Protein AF-X0U6R5-F1 (afdb_monomer)

Foldseek 3Di:
DLVVVVVVQVPDDDDDPDDPPDDDLVNQLVVLVVVCVVVVFDAPSVLSSVLSVDDPVLNVVLVVQLVVLLVVLVVVFADPVCLVVSLVSSLVSLVVRDPDPVSSVSSSRVSSRVDDGGDDDDPPVVVVVVVVVVVPDDDPDDDDDPPDDLDDPPDDDDPVSVVVCVVVCVVPPDPPVVLVVVLVVLVVVLVVVLLVCCVPPPVVQNVDPLSVVLLVCLLVVLLVQCLVVLVVPLLLRQLLLSLQLCCQQPNNVSSLSSQLSSLVSSCSRVNHDPLSSVLSNVLNNLSSVQCNPPLDLVSLVVSLVVQLVSSLVSLLVVCVVVVHDPVVSVVSSVSSSNSSVVSSCSNVVCNVVSCVVSVGDGSNNLSVLPDCPDPVNVCCCVVPVVVSVVLQVQLQVQLVVQVVVVHDSSCSSSVD

pLDDT: mean 83.07, std 13.75, range [30.39, 97.88]

Radius of gyration: 55.88 Å; Cα contacts (8 Å, |Δi|>4): 393; chains: 1; bounding box: 117×48×156 Å

Secondary structure (DSSP, 8-state):
-HHHHHHHHHT--SS--S---PPPHHHHHHHHHHHHHHHT----HHHHHHHTTS-HHHHHHHHHHHHHHHHHHHTT---GGGHHHHHHHHHHHHHHH-SSHHHHHHHHHHHHHH--------HHHHHHHHHHHHHTSPP---PPPTT---S-TTPPPPHHHHHHHHHTT-SS----HHHHHHHHHHHHHHHHHHHHHHHHH-HHHHS-HHHHHHHHHHHHHHHHHHHHHTTT-GGG--HHHHHHHHHHHT-HHHHHHHHHHHHHHHHTSTT--HHHHHHHHHHHHHHHHHHTT--SHHHHHHHHHHHHHHHHHHHHHHHHHTT--HHHHHHHHHHHHHHHHHHHHHHHHHHHHHHHHHT---HHHHHHHT-TTSHHHHHHHHH-HHHHHHHHHHHHHHHHHHHHTT--HHHHHHH-

InterPro domains:
  IPR011621 Metal-dependent phosphohydrolase, 7TM intracellular domain [PF07698] (179-362)
  IPR011624 Metal-dependent phosphohydrolase, 7TM extracellular domain [PF07697] (9-171)
  IPR052722 Cyclic-di-AMP phosphodiesterase PgpH [PTHR36442] (4-416)

Mean predicted aligned error: 17.24 Å

Structure (mmCIF, N/CA/C/O backbone):
data_AF-X0U6R5-F1
#
_entry.id   AF-X0U6R5-F1
#
loop_
_atom_site.group_PDB
_atom_site.id
_atom_site.type_symbol
_atom_site.label_atom_id
_atom_site.label_alt_id
_atom_site.label_comp_id
_atom_site.label_asym_id
_atom_site.label_entity_id
_atom_site.label_seq_id
_atom_site.pdbx_PDB_ins_code
_atom_site.Cartn_x
_atom_site.Cartn_y
_atom_site.Cartn_z
_atom_site.occupancy
_atom_site.B_iso_or_equiv
_atom_site.auth_seq_id
_atom_site.auth_comp_id
_atom_site.auth_asym_id
_atom_site.auth_atom_id
_atom_site.pdbx_PDB_model_num
ATOM 1 N N . TYR A 1 1 ? 61.540 -18.868 -92.852 1.00 63.28 1 TYR A N 1
ATOM 2 C CA . TYR A 1 1 ? 60.894 -18.830 -94.180 1.00 63.28 1 TYR A CA 1
ATOM 3 C C . TYR A 1 1 ? 61.776 -18.171 -95.226 1.00 63.28 1 TYR A C 1
ATOM 5 O O . TYR A 1 1 ? 62.120 -18.850 -96.176 1.00 63.28 1 TYR A O 1
ATOM 13 N N . LYS A 1 2 ? 62.244 -16.932 -95.029 1.00 60.38 2 LYS A N 1
ATOM 14 C CA . LYS A 1 2 ? 63.153 -16.267 -95.978 1.00 60.38 2 LYS A CA 1
ATOM 15 C C . LYS A 1 2 ? 64.498 -16.980 -96.199 1.00 60.38 2 LYS A C 1
ATOM 17 O O . LYS A 1 2 ? 64.874 -17.189 -97.336 1.00 60.38 2 LYS A O 1
ATOM 22 N N . GLU A 1 3 ? 65.136 -17.503 -95.148 1.00 57.56 3 GLU A N 1
ATOM 23 C CA . GLU A 1 3 ? 66.320 -18.380 -95.301 1.00 57.56 3 GLU A CA 1
ATOM 24 C C . GLU A 1 3 ? 66.018 -19.663 -96.095 1.00 57.56 3 GLU A C 1
ATOM 26 O O . GLU A 1 3 ? 66.859 -20.135 -96.847 1.00 57.56 3 GLU A O 1
ATOM 31 N N . LYS A 1 4 ? 64.790 -20.187 -95.986 1.00 59.12 4 LYS A N 1
ATOM 32 C CA . LYS A 1 4 ? 64.314 -21.359 -96.738 1.00 59.12 4 LYS A CA 1
ATOM 33 C C . LYS A 1 4 ? 64.151 -21.019 -98.230 1.00 59.12 4 LYS A C 1
ATOM 35 O O . LYS A 1 4 ? 64.465 -21.843 -99.078 1.00 59.12 4 LYS A O 1
ATOM 40 N N . ILE A 1 5 ? 63.704 -19.795 -98.541 1.00 60.44 5 ILE A N 1
ATOM 41 C CA . ILE A 1 5 ? 63.620 -19.231 -99.903 1.00 60.44 5 ILE A CA 1
ATOM 42 C C . ILE A 1 5 ? 65.030 -18.957 -100.469 1.00 60.44 5 ILE A C 1
ATOM 44 O O . ILE A 1 5 ? 65.318 -19.281 -101.623 1.00 60.44 5 ILE A O 1
ATOM 48 N N . ASP A 1 6 ? 65.938 -18.421 -99.652 1.00 57.19 6 ASP A N 1
ATOM 49 C CA . ASP A 1 6 ? 67.334 -18.163 -100.027 1.00 57.19 6 ASP A CA 1
ATOM 50 C C . ASP A 1 6 ? 68.147 -19.465 -100.217 1.00 57.19 6 ASP A C 1
ATOM 52 O O . ASP A 1 6 ? 69.080 -19.501 -101.018 1.00 57.19 6 ASP A O 1
ATOM 56 N N . GLU A 1 7 ? 67.796 -20.555 -99.525 1.00 54.12 7 GLU A N 1
ATOM 57 C CA . GLU A 1 7 ? 68.346 -21.900 -99.769 1.00 54.12 7 GLU A CA 1
ATOM 58 C C . GLU A 1 7 ? 67.785 -22.532 -101.053 1.00 54.12 7 GLU A C 1
ATOM 60 O O . GLU A 1 7 ? 68.558 -23.042 -101.862 1.00 54.12 7 GLU A O 1
ATOM 65 N N . LEU A 1 8 ? 66.472 -22.426 -101.297 1.00 51.28 8 LEU A N 1
ATOM 66 C CA . LEU A 1 8 ? 65.815 -22.906 -102.526 1.00 51.28 8 LEU A CA 1
ATOM 67 C C . LEU A 1 8 ? 66.334 -22.215 -103.799 1.00 51.28 8 LEU A C 1
ATOM 69 O O . LEU A 1 8 ? 66.338 -22.818 -104.869 1.00 51.28 8 LEU A O 1
ATOM 73 N N . SER A 1 9 ? 66.790 -20.965 -103.694 1.00 49.94 9 SER A N 1
ATOM 74 C CA . SER A 1 9 ? 67.389 -20.222 -104.812 1.00 49.94 9 SER A CA 1
ATOM 75 C C . SER A 1 9 ? 68.881 -20.518 -105.029 1.00 49.94 9 SER A C 1
ATOM 77 O O . SER A 1 9 ? 69.371 -20.346 -106.145 1.00 49.94 9 SER A O 1
ATOM 79 N N . LYS A 1 10 ? 69.602 -21.016 -104.012 1.00 46.16 10 LYS A N 1
ATOM 80 C CA . LYS A 1 10 ? 71.034 -21.373 -104.095 1.00 46.16 10 LYS A CA 1
ATOM 81 C C . LYS A 1 10 ? 71.315 -22.742 -104.719 1.00 46.16 10 LYS A C 1
ATOM 83 O O . LYS A 1 10 ? 72.419 -22.935 -105.220 1.00 46.16 10 LYS A O 1
ATOM 88 N N . ASP A 1 11 ? 70.349 -23.660 -104.731 1.00 41.84 11 ASP A N 1
ATOM 89 C CA . ASP A 1 11 ? 70.522 -25.025 -105.267 1.00 41.84 11 ASP A CA 1
ATOM 90 C C . ASP A 1 11 ? 70.387 -25.118 -106.806 1.00 41.84 11 ASP A C 1
ATOM 92 O O . ASP A 1 11 ? 70.435 -26.201 -107.389 1.00 41.84 11 ASP A O 1
ATOM 96 N N . THR A 1 12 ? 70.257 -23.978 -107.496 1.00 41.62 12 THR A N 1
ATOM 97 C CA . THR A 1 12 ? 70.210 -23.909 -108.966 1.00 41.62 12 THR A CA 1
ATOM 98 C C . THR A 1 12 ? 71.565 -23.429 -109.490 1.00 41.62 12 THR A C 1
ATOM 100 O O . THR A 1 12 ? 71.791 -22.225 -109.587 1.00 41.62 12 THR A O 1
ATOM 103 N N . ASN A 1 13 ? 72.482 -24.349 -109.810 1.00 34.78 13 ASN A N 1
ATOM 104 C CA . ASN A 1 13 ? 73.771 -24.008 -110.421 1.00 34.78 13 ASN A CA 1
ATOM 105 C C . ASN A 1 13 ? 73.959 -24.641 -111.811 1.00 34.78 13 ASN A C 1
ATOM 107 O O . ASN A 1 13 ? 73.730 -25.832 -112.008 1.00 34.78 13 ASN A O 1
ATOM 111 N N . ASP A 1 14 ? 74.477 -23.780 -112.688 1.00 35.72 14 ASP A N 1
ATOM 112 C CA . ASP A 1 14 ? 75.123 -23.963 -113.990 1.00 35.72 14 ASP A CA 1
ATOM 113 C C . ASP A 1 14 ? 74.284 -24.169 -115.274 1.00 35.72 14 ASP A C 1
ATOM 115 O O . ASP A 1 14 ? 73.589 -25.157 -115.488 1.00 35.72 14 ASP A O 1
ATOM 119 N N . ASP A 1 15 ? 74.484 -23.183 -116.164 1.00 31.81 15 ASP A N 1
ATOM 120 C CA . ASP A 1 15 ? 74.167 -23.087 -117.593 1.00 31.81 15 ASP A CA 1
ATOM 121 C C . ASP A 1 15 ? 72.697 -22.932 -118.029 1.00 31.81 15 ASP A C 1
ATOM 123 O O . ASP A 1 15 ? 72.082 -23.830 -118.592 1.00 31.81 15 ASP A O 1
ATOM 127 N N . ILE A 1 16 ? 72.170 -21.708 -117.865 1.00 33.38 16 ILE A N 1
ATOM 128 C CA . ILE A 1 16 ? 71.678 -20.807 -118.936 1.00 33.38 16 ILE A CA 1
ATOM 129 C C . ILE A 1 16 ? 71.265 -19.477 -118.274 1.00 33.38 16 ILE A C 1
ATOM 131 O O . ILE A 1 16 ? 70.397 -19.419 -117.407 1.00 33.38 16 ILE A O 1
ATOM 135 N N . LYS A 1 17 ? 71.910 -18.379 -118.687 1.00 34.47 17 LYS A N 1
ATOM 136 C CA . LYS A 1 17 ? 71.507 -17.004 -118.358 1.00 34.47 17 LYS A CA 1
ATOM 137 C C . LYS A 1 17 ? 70.158 -16.683 -119.008 1.00 34.47 17 LYS A C 1
ATOM 139 O O . LYS A 1 17 ? 70.143 -16.323 -120.175 1.00 34.47 17 LYS A O 1
ATOM 144 N N . GLU A 1 18 ? 69.078 -16.782 -118.244 1.00 36.50 18 GLU A N 1
ATOM 145 C CA . GLU A 1 18 ? 67.926 -15.864 -118.189 1.00 36.50 18 GLU A CA 1
ATOM 146 C C . GLU A 1 18 ? 66.835 -16.512 -117.328 1.00 36.50 18 GLU A C 1
ATOM 148 O O . GLU A 1 18 ? 66.591 -17.710 -117.426 1.00 36.50 18 GLU A O 1
ATOM 153 N N . THR A 1 19 ? 66.131 -15.701 -116.534 1.00 30.39 19 THR A N 1
ATOM 154 C CA . THR A 1 19 ? 65.050 -16.081 -115.596 1.00 30.39 19 THR A CA 1
ATOM 155 C C . THR A 1 19 ? 65.518 -16.598 -114.228 1.00 30.39 19 THR A C 1
ATOM 157 O O . THR A 1 19 ? 65.426 -17.778 -113.904 1.00 30.39 19 THR A O 1
ATOM 160 N N . ALA A 1 20 ? 65.933 -15.674 -113.351 1.00 34.84 20 ALA A N 1
ATOM 161 C CA . ALA A 1 20 ? 65.715 -15.875 -111.921 1.00 34.84 20 ALA A CA 1
ATOM 162 C C . ALA A 1 20 ? 64.206 -16.090 -111.734 1.00 34.84 20 ALA A C 1
ATOM 164 O O . ALA A 1 20 ? 63.415 -15.199 -112.055 1.00 34.84 20 ALA A O 1
ATOM 165 N N . LYS A 1 21 ? 63.808 -17.289 -111.309 1.00 39.28 21 LYS A N 1
ATOM 166 C CA . LYS A 1 21 ? 62.420 -17.629 -111.002 1.00 39.28 21 LYS A CA 1
ATOM 167 C C . LYS A 1 21 ? 61.986 -16.748 -109.823 1.00 39.28 21 LYS A C 1
ATOM 169 O O . LYS A 1 21 ? 62.214 -17.099 -108.671 1.00 39.28 21 LYS A O 1
ATOM 174 N N . LYS A 1 22 ? 61.453 -15.552 -110.109 1.00 47.88 22 LYS A N 1
ATOM 175 C CA . LYS A 1 22 ? 60.671 -14.786 -109.132 1.00 47.88 22 LYS A CA 1
ATOM 176 C C . LYS A 1 22 ? 59.540 -15.714 -108.702 1.00 47.88 22 LYS A C 1
ATOM 178 O O . LYS A 1 22 ? 58.875 -16.260 -109.584 1.00 47.88 22 LYS A O 1
ATOM 183 N N . LEU A 1 23 ? 59.389 -15.942 -107.396 1.00 56.97 23 LEU A N 1
ATOM 184 C CA . LEU A 1 23 ? 58.217 -16.646 -106.882 1.00 56.97 23 LEU A CA 1
ATOM 185 C C . LEU A 1 23 ? 56.965 -16.000 -107.479 1.00 56.97 23 LEU A C 1
ATOM 187 O O . LEU A 1 23 ? 56.905 -14.778 -107.636 1.00 56.97 23 LEU A O 1
ATOM 191 N N . THR A 1 24 ? 56.012 -16.835 -107.860 1.00 60.91 24 THR A N 1
ATOM 192 C CA . THR A 1 24 ? 54.717 -16.377 -108.366 1.00 60.91 24 THR A CA 1
ATOM 193 C C . THR A 1 24 ? 53.935 -15.770 -107.198 1.00 60.91 24 THR A C 1
ATOM 195 O O . THR A 1 24 ? 54.048 -16.278 -106.083 1.00 60.91 24 THR A O 1
ATOM 198 N N . ASP A 1 25 ? 53.143 -14.715 -107.420 1.00 59.41 25 ASP A N 1
ATOM 199 C CA . ASP A 1 25 ? 52.369 -14.060 -106.344 1.00 59.41 25 ASP A CA 1
ATOM 200 C C . ASP A 1 25 ? 51.483 -15.069 -105.573 1.00 59.41 25 ASP A C 1
ATOM 202 O O . ASP A 1 25 ? 51.318 -14.962 -104.359 1.00 59.41 25 ASP A O 1
ATOM 206 N N . ASP A 1 26 ? 51.020 -16.127 -106.250 1.00 60.22 26 ASP A N 1
ATOM 207 C CA . ASP A 1 26 ? 50.277 -17.246 -105.652 1.00 60.22 26 ASP A CA 1
ATOM 208 C C . ASP A 1 26 ? 51.101 -18.066 -104.632 1.00 60.22 26 ASP A C 1
ATOM 210 O O . ASP A 1 26 ? 50.571 -18.467 -103.598 1.00 60.22 26 ASP A O 1
ATOM 214 N N . GLU A 1 27 ? 52.402 -18.283 -104.872 1.00 63.22 27 GLU A N 1
ATOM 215 C CA . GLU A 1 27 ? 53.289 -19.039 -103.963 1.00 63.22 27 GLU A CA 1
ATOM 216 C C . GLU A 1 27 ? 53.624 -18.221 -102.700 1.00 63.22 27 GLU A C 1
ATOM 218 O O . GLU A 1 27 ? 53.762 -18.776 -101.609 1.00 63.22 27 GLU A O 1
ATOM 223 N N . LEU A 1 28 ? 53.725 -16.890 -102.823 1.00 63.25 28 LEU A N 1
ATOM 224 C CA . LEU A 1 28 ? 53.936 -15.987 -101.684 1.00 63.25 28 LEU A CA 1
ATOM 225 C C . LEU A 1 28 ? 52.694 -15.903 -100.786 1.00 63.25 28 LEU A C 1
ATOM 227 O O . LEU A 1 28 ? 52.832 -15.903 -99.562 1.00 63.25 28 LEU A O 1
ATOM 231 N N . ASN A 1 29 ? 51.500 -15.901 -101.381 1.00 65.88 29 ASN A N 1
ATOM 232 C CA . ASN A 1 29 ? 50.233 -15.907 -100.647 1.00 65.88 29 ASN A CA 1
ATOM 233 C C . ASN A 1 29 ? 49.986 -17.246 -99.926 1.00 65.88 29 ASN A C 1
ATOM 235 O O . ASN A 1 29 ? 49.499 -17.262 -98.796 1.00 65.88 29 ASN A O 1
ATOM 239 N N . GLU A 1 30 ? 50.383 -18.379 -100.515 1.00 67.88 30 GLU A N 1
ATOM 240 C CA . GLU A 1 30 ? 50.312 -19.687 -99.844 1.00 67.88 30 GLU A CA 1
ATOM 241 C C . GLU A 1 30 ? 51.232 -19.739 -98.608 1.00 67.88 30 GLU A C 1
ATOM 243 O O . GLU A 1 30 ? 50.812 -20.156 -97.527 1.00 67.88 30 GLU A O 1
ATOM 248 N N . MET A 1 31 ? 52.460 -19.216 -98.720 1.00 64.25 31 MET A N 1
ATOM 249 C CA . MET A 1 31 ? 53.388 -19.106 -97.586 1.00 64.25 31 MET A CA 1
ATOM 250 C C . MET A 1 31 ? 52.919 -18.101 -96.525 1.00 64.25 31 MET A C 1
ATOM 252 O O . MET A 1 31 ? 53.149 -18.308 -95.332 1.00 64.25 31 MET A O 1
ATOM 256 N N . ALA A 1 32 ? 52.261 -17.015 -96.937 1.00 64.56 32 ALA A N 1
ATOM 257 C CA . ALA A 1 32 ? 51.641 -16.060 -96.026 1.00 64.56 32 ALA A CA 1
ATOM 258 C C . ALA A 1 32 ? 50.528 -16.710 -95.190 1.00 64.56 32 ALA A C 1
ATOM 260 O O . ALA A 1 32 ? 50.480 -16.527 -93.970 1.00 64.56 32 ALA A O 1
ATOM 261 N N . ASN A 1 33 ? 49.695 -17.533 -95.829 1.00 69.75 33 ASN A N 1
ATOM 262 C CA . ASN A 1 33 ? 48.652 -18.305 -95.162 1.00 69.75 33 ASN A CA 1
ATOM 263 C C . ASN A 1 33 ? 49.221 -19.329 -94.176 1.00 69.75 33 ASN A C 1
ATOM 265 O O . ASN A 1 33 ? 48.762 -19.398 -93.037 1.00 69.75 33 ASN A O 1
ATOM 269 N N . GLU A 1 34 ? 50.283 -20.047 -94.550 1.00 71.25 34 GLU A N 1
ATOM 270 C CA . GLU A 1 34 ? 50.956 -20.995 -93.651 1.00 71.25 34 GLU A CA 1
ATOM 271 C C . GLU A 1 34 ? 51.546 -20.297 -92.404 1.00 71.25 34 GLU A C 1
ATOM 273 O O . GLU A 1 34 ? 51.544 -20.851 -91.300 1.00 71.25 34 GLU A O 1
ATOM 278 N N . ILE A 1 35 ? 52.037 -19.060 -92.543 1.00 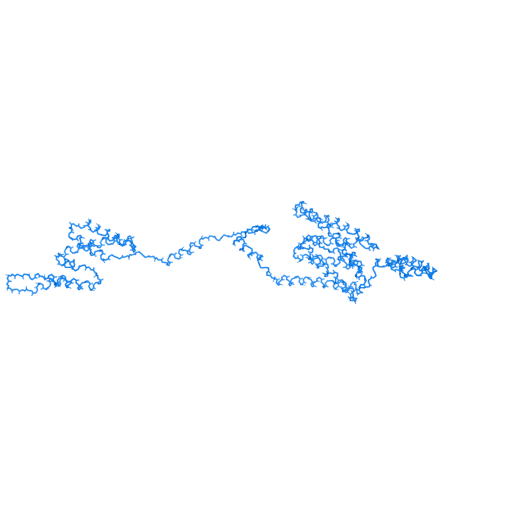68.62 35 ILE A N 1
ATOM 279 C CA . ILE A 1 35 ? 52.552 -18.261 -91.419 1.00 68.62 35 ILE A CA 1
ATOM 280 C C . ILE A 1 35 ? 51.418 -17.801 -90.498 1.00 68.62 35 ILE A C 1
ATOM 282 O O . ILE A 1 35 ? 51.549 -17.909 -89.274 1.00 68.62 35 ILE A O 1
ATOM 286 N N . ASN A 1 36 ? 50.317 -17.315 -91.068 1.00 69.31 36 ASN A N 1
ATOM 287 C CA . ASN A 1 36 ? 49.140 -16.892 -90.313 1.00 69.31 36 ASN A CA 1
ATOM 288 C C . ASN A 1 36 ? 48.518 -18.055 -89.524 1.00 69.31 36 ASN A C 1
ATOM 290 O O . ASN A 1 36 ? 48.246 -17.902 -88.330 1.00 69.31 36 A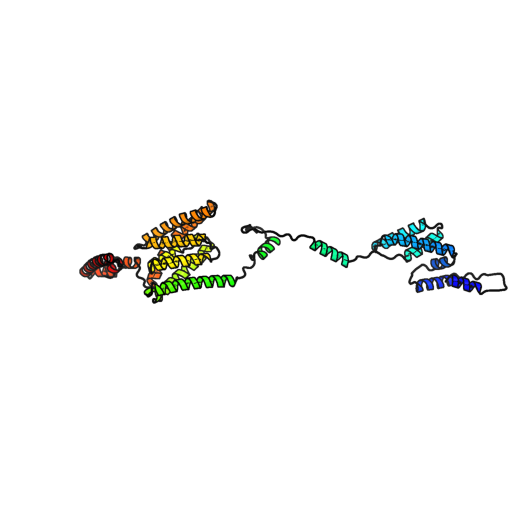SN A O 1
ATOM 294 N N . GLU A 1 37 ? 48.379 -19.238 -90.139 1.00 70.12 37 GLU A N 1
ATOM 295 C CA . GLU A 1 37 ? 47.869 -20.439 -89.464 1.00 70.12 37 GLU A CA 1
ATOM 296 C C . GLU A 1 37 ? 48.792 -20.909 -88.331 1.00 70.12 37 GLU A C 1
ATOM 298 O O . GLU A 1 37 ? 48.322 -21.191 -87.227 1.00 70.12 37 GLU A O 1
ATOM 303 N N . ASN A 1 38 ? 50.110 -20.947 -88.557 1.00 71.12 38 ASN A N 1
ATOM 304 C CA . ASN A 1 38 ? 51.066 -21.408 -87.544 1.00 71.12 38 ASN A CA 1
ATOM 305 C C . ASN A 1 38 ? 51.191 -20.461 -86.341 1.00 71.12 38 ASN A C 1
ATOM 307 O O . ASN A 1 38 ? 51.486 -20.911 -85.232 1.00 71.12 38 ASN A O 1
ATOM 311 N N . LEU A 1 39 ? 51.009 -19.154 -86.547 1.00 66.12 39 LEU A N 1
ATOM 312 C CA . LEU A 1 39 ? 51.121 -18.145 -85.489 1.00 66.12 39 LEU A CA 1
ATOM 313 C C . LEU A 1 39 ? 49.770 -17.778 -84.857 1.00 66.12 39 LEU A C 1
ATOM 315 O O . LEU A 1 39 ? 49.754 -17.079 -83.844 1.00 66.12 39 LEU A O 1
ATOM 319 N N . GLY A 1 40 ? 48.652 -18.249 -85.421 1.00 60.56 40 GLY A N 1
ATOM 320 C CA . GLY A 1 40 ? 47.304 -17.893 -84.973 1.00 60.56 40 GLY A CA 1
ATOM 321 C C . GLY A 1 40 ? 46.988 -16.404 -85.155 1.00 60.56 40 GLY A C 1
ATOM 322 O O . GLY A 1 40 ? 46.249 -15.832 -84.353 1.00 60.56 40 GLY A O 1
ATOM 323 N N . LEU A 1 41 ? 47.586 -15.768 -86.166 1.00 68.12 41 LEU A N 1
ATOM 324 C CA . LEU A 1 41 ? 47.451 -14.341 -86.462 1.00 68.12 41 LEU A CA 1
ATOM 325 C C . LEU A 1 41 ? 46.624 -14.146 -87.738 1.00 68.12 41 LEU A C 1
ATOM 327 O O . LEU A 1 41 ? 46.737 -14.922 -88.678 1.00 68.12 41 LEU A O 1
ATOM 331 N N . TYR A 1 42 ? 45.815 -13.087 -87.781 1.00 62.50 42 TYR A N 1
ATOM 332 C CA . TYR A 1 42 ? 45.026 -12.702 -88.958 1.00 62.50 42 TYR A CA 1
ATOM 333 C C . TYR A 1 42 ? 45.638 -11.458 -89.613 1.00 62.50 42 TYR A C 1
ATOM 335 O O . TYR A 1 42 ? 45.041 -10.383 -89.590 1.00 62.50 42 TYR A O 1
ATOM 343 N N . ILE A 1 43 ? 46.867 -11.576 -90.122 1.00 67.00 43 ILE A N 1
ATOM 344 C CA . ILE A 1 43 ? 47.533 -10.492 -90.861 1.00 67.00 43 ILE A CA 1
ATOM 345 C C . ILE A 1 43 ? 47.144 -10.606 -92.340 1.00 67.00 43 ILE A C 1
ATOM 347 O O . ILE A 1 43 ? 46.993 -11.713 -92.849 1.00 67.00 43 ILE A O 1
ATOM 351 N N . ASN A 1 44 ? 46.974 -9.483 -93.042 1.00 72.38 44 ASN A N 1
ATOM 352 C CA . ASN A 1 44 ? 46.676 -9.493 -94.478 1.00 72.38 44 ASN A CA 1
ATOM 353 C C . ASN A 1 44 ? 47.783 -10.232 -95.265 1.00 72.38 44 ASN A C 1
ATOM 355 O O . ASN A 1 44 ? 48.966 -9.930 -95.098 1.00 72.38 44 ASN A O 1
ATOM 359 N N . GLU A 1 45 ? 47.391 -11.186 -96.112 1.00 67.25 45 GLU A N 1
ATOM 360 C CA . GLU A 1 45 ? 48.284 -12.063 -96.886 1.00 67.25 45 GLU A CA 1
ATOM 361 C C . GLU A 1 45 ? 49.254 -11.263 -97.773 1.00 67.25 45 GLU A C 1
ATOM 363 O O . GLU A 1 45 ? 50.440 -11.581 -97.839 1.00 67.25 45 GLU A O 1
ATOM 368 N N . GLU A 1 46 ? 48.783 -10.147 -98.336 1.00 64.94 46 GLU A N 1
ATOM 369 C CA . GLU A 1 46 ? 49.561 -9.229 -99.181 1.00 64.94 46 GLU A CA 1
ATOM 370 C C . GLU A 1 46 ? 50.718 -8.558 -98.405 1.00 64.94 46 GLU A C 1
ATOM 372 O O . GLU A 1 46 ? 51.815 -8.380 -98.922 1.00 64.94 46 GLU A O 1
ATOM 377 N N . ILE A 1 47 ? 50.529 -8.290 -97.108 1.00 67.62 47 ILE A N 1
ATOM 378 C CA . ILE A 1 47 ? 51.540 -7.657 -96.238 1.00 67.62 47 ILE A CA 1
ATOM 379 C C . ILE A 1 47 ? 52.628 -8.659 -95.837 1.00 67.62 47 ILE A C 1
ATOM 381 O O . ILE A 1 47 ? 53.806 -8.316 -95.699 1.00 67.62 47 ILE A O 1
ATOM 385 N N . VAL A 1 48 ? 52.240 -9.919 -95.639 1.00 66.00 48 VAL A N 1
ATOM 386 C CA . VAL A 1 48 ? 53.187 -11.003 -95.361 1.00 66.00 48 VAL A CA 1
ATOM 387 C C . VAL A 1 48 ? 53.995 -11.325 -96.623 1.00 66.00 48 VAL A C 1
ATOM 389 O O . VAL A 1 48 ? 55.198 -11.568 -96.517 1.00 66.00 48 VAL A O 1
ATOM 392 N N . ALA A 1 49 ? 53.376 -11.239 -97.806 1.00 66.25 49 ALA A N 1
ATOM 393 C CA . ALA A 1 49 ? 54.058 -11.308 -99.097 1.00 66.25 49 ALA A CA 1
ATOM 394 C C . ALA A 1 49 ? 55.086 -10.170 -99.273 1.00 66.25 49 ALA A C 1
ATOM 396 O O . ALA A 1 49 ? 56.240 -10.436 -99.623 1.00 66.25 49 ALA A O 1
ATOM 397 N N . ASP A 1 50 ? 54.725 -8.928 -98.931 1.00 68.00 50 ASP A N 1
ATOM 398 C CA . ASP A 1 50 ? 55.626 -7.766 -98.982 1.00 68.00 50 ASP A CA 1
ATOM 399 C C . ASP A 1 50 ? 56.824 -7.913 -98.032 1.00 68.00 50 ASP A C 1
ATOM 401 O O . ASP A 1 50 ? 57.958 -7.576 -98.379 1.00 68.00 50 ASP A O 1
ATOM 405 N N . CYS A 1 51 ? 56.618 -8.524 -96.861 1.00 66.44 51 CYS A N 1
ATOM 406 C CA . CYS A 1 51 ? 57.682 -8.835 -95.903 1.00 66.44 51 CYS A CA 1
ATOM 407 C C . CYS A 1 51 ? 58.786 -9.743 -96.490 1.00 66.44 51 CYS A C 1
ATOM 409 O O . CYS A 1 51 ? 59.939 -9.680 -96.047 1.00 66.44 51 CYS A O 1
ATOM 411 N N . PHE A 1 52 ? 58.481 -10.559 -97.507 1.00 66.62 52 PHE A N 1
ATOM 412 C CA . PHE A 1 52 ? 59.481 -11.368 -98.211 1.00 66.62 52 PHE A CA 1
ATOM 413 C C . PHE A 1 52 ? 60.338 -10.565 -99.199 1.00 66.62 52 PHE A C 1
ATOM 415 O O . PHE A 1 52 ? 61.431 -11.025 -99.538 1.00 66.62 52 PHE A O 1
ATOM 422 N N . GLN A 1 53 ? 59.898 -9.374 -99.618 1.00 66.81 53 GLN A N 1
ATOM 423 C CA . GLN A 1 53 ? 60.616 -8.519 -100.573 1.00 66.81 53 GLN A CA 1
ATOM 424 C C . GLN A 1 53 ? 61.654 -7.590 -99.921 1.00 66.81 53 GLN A C 1
ATOM 426 O O . GLN A 1 53 ? 62.559 -7.110 -100.605 1.00 66.81 53 GLN A O 1
ATOM 431 N N . PHE A 1 54 ? 61.566 -7.352 -98.608 1.00 68.44 54 PHE A N 1
ATOM 432 C CA . PHE A 1 54 ? 62.552 -6.547 -97.875 1.00 68.44 54 PHE A CA 1
ATOM 433 C C . PHE A 1 54 ? 63.919 -7.227 -97.819 1.00 68.44 54 PHE A C 1
ATOM 435 O O . PHE A 1 54 ? 64.031 -8.434 -97.994 1.00 68.44 54 PHE A O 1
ATOM 442 N N . ASP A 1 55 ? 64.984 -6.494 -97.506 1.00 72.94 55 ASP A N 1
ATOM 443 C CA . ASP A 1 55 ? 66.263 -7.073 -97.091 1.00 72.94 55 ASP A CA 1
ATOM 444 C C . ASP A 1 55 ? 66.235 -7.424 -95.586 1.00 72.94 55 ASP A C 1
ATOM 446 O O . ASP A 1 55 ? 65.318 -7.070 -94.843 1.00 72.94 55 ASP A O 1
ATOM 450 N N . ASN A 1 56 ? 67.211 -8.199 -95.105 1.00 71.75 56 ASN A N 1
ATOM 451 C CA . ASN A 1 56 ? 67.241 -8.586 -93.683 1.00 71.75 56 ASN A CA 1
ATOM 452 C C . ASN A 1 56 ? 67.479 -7.391 -92.746 1.00 71.75 56 ASN A C 1
ATOM 454 O O . ASN A 1 56 ? 67.146 -7.463 -91.565 1.00 71.75 56 ASN A O 1
ATOM 458 N N . LEU A 1 57 ? 68.041 -6.299 -93.268 1.00 71.31 57 LEU A N 1
ATOM 459 C CA . LEU A 1 57 ? 68.382 -5.112 -92.496 1.00 71.31 57 LEU A CA 1
ATOM 460 C C . LEU A 1 57 ? 67.143 -4.237 -92.236 1.00 71.31 57 LEU A C 1
ATOM 462 O O . LEU A 1 57 ? 66.955 -3.794 -91.101 1.00 71.31 57 LEU A O 1
ATOM 466 N N . SER A 1 58 ? 66.253 -4.072 -93.222 1.00 71.31 58 SER A N 1
ATOM 467 C CA . SER A 1 58 ? 64.965 -3.388 -93.038 1.00 71.31 58 SER A CA 1
ATOM 468 C C . SER A 1 58 ? 63.994 -4.183 -92.162 1.00 71.31 58 SER A C 1
ATOM 470 O O . SER A 1 58 ? 63.330 -3.595 -91.311 1.00 71.31 58 SER A O 1
ATOM 472 N N . LEU A 1 59 ? 63.976 -5.520 -92.260 1.00 74.44 59 LEU A N 1
ATOM 473 C CA . LEU A 1 59 ? 63.141 -6.360 -91.385 1.00 74.44 59 LEU A CA 1
ATOM 474 C C . LEU A 1 59 ? 63.521 -6.243 -89.900 1.00 74.44 59 LEU A C 1
ATOM 476 O O . LEU A 1 59 ? 62.643 -6.150 -89.041 1.00 74.44 59 LEU A O 1
ATOM 480 N N . GLU A 1 60 ? 64.817 -6.214 -89.573 1.00 78.44 60 GLU A N 1
ATOM 481 C CA . GLU A 1 60 ? 65.259 -6.010 -88.185 1.00 78.44 60 GLU A CA 1
ATOM 482 C C . GLU A 1 60 ? 64.945 -4.594 -87.683 1.00 78.44 60 GLU A C 1
ATOM 484 O O . GLU A 1 60 ? 64.581 -4.417 -86.519 1.00 78.44 60 GLU A O 1
ATOM 489 N N . LYS A 1 61 ? 64.996 -3.585 -88.557 1.00 77.81 61 LYS A N 1
ATOM 490 C CA . LYS A 1 61 ? 64.616 -2.213 -88.203 1.00 77.81 61 LYS A CA 1
ATOM 491 C C . LYS A 1 61 ? 63.122 -2.103 -87.875 1.00 77.81 61 LYS A C 1
ATOM 493 O O . LYS A 1 61 ? 62.777 -1.643 -86.789 1.00 77.81 61 LYS A O 1
ATOM 498 N N . ILE A 1 62 ? 62.259 -2.648 -88.737 1.00 79.25 62 ILE A N 1
ATOM 499 C CA . ILE A 1 62 ? 60.805 -2.733 -88.514 1.00 79.25 62 ILE A CA 1
ATOM 500 C C . ILE A 1 62 ? 60.501 -3.453 -87.194 1.00 79.25 62 ILE A C 1
ATOM 502 O O . ILE A 1 62 ? 59.698 -2.987 -86.386 1.00 79.25 62 ILE A O 1
ATOM 506 N N . ARG A 1 63 ? 61.188 -4.566 -86.916 1.00 81.62 63 ARG A N 1
ATOM 507 C CA . ARG A 1 63 ? 61.024 -5.316 -85.665 1.00 81.62 63 ARG A CA 1
ATOM 508 C C . ARG A 1 63 ? 61.347 -4.477 -84.425 1.00 81.62 63 ARG A C 1
ATOM 510 O O . ARG A 1 63 ? 60.628 -4.564 -83.424 1.00 81.62 63 ARG A O 1
ATOM 517 N N . VAL A 1 64 ? 62.439 -3.712 -84.457 1.00 82.94 64 VAL A N 1
ATOM 518 C CA . VAL A 1 64 ? 62.851 -2.843 -83.344 1.00 82.94 64 VAL A CA 1
ATOM 519 C C . VAL A 1 64 ? 61.834 -1.725 -83.129 1.00 82.94 64 VAL A C 1
ATOM 521 O O . VAL A 1 64 ? 61.428 -1.498 -81.985 1.00 82.94 64 VAL A O 1
ATOM 524 N N . ASP A 1 65 ? 61.378 -1.097 -84.210 1.00 82.06 65 ASP A N 1
ATOM 525 C CA . ASP A 1 65 ? 60.419 0.006 -84.164 1.00 82.06 65 ASP A CA 1
ATOM 526 C C . ASP A 1 65 ? 59.083 -0.468 -83.578 1.00 82.06 65 ASP A C 1
ATOM 528 O O . ASP A 1 65 ? 58.638 0.068 -82.558 1.00 82.06 65 ASP A O 1
ATOM 532 N N . ILE A 1 66 ? 58.529 -1.569 -84.101 1.00 83.81 66 ILE A N 1
ATOM 533 C CA . ILE A 1 66 ? 57.317 -2.218 -83.580 1.00 83.81 66 ILE A CA 1
ATOM 534 C C . ILE A 1 66 ? 57.452 -2.522 -82.081 1.00 83.81 66 ILE A C 1
ATOM 536 O O . ILE A 1 66 ? 56.567 -2.194 -81.286 1.00 83.81 66 ILE A O 1
ATOM 540 N N . LYS A 1 67 ? 58.565 -3.141 -81.666 1.00 85.50 67 LYS A N 1
ATOM 541 C CA . LYS A 1 67 ? 58.784 -3.537 -80.268 1.00 85.50 67 LYS A CA 1
ATOM 542 C C . LYS A 1 67 ? 58.875 -2.328 -79.336 1.00 85.50 67 LYS A C 1
ATOM 544 O O . LYS A 1 67 ? 58.407 -2.397 -78.198 1.00 85.50 67 LYS A O 1
ATOM 549 N N . SER A 1 68 ? 59.494 -1.241 -79.791 1.00 84.19 68 SER A N 1
ATOM 550 C CA . SER A 1 68 ? 59.655 -0.023 -78.998 1.00 84.19 68 SER A CA 1
ATOM 551 C C . SER A 1 68 ? 58.320 0.705 -78.792 1.00 84.19 68 SER A C 1
ATOM 553 O O . SER A 1 68 ? 57.992 1.038 -77.649 1.00 84.19 68 SER A O 1
ATOM 555 N N . SER A 1 69 ? 57.521 0.842 -79.855 1.00 83.69 69 SER A N 1
ATOM 556 C CA . SER A 1 69 ? 56.211 1.502 -79.836 1.00 83.69 69 SER A CA 1
ATOM 557 C C . SER A 1 69 ? 55.174 0.680 -79.069 1.00 83.69 69 SER A C 1
ATOM 559 O O . SER A 1 69 ? 54.470 1.210 -78.209 1.00 83.69 69 SER A O 1
ATOM 561 N N . MET A 1 70 ? 55.135 -0.645 -79.270 1.00 84.12 70 MET A N 1
ATOM 562 C CA . MET A 1 70 ? 54.242 -1.516 -78.497 1.00 84.12 70 MET A CA 1
ATOM 563 C C . MET A 1 70 ? 54.535 -1.456 -76.999 1.00 84.12 70 MET A C 1
ATOM 565 O O . MET A 1 70 ? 53.606 -1.327 -76.204 1.00 84.12 70 MET A O 1
ATOM 569 N N . ARG A 1 71 ? 55.811 -1.496 -76.591 1.00 85.56 71 ARG A N 1
ATOM 570 C CA . ARG A 1 71 ? 56.169 -1.414 -75.167 1.00 85.56 71 ARG A CA 1
ATOM 571 C C . ARG A 1 71 ? 55.655 -0.120 -74.534 1.00 85.56 71 ARG A C 1
ATOM 573 O O . ARG A 1 71 ? 55.077 -0.166 -73.455 1.00 85.56 71 ARG A O 1
ATOM 580 N N . LYS A 1 72 ? 55.822 1.011 -75.220 1.00 84.38 72 LYS A N 1
ATOM 581 C CA . LYS A 1 72 ? 55.415 2.328 -74.720 1.00 84.38 72 LYS A CA 1
ATOM 582 C C . LYS A 1 72 ? 53.902 2.444 -74.518 1.00 84.38 72 LYS A C 1
ATOM 584 O O . LYS A 1 72 ? 53.461 3.025 -73.529 1.00 84.38 72 LYS A O 1
ATOM 589 N N . ILE A 1 73 ? 53.110 1.870 -75.423 1.00 84.56 73 ILE A N 1
ATOM 590 C CA . ILE A 1 73 ? 51.644 1.888 -75.326 1.00 84.56 73 ILE A CA 1
ATOM 591 C C . ILE A 1 73 ? 51.146 0.866 -74.299 1.00 84.56 73 ILE A C 1
ATOM 593 O O . ILE A 1 73 ? 50.251 1.167 -73.512 1.00 84.56 73 ILE A O 1
ATOM 597 N N . MET A 1 74 ? 51.755 -0.320 -74.237 1.00 84.12 74 MET A N 1
ATOM 598 C CA . MET A 1 74 ? 51.368 -1.350 -73.270 1.00 84.12 74 MET A CA 1
ATOM 599 C C . MET A 1 74 ? 51.701 -0.972 -71.819 1.00 84.12 74 MET A C 1
ATOM 601 O O . MET A 1 74 ? 50.953 -1.361 -70.924 1.00 84.12 74 MET A O 1
ATOM 605 N N . GLU A 1 75 ? 52.757 -0.184 -71.576 1.00 84.81 75 GLU A N 1
ATOM 606 C CA . GLU A 1 75 ? 53.101 0.349 -70.244 1.00 84.81 75 GLU A CA 1
ATOM 607 C C . GLU A 1 75 ? 52.009 1.257 -69.654 1.00 84.81 75 GLU A C 1
ATOM 609 O O . GLU A 1 75 ? 51.882 1.351 -68.434 1.00 84.81 75 GLU A O 1
ATOM 614 N N . GLN A 1 76 ? 51.194 1.899 -70.495 1.00 80.00 76 GLN A N 1
ATOM 615 C CA . GLN A 1 76 ? 50.099 2.765 -70.043 1.00 80.00 76 GLN A CA 1
ATOM 616 C C . GLN A 1 76 ? 48.854 1.971 -69.611 1.00 80.00 76 GLN A C 1
ATOM 618 O O . GLN A 1 76 ? 47.994 2.517 -68.922 1.00 80.00 76 GLN A O 1
ATOM 623 N N . GLY A 1 77 ? 48.784 0.681 -69.961 1.00 80.19 77 GLY A N 1
ATOM 624 C CA . GLY A 1 77 ? 47.627 -0.178 -69.724 1.00 80.19 77 GLY A CA 1
ATOM 625 C C . GLY A 1 77 ? 46.476 0.131 -70.686 1.00 80.19 77 GLY A C 1
ATOM 626 O O . GLY A 1 77 ? 45.973 1.249 -70.744 1.00 80.19 77 GLY A O 1
ATOM 627 N N . ILE A 1 78 ? 46.023 -0.874 -71.436 1.00 84.62 78 ILE A N 1
ATOM 628 C CA . ILE A 1 78 ? 44.980 -0.708 -72.458 1.00 84.62 78 ILE A CA 1
ATOM 629 C C . ILE A 1 78 ? 43.676 -1.307 -71.933 1.00 84.62 78 ILE A C 1
ATOM 631 O O . ILE A 1 78 ? 43.592 -2.520 -71.721 1.00 84.62 78 ILE A O 1
ATOM 635 N N . LYS A 1 79 ? 42.658 -0.464 -71.726 1.00 83.31 79 LYS A N 1
ATOM 636 C CA . LYS A 1 79 ? 41.286 -0.911 -71.436 1.00 83.31 79 LYS A CA 1
ATOM 637 C C . LYS A 1 79 ? 40.646 -1.509 -72.683 1.00 83.31 79 LYS A C 1
ATOM 639 O O . LYS A 1 79 ? 40.981 -1.124 -73.799 1.00 83.31 79 LYS A O 1
ATOM 644 N N . ILE A 1 80 ? 39.662 -2.383 -72.480 1.00 77.88 80 ILE A N 1
ATOM 645 C CA . ILE A 1 80 ? 38.872 -2.987 -73.565 1.00 77.88 80 ILE A CA 1
ATOM 646 C C . ILE A 1 80 ? 38.233 -1.900 -74.451 1.00 77.88 80 ILE A C 1
ATOM 648 O O 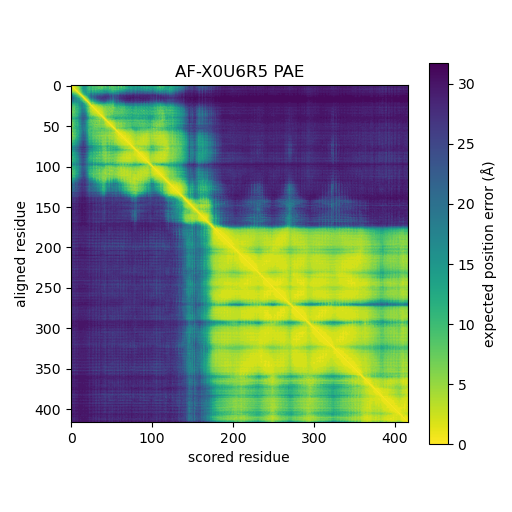. ILE A 1 80 ? 38.339 -1.977 -75.672 1.00 77.88 80 ILE A O 1
ATOM 652 N N . ASP A 1 81 ? 37.671 -0.850 -73.843 1.00 81.56 81 ASP A N 1
ATOM 653 C CA . ASP A 1 81 ? 37.002 0.244 -74.566 1.00 81.56 81 ASP A CA 1
ATOM 654 C C . ASP A 1 81 ? 37.977 1.189 -75.296 1.00 81.56 81 ASP A C 1
ATOM 656 O O . ASP A 1 81 ? 37.598 1.864 -76.252 1.00 81.56 81 ASP A O 1
ATOM 660 N N . ASP A 1 82 ? 39.246 1.221 -74.877 1.00 84.38 82 ASP A N 1
ATOM 661 C CA . ASP A 1 82 ? 40.272 2.125 -75.413 1.00 84.38 82 ASP A CA 1
ATOM 662 C C . ASP A 1 82 ? 41.163 1.463 -76.477 1.00 84.38 82 ASP A C 1
ATOM 664 O O . ASP A 1 82 ? 42.076 2.104 -77.002 1.00 84.38 82 ASP A O 1
ATOM 668 N N . LEU A 1 83 ? 40.899 0.202 -76.838 1.00 83.56 83 LEU A N 1
ATOM 669 C CA . LEU A 1 83 ? 41.724 -0.562 -77.778 1.00 83.56 83 LEU A CA 1
ATOM 670 C C . LEU A 1 83 ? 41.860 0.135 -79.143 1.00 83.56 83 LEU A C 1
ATOM 672 O O . LEU A 1 83 ? 42.955 0.213 -79.696 1.00 83.56 83 LEU A O 1
ATOM 676 N N . GLU A 1 84 ? 40.772 0.700 -79.668 1.00 83.56 84 GLU A N 1
ATOM 677 C CA . GLU A 1 84 ? 40.785 1.429 -80.945 1.00 83.56 84 GLU A CA 1
ATOM 678 C C . GLU A 1 84 ? 41.582 2.741 -80.873 1.00 83.56 84 GLU A C 1
ATOM 680 O O . GLU A 1 84 ? 42.252 3.130 -81.832 1.00 83.56 84 GLU A O 1
ATOM 685 N N . ASN A 1 85 ? 41.573 3.412 -79.720 1.00 84.44 85 ASN A N 1
ATOM 686 C CA . ASN A 1 85 ? 42.393 4.603 -79.503 1.00 84.44 85 ASN A CA 1
ATOM 687 C C . ASN A 1 85 ? 43.877 4.233 -79.378 1.00 84.44 85 ASN A C 1
ATOM 689 O O . ASN A 1 85 ? 44.727 4.912 -79.956 1.00 84.44 85 ASN A O 1
ATOM 693 N N . ALA A 1 86 ? 44.180 3.124 -78.700 1.00 84.38 86 ALA A N 1
ATOM 694 C CA . ALA A 1 86 ? 45.534 2.597 -78.571 1.00 84.38 86 ALA A CA 1
ATOM 695 C C . ALA A 1 86 ? 46.120 2.180 -79.933 1.00 84.38 86 ALA A C 1
ATOM 697 O O . ALA A 1 86 ? 47.267 2.514 -80.224 1.00 84.38 86 ALA A O 1
ATOM 698 N N . LYS A 1 87 ? 45.323 1.556 -80.816 1.00 84.00 87 LYS A N 1
ATOM 699 C CA . LYS A 1 87 ? 45.727 1.256 -82.203 1.00 84.00 87 LYS A CA 1
ATOM 700 C C . LYS A 1 87 ? 46.059 2.521 -82.997 1.00 84.00 87 LYS A C 1
ATOM 702 O O . LYS A 1 87 ? 47.109 2.589 -83.627 1.00 84.00 87 LYS A O 1
ATOM 707 N N . LYS A 1 88 ? 45.218 3.560 -82.929 1.00 85.19 88 LYS A N 1
ATOM 708 C CA . LYS A 1 88 ? 45.485 4.848 -83.604 1.00 85.19 88 LYS A CA 1
ATOM 709 C C . LYS A 1 88 ? 46.753 5.526 -83.087 1.00 85.19 88 LYS A C 1
ATOM 711 O O . LYS A 1 88 ? 47.504 6.109 -83.866 1.00 85.19 88 LYS A O 1
ATOM 716 N N . GLN A 1 89 ? 46.994 5.453 -81.780 1.00 84.38 89 GLN A N 1
ATOM 717 C CA . GLN A 1 89 ? 48.211 5.980 -81.172 1.00 84.38 89 GLN A CA 1
ATOM 718 C C . GLN A 1 89 ? 49.451 5.191 -81.615 1.00 84.38 89 GLN A C 1
ATOM 720 O O . GLN A 1 89 ? 50.473 5.809 -81.898 1.00 84.38 89 GLN A O 1
ATOM 725 N N . LEU A 1 90 ? 49.342 3.866 -81.747 1.00 85.00 90 LEU A N 1
ATOM 726 C CA . LEU A 1 90 ? 50.414 2.990 -82.227 1.00 85.00 90 LEU A CA 1
ATOM 727 C C . LEU A 1 90 ? 50.818 3.316 -83.666 1.00 85.00 90 LEU A C 1
ATOM 729 O O . LEU A 1 90 ? 52.004 3.478 -83.935 1.00 85.00 90 LEU A O 1
ATOM 733 N N . ILE A 1 91 ? 49.839 3.509 -84.557 1.00 85.06 91 ILE A N 1
ATOM 734 C CA . ILE A 1 91 ? 50.079 3.925 -85.950 1.00 85.06 91 ILE A CA 1
ATOM 735 C C . ILE A 1 91 ? 50.832 5.264 -85.993 1.00 85.06 91 ILE A C 1
ATOM 737 O O . ILE A 1 91 ? 51.789 5.423 -86.753 1.00 85.06 91 ILE A O 1
ATOM 741 N N . ARG A 1 92 ? 50.434 6.232 -85.152 1.00 84.31 92 ARG A N 1
ATOM 742 C CA . ARG A 1 92 ? 51.100 7.540 -85.076 1.00 84.31 92 ARG A CA 1
ATOM 743 C C . ARG A 1 92 ? 52.544 7.419 -84.592 1.00 84.31 92 ARG A C 1
ATOM 745 O O . ARG A 1 92 ? 53.423 8.016 -85.196 1.00 84.31 92 ARG A O 1
ATOM 752 N N . GLU A 1 93 ? 52.794 6.647 -83.535 1.00 83.00 93 GLU A N 1
ATOM 753 C CA . GLU A 1 93 ? 54.151 6.466 -83.003 1.00 83.00 93 GLU A CA 1
ATOM 754 C C . GLU A 1 93 ? 55.073 5.745 -83.991 1.00 83.00 93 GLU A C 1
ATOM 756 O O . GLU A 1 93 ? 56.226 6.135 -84.141 1.00 83.00 93 GLU A O 1
ATOM 761 N N . ILE A 1 94 ? 54.565 4.740 -84.708 1.00 82.69 94 ILE A N 1
ATOM 762 C CA . ILE A 1 94 ? 55.333 4.037 -85.743 1.00 82.69 94 ILE A CA 1
ATOM 763 C C . ILE A 1 94 ? 55.666 4.985 -86.902 1.00 82.69 94 ILE A C 1
ATOM 765 O O . ILE A 1 94 ? 56.819 5.038 -87.322 1.00 82.69 94 ILE A O 1
ATOM 769 N N . SER A 1 95 ? 54.702 5.801 -87.339 1.00 82.06 95 SER A N 1
ATOM 770 C CA . SER A 1 95 ? 54.896 6.791 -88.413 1.00 82.06 95 SER A CA 1
ATOM 771 C C . SER A 1 95 ? 55.892 7.904 -88.055 1.00 82.06 95 SER A C 1
ATOM 773 O O . SER A 1 95 ? 56.499 8.493 -88.945 1.00 82.06 95 SER A O 1
ATOM 775 N N . GLU A 1 96 ? 56.055 8.222 -86.767 1.00 80.88 96 GLU A N 1
ATOM 776 C CA . GLU A 1 96 ? 57.018 9.223 -86.280 1.00 80.88 96 GLU A CA 1
ATOM 777 C C . GLU A 1 96 ? 58.456 8.677 -86.187 1.00 80.88 96 GLU A C 1
ATOM 779 O O . GLU A 1 96 ? 59.409 9.457 -86.214 1.00 80.88 96 GLU A O 1
ATOM 784 N N . ILE A 1 97 ? 58.620 7.355 -86.071 1.00 78.31 97 ILE A N 1
ATOM 785 C CA . ILE A 1 97 ? 59.919 6.681 -85.905 1.00 78.31 97 ILE A CA 1
ATOM 786 C C . ILE A 1 97 ? 60.471 6.185 -87.253 1.00 78.31 97 ILE A C 1
ATOM 788 O O . ILE A 1 97 ? 61.683 6.231 -87.483 1.00 78.31 97 ILE A O 1
ATOM 792 N N . SER A 1 98 ? 59.598 5.745 -88.163 1.00 70.44 98 SER A N 1
ATOM 793 C CA . SER A 1 98 ? 59.976 5.216 -89.477 1.00 70.44 98 SER A CA 1
ATOM 794 C C . SER A 1 98 ? 60.481 6.309 -90.429 1.00 70.44 98 SER A C 1
ATOM 796 O O . SER A 1 98 ? 59.831 7.338 -90.611 1.00 70.44 98 SER A O 1
ATOM 798 N N . LEU A 1 99 ? 61.614 6.063 -91.096 1.00 61.22 99 LEU A N 1
ATOM 799 C CA . LEU A 1 99 ? 62.202 6.971 -92.097 1.00 61.22 99 LEU A CA 1
ATOM 800 C C . LEU A 1 99 ? 61.585 6.829 -93.501 1.00 61.22 99 LEU A C 1
ATOM 802 O O . LEU A 1 99 ? 61.749 7.741 -94.310 1.00 61.22 99 LEU A O 1
ATOM 806 N N . ASP A 1 100 ? 60.900 5.717 -93.783 1.00 73.69 100 ASP A N 1
ATOM 807 C CA . ASP A 1 100 ? 60.216 5.455 -95.052 1.00 73.69 100 ASP A CA 1
ATOM 808 C C . ASP A 1 100 ? 58.718 5.202 -94.829 1.00 73.69 100 ASP A C 1
ATOM 810 O O . ASP A 1 100 ? 58.316 4.570 -93.852 1.00 73.69 100 ASP A O 1
ATOM 814 N N . HIS A 1 101 ? 57.887 5.715 -95.739 1.00 74.81 101 HIS A N 1
ATOM 815 C CA . HIS A 1 101 ? 56.428 5.634 -95.642 1.00 74.81 101 HIS A CA 1
ATOM 816 C C . HIS A 1 101 ? 55.920 4.204 -95.859 1.00 74.81 101 HIS A C 1
ATOM 818 O O . HIS A 1 101 ? 54.920 3.814 -95.262 1.00 74.81 101 HIS A O 1
ATOM 824 N N . HIS A 1 102 ? 56.613 3.420 -96.687 1.00 72.19 102 HIS A N 1
ATOM 825 C CA . HIS A 1 102 ? 56.236 2.040 -96.976 1.00 72.19 102 HIS A CA 1
ATOM 826 C C . HIS A 1 102 ? 56.504 1.114 -95.775 1.00 72.19 102 HIS A C 1
ATOM 828 O O . HIS A 1 102 ? 55.599 0.395 -95.349 1.00 72.19 102 HIS A O 1
ATOM 834 N N . ASP A 1 103 ? 57.676 1.239 -95.138 1.00 72.88 103 ASP A N 1
ATOM 835 C CA . ASP A 1 103 ? 58.026 0.527 -93.896 1.00 72.88 103 ASP A CA 1
ATOM 836 C C . ASP A 1 103 ? 57.036 0.828 -92.756 1.00 72.88 103 ASP A C 1
ATOM 838 O O . ASP A 1 103 ? 56.658 -0.061 -91.990 1.00 72.88 103 ASP A O 1
ATOM 842 N N . ALA A 1 104 ? 56.591 2.086 -92.653 1.00 75.00 104 ALA A N 1
ATOM 843 C CA . ALA A 1 104 ? 55.669 2.554 -91.620 1.00 75.00 104 ALA A CA 1
ATOM 844 C C . ALA A 1 104 ? 54.297 1.873 -91.684 1.00 75.00 104 ALA A C 1
ATOM 846 O O . ALA A 1 104 ? 53.712 1.559 -90.643 1.00 75.00 104 ALA A O 1
ATOM 847 N N . LEU A 1 105 ? 53.777 1.671 -92.900 1.00 76.75 105 LEU A N 1
ATOM 848 C CA . LEU A 1 105 ? 52.463 1.075 -93.141 1.00 76.75 105 LEU A CA 1
ATOM 849 C C . LEU A 1 105 ? 52.460 -0.398 -92.733 1.00 76.75 105 LEU A C 1
ATOM 851 O O . LEU A 1 105 ? 51.626 -0.816 -91.932 1.00 76.75 105 LEU A O 1
ATOM 855 N N . ILE A 1 106 ? 53.466 -1.147 -93.183 1.00 74.69 106 ILE A N 1
ATOM 856 C CA . ILE A 1 106 ? 53.626 -2.568 -92.858 1.00 74.69 106 ILE A CA 1
ATOM 857 C C . ILE A 1 106 ? 53.860 -2.751 -91.356 1.00 74.69 106 ILE A C 1
ATOM 859 O O . ILE A 1 106 ? 53.220 -3.586 -90.713 1.00 74.69 106 ILE A O 1
ATOM 863 N N . ALA A 1 107 ? 54.724 -1.923 -90.762 1.00 77.25 107 ALA A N 1
ATOM 864 C CA . ALA A 1 107 ? 54.977 -1.959 -89.329 1.00 77.25 107 ALA A CA 1
ATOM 865 C C . ALA A 1 107 ? 53.712 -1.668 -88.504 1.00 77.25 107 ALA A C 1
ATOM 867 O O . ALA A 1 107 ? 53.470 -2.322 -87.489 1.00 77.25 107 ALA A O 1
ATOM 868 N N . SER A 1 108 ? 52.892 -0.713 -88.948 1.00 79.75 108 SER A N 1
ATOM 869 C CA . SER A 1 108 ? 51.644 -0.325 -88.284 1.00 79.75 108 SER A CA 1
ATOM 870 C C . SER A 1 108 ? 50.580 -1.419 -88.342 1.00 79.75 108 SER A C 1
ATOM 872 O O . SER A 1 108 ? 49.944 -1.711 -87.326 1.00 79.75 108 SER A O 1
ATOM 874 N N . ASP A 1 109 ? 50.414 -2.072 -89.487 1.00 77.19 109 ASP A N 1
ATOM 875 C CA . ASP A 1 109 ? 49.416 -3.131 -89.659 1.00 77.19 109 ASP A CA 1
ATOM 876 C C . ASP A 1 109 ? 49.786 -4.399 -88.879 1.00 77.19 109 ASP A C 1
ATOM 878 O O . ASP A 1 109 ? 48.943 -4.996 -88.198 1.00 77.19 109 ASP A O 1
ATOM 882 N N . ILE A 1 110 ? 51.072 -4.762 -88.863 1.00 77.81 110 ILE A N 1
ATOM 883 C CA . ILE A 1 110 ? 51.569 -5.863 -88.028 1.00 77.81 110 ILE A CA 1
ATOM 884 C C . ILE A 1 110 ? 51.386 -5.523 -86.543 1.00 77.81 110 ILE A C 1
ATOM 886 O O . ILE A 1 110 ? 50.904 -6.347 -85.763 1.00 77.81 110 ILE A O 1
ATOM 890 N N . ALA A 1 111 ? 51.737 -4.304 -86.127 1.00 81.25 111 ALA A N 1
ATOM 891 C CA . ALA A 1 111 ? 51.678 -3.923 -84.721 1.00 81.25 111 ALA A CA 1
ATOM 892 C C . ALA A 1 111 ? 50.240 -3.806 -84.189 1.00 81.25 111 ALA A C 1
ATOM 894 O O . ALA A 1 111 ? 49.970 -4.210 -83.058 1.00 81.25 111 ALA A O 1
ATOM 895 N N . THR A 1 112 ? 49.302 -3.298 -84.992 1.00 83.00 112 THR A N 1
ATOM 896 C CA . THR A 1 112 ? 47.884 -3.192 -84.605 1.00 83.00 112 THR A CA 1
ATOM 897 C C . THR A 1 112 ? 47.196 -4.550 -84.500 1.00 83.00 112 THR A C 1
ATOM 899 O O . THR A 1 112 ? 46.313 -4.709 -83.654 1.00 83.00 112 THR A O 1
ATOM 902 N N . SER A 1 113 ? 47.636 -5.533 -85.289 1.00 77.50 113 SER A N 1
ATOM 903 C CA . SER A 1 113 ? 47.144 -6.917 -85.238 1.00 77.50 113 SER A CA 1
ATOM 904 C C . SER A 1 113 ? 47.613 -7.676 -83.990 1.00 77.50 113 SER A C 1
ATOM 906 O O . SER A 1 113 ? 46.962 -8.624 -83.558 1.00 77.50 113 SER A O 1
ATOM 908 N N . LEU A 1 114 ? 48.725 -7.249 -83.383 1.00 80.75 114 LEU A N 1
ATOM 909 C CA . LEU A 1 114 ? 49.321 -7.870 -82.194 1.00 80.75 114 LEU A CA 1
ATOM 910 C C . LEU A 1 114 ? 48.895 -7.207 -80.871 1.00 80.75 114 LEU A C 1
ATOM 912 O O . LEU A 1 114 ? 49.207 -7.719 -79.794 1.00 80.75 114 LEU A O 1
ATOM 916 N N . LEU A 1 115 ? 48.196 -6.070 -80.928 1.00 82.00 115 LEU A N 1
ATOM 917 C CA . LEU A 1 115 ? 47.819 -5.295 -79.750 1.00 82.00 115 LEU A CA 1
ATOM 918 C C . LEU A 1 115 ? 46.569 -5.879 -79.072 1.00 82.00 115 LEU A C 1
ATOM 920 O O . LEU A 1 115 ? 45.480 -5.882 -79.646 1.00 82.00 115 LEU A O 1
ATOM 924 N N . LEU A 1 116 ? 46.713 -6.313 -77.818 1.00 80.56 116 LEU A N 1
ATOM 925 C CA . LEU A 1 116 ? 45.626 -6.853 -76.995 1.00 80.56 116 LEU A CA 1
ATOM 926 C C . LEU A 1 116 ? 45.368 -5.979 -75.752 1.00 80.56 116 LEU A C 1
ATOM 928 O O . LEU A 1 116 ? 46.303 -5.348 -75.247 1.00 80.56 116 LEU A O 1
ATOM 932 N N . PRO A 1 117 ? 44.129 -5.952 -75.218 1.00 80.88 117 PRO A N 1
ATOM 933 C CA . PRO A 1 117 ? 43.829 -5.294 -73.947 1.00 80.88 117 PRO A CA 1
ATOM 934 C C . PRO A 1 117 ? 44.685 -5.856 -72.804 1.00 80.88 117 PRO A C 1
ATOM 936 O O . PRO A 1 117 ? 44.806 -7.071 -72.652 1.00 80.88 117 PRO A O 1
ATOM 939 N N . SER A 1 118 ? 45.261 -4.970 -71.989 1.00 81.50 118 SER A N 1
ATOM 940 C CA . SER A 1 118 ? 46.184 -5.331 -70.901 1.00 81.50 118 SER A CA 1
ATOM 941 C C . SER A 1 118 ? 45.717 -4.889 -69.511 1.00 81.50 118 SER A C 1
ATOM 943 O O . SER A 1 118 ? 46.325 -5.283 -68.516 1.00 81.50 118 SER A O 1
ATOM 945 N N . LEU A 1 119 ? 44.638 -4.101 -69.416 1.00 82.12 119 LEU A N 1
ATOM 946 C CA . LEU A 1 119 ? 44.088 -3.618 -68.150 1.00 82.12 119 LEU A CA 1
ATOM 947 C C . LEU A 1 119 ? 42.754 -4.305 -67.826 1.00 82.12 119 LEU A C 1
ATOM 949 O O . LEU A 1 119 ? 41.743 -4.055 -68.484 1.00 82.12 119 LEU A O 1
ATOM 953 N N . PHE A 1 120 ? 42.745 -5.118 -66.767 1.00 81.44 120 PHE A N 1
ATOM 954 C CA . PHE A 1 120 ? 41.565 -5.839 -66.283 1.00 81.44 120 PHE A CA 1
ATOM 955 C C . PHE A 1 120 ? 41.217 -5.432 -64.849 1.00 81.44 120 PHE A C 1
ATOM 957 O O . PHE A 1 120 ? 42.094 -5.089 -64.054 1.00 81.44 120 PHE A O 1
ATOM 964 N N . LEU A 1 121 ? 39.925 -5.464 -64.515 1.00 79.50 121 LEU A N 1
ATOM 965 C CA . LEU A 1 121 ? 39.453 -5.202 -63.158 1.00 79.50 121 LEU A CA 1
ATOM 966 C C . LEU A 1 121 ? 39.870 -6.354 -62.234 1.00 79.50 121 LEU A C 1
ATOM 968 O O . LEU A 1 121 ? 39.514 -7.503 -62.479 1.00 79.50 121 LEU A O 1
ATOM 972 N N . ASN A 1 122 ? 40.584 -6.038 -61.152 1.00 85.19 122 ASN A N 1
ATOM 973 C CA . ASN A 1 122 ? 40.841 -6.986 -60.071 1.00 85.19 122 ASN A CA 1
ATOM 974 C C . ASN A 1 122 ? 39.711 -6.884 -59.033 1.00 85.19 122 ASN A C 1
ATOM 976 O O . ASN A 1 122 ? 39.694 -5.969 -58.202 1.00 85.19 122 ASN A O 1
ATOM 980 N N . GLU A 1 123 ? 38.741 -7.797 -59.113 1.00 85.50 12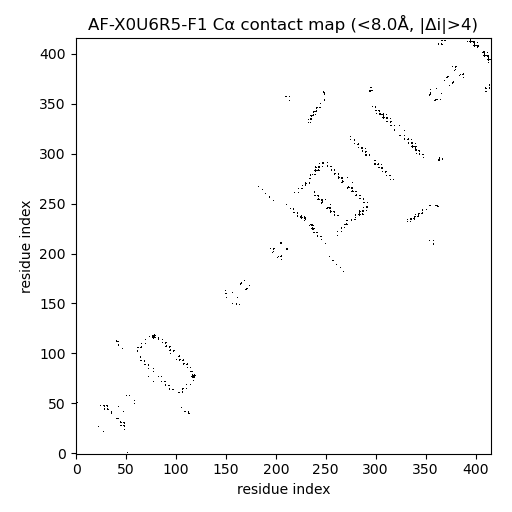3 GLU A N 1
ATOM 981 C CA . GLU A 1 123 ? 37.597 -7.833 -58.193 1.00 85.50 123 GLU A CA 1
ATOM 982 C C . GLU A 1 123 ? 38.017 -8.152 -56.752 1.00 85.50 123 GLU A C 1
ATOM 984 O O . GLU A 1 123 ? 37.490 -7.550 -55.817 1.00 85.50 123 GLU A O 1
ATOM 989 N N . GLU A 1 124 ? 39.007 -9.027 -56.564 1.00 85.88 124 GLU A N 1
ATOM 990 C CA . GLU A 1 124 ? 39.461 -9.477 -55.244 1.00 85.88 124 GLU A CA 1
ATOM 991 C C . GLU A 1 124 ? 40.090 -8.331 -54.441 1.00 85.88 124 GLU A C 1
ATOM 993 O O . GLU A 1 124 ? 39.679 -8.054 -53.310 1.00 85.88 124 GLU A O 1
ATOM 998 N N . ASP A 1 125 ? 41.023 -7.592 -55.049 1.00 84.25 125 ASP A N 1
ATOM 999 C CA . ASP A 1 125 ? 41.646 -6.426 -54.408 1.00 84.25 125 ASP A CA 1
ATOM 1000 C C . ASP A 1 125 ? 40.639 -5.294 -54.165 1.00 84.25 125 ASP A C 1
ATOM 1002 O O . ASP A 1 125 ? 40.738 -4.562 -53.174 1.00 84.25 125 ASP A O 1
ATOM 1006 N N . THR A 1 126 ? 39.654 -5.140 -55.055 1.00 87.06 126 THR A N 1
ATOM 1007 C CA . THR A 1 126 ? 38.597 -4.132 -54.903 1.00 87.06 126 THR A CA 1
ATOM 1008 C C . THR A 1 126 ? 37.706 -4.455 -53.705 1.00 87.06 126 THR A C 1
ATOM 1010 O O . THR A 1 126 ? 37.412 -3.566 -52.901 1.00 87.06 126 THR A O 1
ATOM 1013 N N . GLU A 1 127 ? 37.307 -5.717 -53.545 1.00 85.62 127 GLU A N 1
ATOM 1014 C CA . GLU A 1 127 ? 36.466 -6.142 -52.426 1.00 85.62 127 GLU A CA 1
ATOM 1015 C C . GLU A 1 127 ? 37.228 -6.083 -51.099 1.00 85.62 127 GLU A C 1
ATOM 1017 O O . GLU A 1 127 ? 36.700 -5.594 -50.099 1.00 85.62 127 GLU A O 1
ATOM 1022 N N . LYS A 1 128 ? 38.507 -6.474 -51.100 1.00 89.44 128 LYS A N 1
ATOM 1023 C CA . LYS A 1 128 ? 39.373 -6.361 -49.924 1.00 89.44 128 LYS A CA 1
ATOM 1024 C C . LYS A 1 128 ? 39.484 -4.914 -49.436 1.00 89.44 128 LYS A C 1
ATOM 1026 O O . LYS A 1 128 ? 39.245 -4.643 -48.260 1.00 89.44 128 LYS A O 1
ATOM 1031 N N . ARG A 1 129 ? 39.749 -3.964 -50.339 1.00 87.50 129 ARG A N 1
ATOM 1032 C CA . ARG A 1 129 ? 39.792 -2.531 -49.994 1.00 87.50 129 ARG A CA 1
ATOM 1033 C C . ARG A 1 129 ? 38.441 -1.998 -49.521 1.00 87.50 129 ARG A C 1
ATOM 1035 O O . ARG A 1 129 ? 38.404 -1.113 -48.671 1.00 87.50 129 ARG A O 1
ATOM 1042 N N . ARG A 1 130 ? 37.326 -2.530 -50.036 1.00 85.38 130 ARG A N 1
ATOM 1043 C CA . ARG A 1 130 ? 35.982 -2.172 -49.559 1.00 85.38 130 ARG A CA 1
ATOM 1044 C C . ARG A 1 130 ? 35.768 -2.624 -48.114 1.00 85.38 130 ARG A C 1
ATOM 1046 O O . ARG A 1 130 ? 35.257 -1.845 -47.315 1.00 85.38 130 ARG A O 1
ATOM 1053 N N . GLN A 1 131 ? 36.188 -3.838 -47.765 1.00 82.44 131 GLN A N 1
ATOM 1054 C CA . GLN A 1 131 ? 36.103 -4.341 -46.391 1.00 82.44 131 GLN A CA 1
ATOM 1055 C C . GLN A 1 131 ? 37.008 -3.559 -45.435 1.00 82.44 131 GLN A C 1
ATOM 1057 O O . GLN A 1 131 ? 36.568 -3.195 -44.347 1.00 82.44 131 GLN A O 1
ATOM 1062 N N . GLU A 1 132 ? 38.234 -3.238 -45.853 1.00 86.81 132 GLU A N 1
ATOM 1063 C CA . GLU A 1 132 ? 39.153 -2.393 -45.080 1.00 86.81 132 GLU A CA 1
ATOM 1064 C C . GLU A 1 132 ? 38.563 -0.992 -44.840 1.00 86.81 132 GLU A C 1
ATOM 1066 O O . GLU A 1 132 ? 38.630 -0.479 -43.724 1.00 86.81 132 GLU A O 1
ATOM 1071 N N . ALA A 1 133 ? 37.904 -0.401 -45.844 1.00 82.00 133 ALA A N 1
ATOM 1072 C CA . ALA A 1 133 ? 37.217 0.881 -45.699 1.00 82.00 133 ALA A CA 1
ATOM 1073 C C . ALA A 1 133 ? 36.033 0.806 -44.720 1.00 82.00 133 ALA A C 1
ATOM 1075 O O . ALA A 1 133 ? 35.889 1.699 -43.888 1.00 82.00 133 ALA A O 1
ATOM 1076 N N . ILE A 1 134 ? 35.223 -0.260 -44.765 1.00 78.81 134 ILE A N 1
ATOM 1077 C CA . ILE A 1 134 ? 34.124 -0.482 -43.806 1.00 78.81 134 ILE A CA 1
ATOM 1078 C C . ILE A 1 134 ? 34.673 -0.626 -42.381 1.00 78.81 134 ILE A C 1
ATOM 1080 O O . ILE A 1 134 ? 34.142 -0.013 -41.462 1.00 78.81 134 ILE A O 1
ATOM 1084 N N . ALA A 1 135 ? 35.755 -1.388 -42.203 1.00 75.88 135 ALA A N 1
ATOM 1085 C CA . ALA A 1 135 ? 36.383 -1.598 -40.900 1.00 75.88 135 ALA A CA 1
ATOM 1086 C C . ALA A 1 135 ? 37.082 -0.343 -40.343 1.00 75.88 135 ALA A C 1
ATOM 1088 O O . ALA A 1 135 ? 37.298 -0.252 -39.139 1.00 75.88 135 ALA A O 1
ATOM 1089 N N . SER A 1 136 ? 37.445 0.613 -41.205 1.00 75.44 136 SER A N 1
ATOM 1090 C CA . SER A 1 136 ? 38.080 1.877 -40.806 1.00 75.44 136 SER A CA 1
ATOM 1091 C C . SER A 1 136 ? 37.106 2.944 -40.297 1.00 75.44 136 SER A C 1
ATOM 1093 O O . SER A 1 136 ? 37.546 3.993 -39.829 1.00 75.44 136 SER A O 1
ATOM 1095 N N . VAL A 1 137 ? 35.795 2.706 -40.403 1.00 74.94 137 VAL A N 1
ATOM 1096 C CA . VAL A 1 137 ? 34.778 3.606 -39.854 1.00 74.94 137 VAL A CA 1
ATOM 1097 C C . VAL A 1 137 ? 34.563 3.251 -38.387 1.00 74.94 137 VAL A C 1
ATOM 1099 O O . VAL A 1 137 ? 34.144 2.140 -38.074 1.00 74.94 137 VAL A O 1
ATOM 1102 N N . ASP A 1 138 ? 34.839 4.201 -37.494 1.00 67.06 138 ASP A N 1
ATOM 1103 C CA . ASP A 1 138 ? 34.594 4.033 -36.063 1.00 67.06 138 ASP A CA 1
ATOM 1104 C C . ASP A 1 138 ? 33.105 3.758 -35.786 1.00 67.06 138 ASP A C 1
ATOM 1106 O O . ASP A 1 138 ? 32.219 4.472 -36.271 1.00 67.06 138 ASP A O 1
ATOM 1110 N N . ASP A 1 139 ? 32.826 2.748 -34.957 1.00 62.28 139 ASP A N 1
ATOM 1111 C CA . ASP A 1 139 ? 31.475 2.470 -34.473 1.00 62.28 139 ASP A CA 1
ATOM 1112 C C . ASP A 1 139 ? 30.928 3.693 -33.719 1.00 62.28 139 ASP A C 1
ATOM 1114 O O . ASP A 1 139 ? 31.497 4.156 -32.725 1.00 62.28 139 ASP A O 1
ATOM 1118 N N . VAL A 1 140 ? 29.776 4.212 -34.154 1.00 62.53 140 VAL A N 1
ATOM 1119 C CA . VAL A 1 140 ? 29.097 5.327 -33.480 1.00 62.53 140 VAL A CA 1
ATOM 1120 C C . VAL A 1 140 ? 28.487 4.826 -32.167 1.00 62.53 140 VAL A C 1
ATOM 1122 O O . VAL A 1 140 ? 27.316 4.452 -32.086 1.00 62.53 140 VAL A O 1
ATOM 1125 N N . THR A 1 141 ? 29.279 4.813 -31.095 1.00 61.03 141 THR A N 1
ATOM 1126 C CA . THR A 1 141 ? 28.794 4.465 -29.756 1.00 61.03 141 THR A CA 1
ATOM 1127 C C . THR A 1 141 ? 28.062 5.649 -29.130 1.00 61.03 141 THR A C 1
ATOM 1129 O O . THR A 1 141 ? 28.667 6.667 -28.789 1.00 61.03 141 THR A O 1
ATOM 1132 N N . ARG A 1 142 ? 26.745 5.520 -28.935 1.00 62.00 142 ARG A N 1
ATOM 1133 C CA . ARG A 1 142 ? 25.931 6.515 -28.225 1.00 62.00 142 ARG A CA 1
ATOM 1134 C C . ARG A 1 142 ? 25.794 6.135 -26.751 1.00 62.00 142 ARG A C 1
ATOM 1136 O O . ARG A 1 142 ? 25.099 5.182 -26.410 1.00 62.00 142 ARG A O 1
ATOM 1143 N N . THR A 1 143 ? 26.405 6.914 -25.862 1.00 70.12 143 THR A N 1
ATOM 1144 C CA . THR A 1 143 ? 26.220 6.759 -24.412 1.00 70.12 143 THR A CA 1
ATOM 1145 C C . THR A 1 143 ? 24.888 7.375 -23.988 1.00 70.12 143 THR A C 1
ATOM 1147 O O . THR A 1 143 ? 24.695 8.585 -24.101 1.00 70.12 143 THR A O 1
ATOM 1150 N N . ILE A 1 144 ? 23.968 6.549 -23.486 1.00 68.38 144 ILE A N 1
ATOM 1151 C CA . ILE A 1 144 ? 22.656 6.987 -22.988 1.00 68.38 144 ILE A CA 1
ATOM 1152 C C . ILE A 1 144 ? 22.700 7.054 -21.464 1.00 68.38 144 ILE A C 1
ATOM 1154 O O . ILE A 1 144 ? 23.037 6.074 -20.800 1.00 68.38 144 ILE A O 1
ATOM 1158 N N . GLN A 1 145 ? 22.342 8.206 -20.898 1.00 69.00 145 GLN A N 1
ATOM 1159 C CA . GLN A 1 145 ? 22.266 8.375 -19.446 1.00 69.00 145 GLN A CA 1
ATOM 1160 C C . GLN A 1 145 ? 20.899 7.941 -18.900 1.00 69.00 145 GLN A C 1
ATOM 1162 O O . GLN A 1 145 ? 19.861 8.086 -19.550 1.00 69.00 145 GLN A O 1
ATOM 1167 N N . LYS A 1 146 ? 20.883 7.437 -17.660 1.00 59.75 146 LYS A N 1
ATOM 1168 C CA . LYS A 1 146 ? 19.648 7.061 -16.959 1.00 59.75 146 LYS A CA 1
ATOM 1169 C C . LYS A 1 146 ? 18.739 8.290 -16.808 1.00 59.75 146 LYS A C 1
ATOM 1171 O O . LYS A 1 146 ? 19.119 9.253 -16.154 1.00 59.75 146 LYS A O 1
ATOM 1176 N N . GLY A 1 147 ? 17.537 8.235 -17.389 1.00 68.50 147 GLY A N 1
ATOM 1177 C CA . GLY A 1 147 ? 16.550 9.328 -17.361 1.00 68.50 147 GLY A CA 1
ATOM 1178 C C . GLY A 1 147 ? 16.506 10.201 -18.623 1.00 68.50 147 GLY A C 1
ATOM 1179 O O . GLY A 1 147 ? 15.667 11.094 -18.708 1.00 68.50 147 GLY A O 1
ATOM 1180 N N . GLN A 1 148 ? 17.357 9.939 -19.620 1.00 77.38 148 GLN A N 1
ATOM 1181 C CA . GLN A 1 148 ? 17.293 10.612 -20.916 1.00 77.38 148 GLN A CA 1
ATOM 1182 C C . GLN A 1 148 ? 16.021 10.210 -21.681 1.00 77.38 148 GLN A C 1
ATOM 1184 O O . GLN A 1 148 ? 15.705 9.028 -21.813 1.00 77.38 148 GLN A O 1
ATOM 1189 N N . ILE A 1 149 ? 15.291 11.200 -22.196 1.00 75.06 149 ILE A N 1
ATOM 1190 C CA . ILE A 1 149 ? 14.110 10.969 -23.035 1.00 75.06 149 ILE A CA 1
ATOM 1191 C C . ILE A 1 149 ? 14.583 10.458 -24.400 1.00 75.06 149 ILE A C 1
ATOM 1193 O O . ILE A 1 149 ? 15.336 11.153 -25.079 1.00 75.06 149 ILE A O 1
ATOM 1197 N N . ILE A 1 150 ? 14.145 9.254 -24.779 1.00 75.94 150 ILE A N 1
ATOM 1198 C CA . ILE A 1 150 ? 14.507 8.613 -26.055 1.00 75.94 150 ILE A CA 1
ATOM 1199 C C . ILE A 1 150 ? 13.515 9.011 -27.153 1.00 75.94 150 ILE A C 1
ATOM 1201 O O . ILE A 1 150 ? 13.935 9.485 -28.195 1.00 75.94 150 ILE A O 1
ATOM 1205 N N . ILE A 1 151 ? 12.209 8.884 -26.890 1.00 78.12 151 ILE A N 1
ATOM 1206 C CA . ILE A 1 151 ? 11.113 9.298 -27.783 1.00 78.12 151 ILE A CA 1
ATOM 1207 C C . ILE A 1 151 ? 10.054 10.021 -26.948 1.00 78.12 151 ILE A C 1
ATOM 1209 O O . ILE A 1 151 ? 9.684 9.542 -25.868 1.00 78.12 151 ILE A O 1
ATOM 1213 N N . ARG A 1 152 ? 9.527 11.151 -27.435 1.00 78.69 152 ARG A N 1
ATOM 1214 C CA . ARG A 1 152 ? 8.353 11.805 -26.837 1.00 78.69 152 ARG A CA 1
ATOM 1215 C C . ARG A 1 152 ? 7.061 11.242 -27.423 1.00 78.69 152 ARG A C 1
ATOM 1217 O O . ARG A 1 152 ? 6.981 10.838 -28.579 1.00 78.69 152 ARG A O 1
ATOM 1224 N N . LYS A 1 153 ? 5.999 11.242 -26.614 1.00 68.25 153 LYS A N 1
ATOM 1225 C CA . LYS A 1 153 ? 4.665 10.802 -27.046 1.00 68.25 153 LYS A CA 1
ATOM 1226 C C . LYS A 1 153 ? 4.175 11.689 -28.202 1.00 68.25 153 LYS A C 1
ATOM 1228 O O . LYS A 1 153 ? 3.888 12.861 -27.977 1.00 68.25 153 LYS A O 1
ATOM 1233 N N . GLY A 1 154 ? 4.055 11.113 -29.401 1.00 74.62 154 GLY A N 1
ATOM 1234 C CA . GLY A 1 154 ? 3.623 11.801 -30.626 1.00 74.62 154 GLY A CA 1
ATOM 1235 C C . GLY A 1 154 ? 4.713 11.974 -31.692 1.00 74.62 154 GLY A C 1
ATOM 1236 O O . GLY A 1 154 ? 4.388 12.380 -32.803 1.00 74.62 154 GLY A O 1
ATOM 1237 N N . GLU A 1 155 ? 5.973 11.648 -31.391 1.00 80.56 155 GLU A N 1
ATOM 1238 C CA . GLU A 1 155 ? 7.065 11.631 -32.374 1.00 80.56 155 GLU A CA 1
ATOM 1239 C C . GLU A 1 155 ? 7.083 10.311 -33.168 1.00 80.56 155 GLU A C 1
ATOM 1241 O O . GLU A 1 155 ? 6.750 9.245 -32.642 1.00 80.56 155 GLU A O 1
ATOM 1246 N N . VAL A 1 156 ? 7.463 10.383 -34.448 1.00 80.88 156 VAL A N 1
ATOM 1247 C CA . VAL A 1 156 ? 7.645 9.204 -35.309 1.00 80.88 156 VAL A CA 1
ATOM 1248 C C . VAL A 1 156 ? 8.984 8.557 -34.960 1.00 80.88 156 VAL A C 1
ATOM 1250 O O . VAL A 1 156 ? 10.018 9.212 -35.035 1.00 80.88 156 VAL A O 1
ATOM 1253 N N . ALA A 1 157 ? 8.960 7.282 -34.566 1.00 79.50 157 ALA A N 1
ATOM 1254 C CA . ALA A 1 157 ? 10.161 6.550 -34.174 1.00 79.50 157 ALA A CA 1
ATOM 1255 C C . ALA A 1 157 ? 11.041 6.225 -35.391 1.00 79.50 157 ALA A C 1
ATOM 1257 O O . ALA A 1 157 ? 10.578 5.564 -36.325 1.00 79.50 157 ALA A O 1
ATOM 1258 N N . ASN A 1 158 ? 12.313 6.629 -35.349 1.00 83.62 158 ASN A N 1
ATOM 1259 C CA . ASN A 1 158 ? 13.301 6.254 -36.358 1.00 83.62 158 ASN A CA 1
ATOM 1260 C C . ASN A 1 158 ? 13.878 4.852 -36.084 1.00 83.62 158 ASN A C 1
ATOM 1262 O O . ASN A 1 158 ? 13.752 4.295 -34.989 1.00 83.62 158 ASN A O 1
ATOM 1266 N N . SER A 1 159 ? 14.548 4.265 -37.080 1.00 76.69 159 SER A N 1
ATOM 1267 C CA . SER A 1 159 ? 15.232 2.965 -36.963 1.00 76.69 159 SER A CA 1
ATOM 1268 C C . SER A 1 159 ? 16.270 2.941 -35.833 1.00 76.69 159 SER A C 1
ATOM 1270 O O . SER A 1 159 ? 16.396 1.934 -35.134 1.00 76.69 159 SER A O 1
ATOM 1272 N N . GLU A 1 160 ? 16.956 4.061 -35.605 1.00 74.94 160 GLU A N 1
ATOM 1273 C CA . GLU A 1 160 ? 17.904 4.248 -34.503 1.00 74.94 160 GLU A CA 1
ATOM 1274 C C . GLU A 1 160 ? 17.221 4.206 -33.131 1.00 74.94 160 GLU A C 1
ATOM 1276 O O . GLU A 1 160 ? 17.692 3.520 -32.223 1.00 74.94 160 GLU A O 1
ATOM 1281 N N . ASP A 1 161 ? 16.069 4.863 -32.981 1.00 75.31 161 ASP A N 1
ATOM 1282 C CA . ASP A 1 161 ? 15.324 4.849 -31.721 1.00 75.31 161 ASP A CA 1
ATOM 1283 C C . ASP A 1 161 ? 14.804 3.443 -31.409 1.00 75.31 161 ASP A C 1
ATOM 1285 O O . ASP A 1 161 ? 14.818 3.003 -30.260 1.00 75.31 161 ASP A O 1
ATOM 1289 N N . ILE A 1 162 ? 14.403 2.691 -32.439 1.00 75.81 162 ILE A N 1
ATOM 1290 C CA . ILE A 1 162 ? 14.005 1.286 -32.302 1.00 75.81 162 ILE A CA 1
ATOM 1291 C C . ILE A 1 162 ? 15.195 0.425 -31.859 1.00 75.81 162 ILE A C 1
ATOM 1293 O O . ILE A 1 162 ? 15.021 -0.456 -31.015 1.00 75.81 162 ILE A O 1
ATOM 1297 N N . ALA A 1 163 ? 16.397 0.668 -32.388 1.00 74.81 163 ALA A N 1
ATOM 1298 C CA . ALA A 1 163 ? 17.611 -0.030 -31.967 1.00 74.81 163 ALA A CA 1
ATOM 1299 C C . ALA A 1 163 ? 17.957 0.271 -30.498 1.00 74.81 163 ALA A C 1
ATOM 1301 O O . ALA A 1 163 ? 18.248 -0.651 -29.736 1.00 74.81 163 ALA A O 1
ATOM 1302 N N . VAL A 1 164 ? 17.817 1.527 -30.067 1.00 74.56 164 VAL A N 1
ATOM 1303 C CA . VAL A 1 164 ? 17.983 1.940 -28.666 1.00 74.56 164 VAL A CA 1
ATOM 1304 C C . VAL A 1 164 ? 16.940 1.284 -27.756 1.00 74.56 164 VAL A C 1
ATOM 1306 O O . VAL A 1 164 ? 17.286 0.718 -26.719 1.00 74.56 164 VAL A O 1
ATOM 1309 N N . LEU A 1 165 ? 15.662 1.296 -28.144 1.00 73.88 165 LEU A N 1
ATOM 1310 C CA . LEU A 1 165 ? 14.583 0.645 -27.393 1.00 73.88 165 LEU A CA 1
ATOM 1311 C C . LEU A 1 165 ? 14.779 -0.877 -27.301 1.00 73.88 165 LEU A C 1
ATOM 1313 O O . LEU A 1 165 ? 14.436 -1.482 -26.283 1.00 73.88 165 LEU A O 1
ATOM 1317 N N . ASN A 1 166 ? 15.348 -1.498 -28.338 1.00 75.31 166 ASN A N 1
ATOM 1318 C CA . ASN A 1 166 ? 15.728 -2.911 -28.334 1.00 75.31 166 ASN A CA 1
ATOM 1319 C C . ASN A 1 166 ? 16.892 -3.189 -27.383 1.00 75.31 166 ASN A C 1
ATOM 1321 O O . ASN A 1 166 ? 16.798 -4.115 -26.579 1.00 75.31 166 ASN A O 1
ATOM 1325 N N . ALA A 1 167 ? 17.957 -2.387 -27.451 1.00 68.56 167 ALA A N 1
ATOM 1326 C CA . ALA A 1 167 ? 19.130 -2.517 -26.590 1.00 68.56 167 ALA A CA 1
ATOM 1327 C C . ALA A 1 167 ? 18.776 -2.327 -25.105 1.00 68.56 167 ALA A C 1
ATOM 1329 O O . ALA A 1 167 ? 19.303 -3.024 -24.243 1.00 68.56 167 ALA A O 1
ATOM 1330 N N . LEU A 1 168 ? 17.822 -1.440 -24.809 1.00 71.00 168 LEU A N 1
ATOM 1331 C CA . LEU A 1 168 ? 17.297 -1.215 -23.459 1.00 71.00 168 LEU A CA 1
ATOM 1332 C C . LEU A 1 168 ? 16.245 -2.248 -23.023 1.00 71.00 168 LEU A C 1
ATOM 1334 O O . LEU A 1 168 ? 15.732 -2.165 -21.908 1.00 71.00 168 LEU A O 1
ATOM 1338 N N . GLY A 1 169 ? 15.890 -3.208 -23.882 1.00 63.22 169 GLY A N 1
ATOM 1339 C CA . GLY A 1 169 ? 14.895 -4.237 -23.571 1.00 63.22 169 GLY A CA 1
ATOM 1340 C C . GLY A 1 169 ? 13.462 -3.710 -23.421 1.00 63.22 169 GLY A C 1
ATOM 1341 O O . GLY A 1 169 ? 12.605 -4.412 -22.891 1.00 63.22 169 GLY A O 1
ATOM 1342 N N . LEU A 1 170 ? 13.175 -2.495 -23.897 1.00 69.44 170 LEU A N 1
ATOM 1343 C CA . LEU A 1 170 ? 11.870 -1.836 -23.766 1.00 69.44 170 LEU A CA 1
ATOM 1344 C C . LEU A 1 170 ? 10.840 -2.327 -24.798 1.00 69.44 170 LEU A C 1
ATOM 1346 O O . LEU A 1 170 ? 9.643 -2.129 -24.603 1.00 69.44 170 LEU A O 1
ATOM 1350 N N . LYS A 1 171 ? 11.280 -2.988 -25.881 1.00 57.12 171 LYS A N 1
ATOM 1351 C CA . LYS A 1 171 ? 10.392 -3.526 -26.932 1.00 57.12 171 LYS A CA 1
ATOM 1352 C C . LYS A 1 171 ? 9.761 -4.876 -26.571 1.00 57.12 171 LYS A C 1
ATOM 1354 O O . LYS A 1 171 ? 8.649 -5.161 -26.995 1.00 57.12 171 LYS A O 1
ATOM 1359 N N . ASN A 1 172 ? 10.458 -5.697 -25.787 1.00 56.19 172 ASN A N 1
ATOM 1360 C CA . ASN A 1 172 ? 9.999 -7.020 -25.369 1.00 56.19 172 ASN A CA 1
ATOM 1361 C C . ASN A 1 172 ? 10.249 -7.161 -23.866 1.00 56.19 172 ASN A C 1
ATOM 1363 O O . ASN A 1 172 ? 11.366 -7.533 -23.495 1.00 56.19 172 ASN A O 1
ATOM 1367 N N . PRO A 1 173 ? 9.259 -6.891 -22.994 1.00 56.34 173 PRO A N 1
ATOM 1368 C CA . PRO A 1 173 ? 9.389 -7.171 -21.573 1.00 56.34 173 PRO A CA 1
ATOM 1369 C C . PRO A 1 173 ? 9.456 -8.691 -21.397 1.00 56.34 173 PRO A C 1
ATOM 1371 O O . PRO A 1 173 ? 8.447 -9.362 -21.190 1.00 56.34 173 PRO A O 1
ATOM 1374 N N . LYS A 1 174 ? 10.653 -9.269 -21.538 1.00 60.41 174 LYS A N 1
ATOM 1375 C CA . LYS A 1 174 ? 10.889 -10.660 -21.169 1.00 60.41 174 LYS A CA 1
ATOM 1376 C C . LYS A 1 174 ? 10.567 -10.756 -19.688 1.00 60.41 174 LYS A C 1
ATOM 1378 O O . LYS A 1 174 ? 11.111 -10.007 -18.876 1.00 60.41 174 LYS A O 1
ATOM 1383 N N . ILE A 1 175 ? 9.651 -11.654 -19.347 1.00 61.88 175 ILE A N 1
ATOM 1384 C CA . ILE A 1 175 ? 9.376 -11.978 -17.956 1.00 61.88 175 ILE A CA 1
ATOM 1385 C C . ILE A 1 175 ? 10.673 -12.558 -17.394 1.00 61.88 175 ILE A C 1
ATOM 1387 O O . ILE A 1 175 ? 11.041 -13.697 -17.676 1.00 61.88 175 ILE A O 1
ATOM 1391 N N . ASN A 1 176 ? 11.404 -11.741 -16.641 1.00 72.75 176 ASN A N 1
ATOM 1392 C CA . ASN A 1 176 ? 12.614 -12.172 -15.966 1.00 72.75 176 ASN A CA 1
ATOM 1393 C C . ASN A 1 176 ? 12.196 -13.120 -14.840 1.00 72.75 176 ASN A C 1
ATOM 1395 O O . ASN A 1 176 ? 11.856 -12.672 -13.747 1.00 72.75 176 ASN A O 1
ATOM 1399 N N . PHE A 1 177 ? 12.220 -14.429 -15.105 1.00 80.50 177 PHE A N 1
ATOM 1400 C CA . PHE A 1 177 ? 11.904 -15.462 -14.113 1.00 80.50 177 PHE A CA 1
ATOM 1401 C C . PHE A 1 177 ? 12.708 -15.283 -12.817 1.00 80.50 177 PHE A C 1
ATOM 1403 O O . PHE A 1 177 ? 12.164 -15.481 -11.737 1.00 80.50 177 PHE A O 1
ATOM 1410 N N . SER A 1 178 ? 13.954 -14.803 -12.910 1.00 81.81 178 SER A N 1
ATOM 1411 C CA . SER A 1 178 ? 14.781 -14.448 -11.747 1.00 81.81 178 SER A CA 1
ATOM 1412 C C . SER A 1 178 ? 14.128 -13.383 -10.850 1.00 81.81 178 SER A C 1
ATOM 1414 O O . SER A 1 178 ? 14.077 -13.545 -9.632 1.00 81.81 178 SER A O 1
ATOM 1416 N N . ASN A 1 179 ? 13.527 -12.338 -11.435 1.00 80.75 179 ASN A N 1
ATOM 1417 C CA . ASN A 1 179 ? 12.830 -11.297 -10.671 1.00 80.75 179 ASN A CA 1
ATOM 1418 C C . ASN A 1 179 ? 11.586 -11.858 -9.973 1.00 80.75 179 ASN A C 1
ATOM 1420 O O . ASN A 1 179 ? 11.323 -11.514 -8.824 1.00 80.75 179 ASN A O 1
ATOM 1424 N N . ILE A 1 180 ? 10.836 -12.740 -10.643 1.00 84.62 180 ILE A N 1
ATOM 1425 C CA . ILE A 1 180 ? 9.665 -13.400 -10.045 1.00 84.62 180 ILE A CA 1
ATOM 1426 C C . ILE A 1 180 ? 10.088 -14.275 -8.865 1.00 84.62 180 ILE A C 1
ATOM 1428 O O . ILE A 1 180 ? 9.479 -14.195 -7.802 1.00 84.62 180 ILE A O 1
ATOM 1432 N N . ILE A 1 181 ? 11.145 -15.073 -9.034 1.00 88.75 181 ILE A N 1
ATOM 1433 C CA . ILE A 1 181 ? 11.685 -15.934 -7.977 1.00 88.75 181 ILE A CA 1
ATOM 1434 C C . ILE A 1 181 ? 12.151 -15.091 -6.783 1.00 88.75 181 ILE A C 1
ATOM 1436 O O . ILE A 1 181 ? 11.825 -15.422 -5.646 1.00 88.75 181 ILE A O 1
ATOM 1440 N N . GLY A 1 182 ? 12.840 -13.972 -7.026 1.00 88.00 182 GLY A N 1
ATOM 1441 C CA . GLY A 1 182 ? 13.263 -13.049 -5.971 1.00 88.00 182 GLY A CA 1
ATOM 1442 C C . GLY A 1 182 ? 12.086 -12.444 -5.199 1.00 88.00 182 GLY A C 1
ATOM 1443 O O . GLY A 1 182 ? 12.074 -12.474 -3.969 1.00 88.00 182 GLY A O 1
ATOM 1444 N N . ILE A 1 183 ? 11.057 -11.959 -5.904 1.00 85.88 183 ILE A N 1
ATOM 1445 C CA . ILE A 1 183 ? 9.835 -11.421 -5.281 1.00 85.88 183 ILE A CA 1
ATOM 1446 C C . ILE A 1 183 ? 9.118 -12.507 -4.472 1.00 85.88 183 ILE A C 1
ATOM 1448 O O . ILE A 1 183 ? 8.690 -12.252 -3.345 1.00 85.88 183 ILE A O 1
ATOM 1452 N N . PHE A 1 184 ? 9.013 -13.723 -5.012 1.00 89.00 184 PHE A N 1
ATOM 1453 C CA . PHE A 1 184 ? 8.411 -14.856 -4.313 1.00 89.00 184 PHE A CA 1
ATOM 1454 C C . PHE A 1 184 ? 9.177 -15.197 -3.031 1.00 89.00 184 PHE A C 1
ATOM 1456 O O . PHE A 1 184 ? 8.561 -15.353 -1.981 1.00 89.00 184 PHE A O 1
ATOM 1463 N N . MET A 1 185 ? 10.511 -15.240 -3.085 1.00 91.50 185 MET A N 1
ATOM 1464 C CA . MET A 1 185 ? 11.358 -15.540 -1.930 1.00 91.50 185 MET A CA 1
ATOM 1465 C C . MET A 1 185 ? 11.210 -14.488 -0.824 1.00 91.50 185 MET A C 1
ATOM 1467 O O . MET A 1 185 ? 11.008 -14.845 0.335 1.00 91.50 185 MET A O 1
ATOM 1471 N N . ILE A 1 186 ? 11.235 -13.198 -1.173 1.00 90.00 186 ILE A N 1
ATOM 1472 C CA . ILE A 1 186 ? 11.022 -12.106 -0.209 1.00 90.00 186 ILE A CA 1
ATOM 1473 C C . ILE A 1 186 ? 9.618 -12.190 0.396 1.00 90.00 186 ILE A C 1
ATOM 1475 O O . ILE A 1 186 ? 9.463 -12.098 1.612 1.00 90.00 186 ILE A O 1
ATOM 1479 N N . THR A 1 187 ? 8.599 -12.426 -0.432 1.00 89.81 187 THR A N 1
ATOM 1480 C CA . THR A 1 187 ? 7.213 -12.563 0.036 1.00 89.81 187 THR A CA 1
ATOM 1481 C C . THR A 1 187 ? 7.061 -13.759 0.977 1.00 89.81 187 THR A C 1
ATOM 1483 O O . THR A 1 187 ? 6.418 -13.637 2.018 1.00 89.81 187 THR A O 1
ATOM 1486 N N . ALA A 1 188 ? 7.697 -14.893 0.671 1.00 92.31 188 ALA A N 1
ATOM 1487 C CA . ALA A 1 188 ? 7.700 -16.076 1.526 1.00 92.31 188 ALA A CA 1
ATOM 1488 C C . ALA A 1 188 ? 8.379 -15.808 2.879 1.00 92.31 188 ALA A C 1
ATOM 1490 O O . ALA A 1 188 ? 7.846 -16.204 3.912 1.00 92.31 188 ALA A O 1
ATOM 1491 N N . ILE A 1 189 ? 9.503 -15.081 2.894 1.00 94.25 189 ILE A N 1
ATOM 1492 C CA . ILE A 1 189 ? 10.173 -14.661 4.136 1.00 94.25 189 ILE A CA 1
ATOM 1493 C C . ILE A 1 189 ? 9.257 -13.746 4.958 1.00 94.25 189 ILE A C 1
ATOM 1495 O O . ILE A 1 189 ? 9.092 -13.957 6.157 1.00 94.25 189 ILE A O 1
ATOM 1499 N N . CYS A 1 190 ? 8.616 -12.760 4.327 1.00 92.06 190 CYS A N 1
ATOM 1500 C CA . CYS A 1 190 ? 7.655 -11.880 4.988 1.00 92.06 190 CYS A CA 1
ATOM 1501 C C . CYS A 1 190 ? 6.481 -12.656 5.608 1.00 92.06 190 CYS A C 1
ATOM 1503 O O . CYS A 1 190 ? 6.121 -12.403 6.757 1.00 92.06 190 CYS A O 1
ATOM 1505 N N . LEU A 1 191 ? 5.907 -13.619 4.881 1.00 91.19 191 LEU A N 1
ATOM 1506 C CA . LEU A 1 191 ? 4.834 -14.478 5.390 1.00 91.19 191 LEU A CA 1
ATOM 1507 C C . LEU A 1 191 ? 5.306 -15.353 6.554 1.00 91.19 191 LEU A C 1
ATOM 1509 O O . LEU A 1 191 ? 4.597 -15.476 7.551 1.00 91.19 191 LEU A O 1
ATOM 1513 N N . LEU A 1 192 ? 6.513 -15.913 6.462 1.00 93.62 192 LEU A N 1
ATOM 1514 C CA . LEU A 1 192 ? 7.114 -16.704 7.532 1.00 93.62 192 LEU A CA 1
ATOM 1515 C C . LEU A 1 192 ? 7.322 -15.867 8.803 1.00 93.62 192 LEU A C 1
ATOM 1517 O O . LEU A 1 192 ? 7.018 -16.339 9.894 1.00 93.62 192 LEU A O 1
ATOM 1521 N N . LEU A 1 193 ? 7.758 -14.610 8.678 1.00 93.44 193 LEU A N 1
ATOM 1522 C CA . LEU A 1 193 ? 7.883 -13.696 9.818 1.00 93.44 193 LEU A CA 1
ATOM 1523 C C . LEU A 1 193 ? 6.533 -13.402 10.483 1.00 93.44 193 LEU A C 1
ATOM 1525 O O . LEU A 1 193 ? 6.450 -13.414 11.710 1.00 93.44 193 LEU A O 1
ATOM 1529 N N . ILE A 1 194 ? 5.473 -13.180 9.695 1.00 92.12 194 ILE A N 1
ATOM 1530 C CA . ILE A 1 194 ? 4.107 -13.011 10.222 1.00 92.12 194 ILE A CA 1
ATOM 1531 C C . ILE A 1 194 ? 3.690 -14.269 10.983 1.00 92.12 194 ILE A C 1
ATOM 1533 O O . ILE A 1 194 ? 3.244 -14.183 12.123 1.00 92.12 194 ILE A O 1
ATOM 1537 N N . PHE A 1 195 ? 3.874 -15.437 10.375 1.00 92.25 195 PHE A N 1
ATOM 1538 C CA . PHE A 1 195 ? 3.475 -16.714 10.951 1.00 92.25 195 PHE A CA 1
ATOM 1539 C C . PHE A 1 195 ? 4.195 -17.013 12.271 1.00 92.25 195 PHE A C 1
ATOM 1541 O O . PHE A 1 195 ? 3.546 -17.352 13.258 1.00 92.25 195 PHE A O 1
ATOM 1548 N N . LEU A 1 196 ? 5.517 -16.814 12.322 1.00 93.69 196 LEU A N 1
ATOM 1549 C CA . LEU A 1 196 ? 6.310 -16.973 13.544 1.00 93.69 196 LEU A CA 1
ATOM 1550 C C . LEU A 1 196 ? 5.878 -15.988 14.635 1.00 93.69 196 LEU A C 1
ATOM 1552 O O . LEU A 1 196 ? 5.742 -16.377 15.794 1.00 93.69 196 LEU A O 1
ATOM 1556 N N . TYR A 1 197 ? 5.624 -14.728 14.272 1.00 93.31 197 TYR A N 1
ATOM 1557 C CA . TYR A 1 197 ? 5.164 -13.722 15.226 1.00 93.31 197 TYR A CA 1
ATOM 1558 C C . TYR A 1 197 ? 3.797 -14.077 15.821 1.00 93.31 197 TYR A C 1
ATOM 1560 O O . TYR A 1 197 ? 3.622 -14.001 17.036 1.00 93.31 197 TYR A O 1
ATOM 1568 N N . LEU A 1 198 ? 2.841 -14.498 14.985 1.00 93.31 198 LEU A N 1
ATOM 1569 C CA . LEU A 1 198 ? 1.519 -14.919 15.449 1.00 93.31 198 LEU A CA 1
ATOM 1570 C C . LEU A 1 198 ? 1.614 -16.172 16.323 1.00 93.31 198 LEU A C 1
ATOM 1572 O O . LEU A 1 198 ? 1.038 -16.186 17.405 1.00 93.31 198 LEU A O 1
ATOM 1576 N N . SER A 1 199 ? 2.374 -17.185 15.899 1.00 92.56 199 SER A N 1
ATOM 1577 C CA . SER A 1 199 ? 2.526 -18.434 16.652 1.00 92.56 199 SER A CA 1
ATOM 1578 C C . SER A 1 199 ? 3.156 -18.225 18.031 1.00 92.56 199 SER A C 1
ATOM 1580 O O . SER A 1 199 ? 2.806 -18.951 18.956 1.00 92.56 199 SER A O 1
ATOM 1582 N N . TYR A 1 200 ? 4.081 -17.270 18.175 1.00 92.31 200 TYR A N 1
ATOM 1583 C CA . TYR A 1 200 ? 4.789 -17.045 19.436 1.00 92.31 200 TYR A CA 1
ATOM 1584 C C . TYR A 1 200 ? 4.074 -16.053 20.366 1.00 92.31 200 TYR A C 1
ATOM 1586 O O . TYR A 1 200 ? 3.986 -16.297 21.566 1.00 92.31 200 TYR A O 1
ATOM 1594 N N . PHE A 1 201 ? 3.569 -14.930 19.838 1.00 92.19 201 PHE A N 1
ATOM 1595 C CA . PHE A 1 201 ? 3.007 -13.845 20.658 1.00 92.19 201 PHE A CA 1
ATOM 1596 C C . 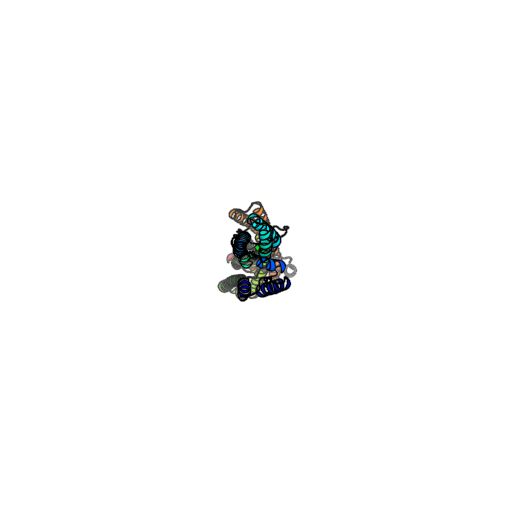PHE A 1 201 ? 1.475 -13.836 20.736 1.00 92.19 201 PHE A C 1
ATOM 1598 O O . PHE A 1 201 ? 0.931 -13.230 21.656 1.00 92.19 201 PHE A O 1
ATOM 1605 N N . TYR A 1 202 ? 0.774 -14.463 19.785 1.00 91.69 202 TYR A N 1
ATOM 1606 C CA . TYR A 1 202 ? -0.692 -14.446 19.703 1.00 91.69 202 TYR A CA 1
ATOM 1607 C C . TYR A 1 202 ? -1.262 -15.828 19.331 1.00 91.69 202 TYR A C 1
ATOM 1609 O O . TYR A 1 202 ? -1.926 -15.950 18.292 1.00 91.69 202 TYR A O 1
ATOM 1617 N N . PRO A 1 203 ? -1.043 -16.868 20.163 1.00 89.44 203 PRO A N 1
ATOM 1618 C CA . PRO A 1 203 ? -1.529 -18.223 19.887 1.00 89.44 203 PRO A CA 1
ATOM 1619 C C . PRO A 1 203 ? -3.049 -18.260 19.653 1.00 89.44 203 PRO A C 1
ATOM 1621 O O . PRO A 1 203 ? -3.494 -18.867 18.685 1.00 89.44 203 PRO A O 1
ATOM 1624 N N . ASP A 1 204 ? -3.836 -17.480 20.404 1.00 88.25 204 ASP A N 1
ATOM 1625 C CA . ASP A 1 204 ? -5.301 -17.379 20.241 1.00 88.25 204 ASP A CA 1
ATOM 1626 C C . ASP A 1 204 ? -5.751 -16.882 18.853 1.00 88.25 204 ASP A C 1
ATOM 1628 O O . ASP A 1 204 ? -6.893 -17.087 18.427 1.00 88.25 204 ASP A O 1
ATOM 1632 N N . ILE A 1 205 ? -4.889 -16.134 18.160 1.00 88.44 205 ILE A N 1
ATOM 1633 C CA . ILE A 1 205 ? -5.147 -15.627 16.806 1.00 88.44 205 ILE A CA 1
ATOM 1634 C C . ILE A 1 205 ? -4.624 -16.618 15.772 1.00 88.44 205 ILE A C 1
ATOM 1636 O O . ILE A 1 205 ? -5.277 -16.830 14.754 1.00 88.44 205 ILE A O 1
ATOM 1640 N N . TYR A 1 206 ? -3.476 -17.230 16.048 1.00 90.12 206 TYR A N 1
ATOM 1641 C CA . TYR A 1 206 ? -2.856 -18.239 15.203 1.00 90.12 206 TYR A CA 1
ATOM 1642 C C . TYR A 1 206 ? -3.692 -19.526 15.096 1.00 90.12 206 TYR A C 1
ATOM 1644 O O . TYR A 1 206 ? -3.852 -20.068 14.008 1.00 90.12 206 TYR A O 1
ATOM 1652 N N . GLU A 1 207 ? -4.270 -19.998 16.199 1.00 90.81 207 GLU A N 1
ATOM 1653 C CA . GLU A 1 207 ? -5.096 -21.212 16.218 1.00 90.81 207 GLU A CA 1
ATOM 1654 C C . GLU A 1 207 ? -6.486 -20.989 15.601 1.00 90.81 207 GLU A C 1
ATOM 1656 O O . GLU A 1 207 ? -7.153 -21.932 15.170 1.00 90.81 207 GLU A O 1
ATOM 1661 N N . ASN A 1 208 ? -6.929 -19.733 15.503 1.00 91.00 208 ASN A N 1
ATOM 1662 C CA . ASN A 1 208 ? -8.223 -19.389 14.937 1.00 91.00 208 ASN A CA 1
ATOM 1663 C C . ASN A 1 208 ? -8.127 -19.152 13.420 1.00 91.00 208 ASN A C 1
ATOM 1665 O O . ASN A 1 208 ? -7.765 -18.069 12.951 1.00 91.00 208 ASN A O 1
ATOM 1669 N N . ILE A 1 209 ? -8.543 -20.157 12.644 1.00 90.12 209 ILE A N 1
ATOM 1670 C CA . ILE A 1 209 ? -8.512 -20.116 11.175 1.00 90.12 209 ILE A CA 1
ATOM 1671 C C . ILE A 1 209 ? -9.267 -18.915 10.584 1.00 90.12 209 ILE A C 1
ATOM 1673 O O . ILE A 1 209 ? -8.804 -18.326 9.609 1.00 90.12 209 ILE A O 1
ATOM 1677 N N . ASN A 1 210 ? -10.378 -18.487 11.194 1.00 90.56 210 ASN A N 1
ATOM 1678 C CA . ASN A 1 210 ? -11.166 -17.353 10.707 1.00 90.56 210 ASN A CA 1
ATOM 1679 C C . ASN A 1 210 ? -10.372 -16.045 10.822 1.00 90.56 210 ASN A C 1
ATOM 1681 O O . ASN A 1 210 ? -10.365 -15.245 9.888 1.00 90.56 210 ASN A O 1
ATOM 1685 N N . LYS A 1 211 ? -9.638 -15.849 11.925 1.00 90.88 211 LYS A N 1
ATOM 1686 C CA . LYS A 1 211 ? -8.774 -14.672 12.115 1.00 90.88 211 LYS A CA 1
ATOM 1687 C C . LYS A 1 211 ? -7.573 -14.668 11.161 1.00 90.88 211 LYS A C 1
ATOM 1689 O O . LYS A 1 211 ? -7.190 -13.605 10.672 1.00 90.88 211 LYS A O 1
ATOM 1694 N N . LEU A 1 212 ? -7.008 -15.837 10.850 1.00 92.25 212 LEU A N 1
ATOM 1695 C CA . LEU A 1 212 ? -5.954 -15.963 9.836 1.00 92.25 212 LEU A CA 1
ATOM 1696 C C . LEU A 1 212 ? -6.471 -15.655 8.424 1.00 92.25 212 LEU A C 1
ATOM 1698 O O . LEU A 1 212 ? -5.836 -14.895 7.690 1.00 92.25 212 LEU A O 1
ATOM 1702 N N . ILE A 1 213 ? -7.639 -16.195 8.055 1.00 93.06 213 ILE A N 1
ATOM 1703 C CA . ILE A 1 213 ? -8.291 -15.918 6.767 1.00 93.06 213 ILE A CA 1
ATOM 1704 C C . ILE A 1 213 ? -8.602 -14.424 6.641 1.00 93.06 213 ILE A C 1
ATOM 1706 O O . ILE A 1 213 ? -8.316 -13.834 5.600 1.00 93.06 213 ILE A O 1
ATOM 1710 N N . LEU A 1 214 ? -9.117 -13.793 7.701 1.00 93.12 214 LEU A N 1
ATOM 1711 C CA . LEU A 1 214 ? -9.350 -12.350 7.756 1.00 93.12 214 LEU A CA 1
ATOM 1712 C C . LEU A 1 214 ? -8.072 -11.563 7.427 1.00 93.12 214 LEU A C 1
ATOM 1714 O O . LEU A 1 214 ? -8.084 -10.698 6.550 1.00 93.12 214 LEU A O 1
ATOM 1718 N N . LEU A 1 215 ? -6.962 -11.871 8.107 1.00 93.75 215 LEU A N 1
ATOM 1719 C CA . LEU A 1 215 ? -5.680 -11.196 7.897 1.00 93.75 215 LEU A CA 1
ATOM 1720 C C . LEU A 1 215 ? -5.171 -11.388 6.461 1.00 93.75 215 LEU A C 1
ATOM 1722 O O . LEU A 1 215 ? -4.704 -10.431 5.835 1.00 93.75 215 LEU A O 1
ATOM 1726 N N . GLY A 1 216 ? -5.311 -12.600 5.917 1.00 93.25 216 GLY A N 1
ATOM 1727 C CA . GLY A 1 216 ? -4.981 -12.913 4.528 1.00 93.25 216 GLY A CA 1
ATOM 1728 C C . GLY A 1 216 ? -5.818 -12.114 3.527 1.00 93.25 216 GLY A C 1
ATOM 1729 O O . GLY A 1 216 ? -5.260 -11.497 2.621 1.00 93.25 216 GLY A O 1
ATOM 1730 N N . ILE A 1 217 ? -7.139 -12.053 3.717 1.00 94.56 217 ILE A N 1
ATOM 1731 C CA . ILE A 1 217 ? -8.057 -11.313 2.839 1.00 94.56 217 ILE A CA 1
ATOM 1732 C C . ILE A 1 217 ? -7.762 -9.817 2.873 1.00 94.56 217 ILE A C 1
ATOM 1734 O O . ILE A 1 217 ? -7.640 -9.218 1.807 1.00 94.56 217 ILE A O 1
ATOM 1738 N N . ILE A 1 218 ? -7.589 -9.213 4.056 1.00 94.94 218 ILE A N 1
ATOM 1739 C CA . ILE A 1 218 ? -7.241 -7.787 4.169 1.00 94.94 218 ILE A CA 1
ATOM 1740 C C . ILE A 1 218 ? -5.928 -7.505 3.427 1.00 94.94 218 ILE A C 1
ATOM 1742 O O . ILE A 1 218 ? -5.844 -6.545 2.661 1.00 94.94 218 ILE A O 1
ATOM 1746 N N . SER A 1 219 ? -4.921 -8.363 3.614 1.00 94.12 219 SER A N 1
ATOM 1747 C CA . SER A 1 219 ? -3.606 -8.213 2.983 1.00 94.12 219 SER A CA 1
ATOM 1748 C C . SER A 1 219 ? -3.690 -8.301 1.459 1.00 94.12 219 SER A C 1
ATOM 1750 O O . SER A 1 219 ? -3.234 -7.395 0.764 1.00 94.12 219 SER A O 1
ATOM 1752 N N . ILE A 1 220 ? -4.317 -9.355 0.927 1.00 93.62 220 ILE A N 1
ATOM 1753 C CA . ILE A 1 220 ? -4.477 -9.565 -0.520 1.00 93.62 220 ILE A CA 1
ATOM 1754 C C . ILE A 1 220 ? -5.284 -8.422 -1.137 1.00 93.62 220 ILE A C 1
ATOM 1756 O O . ILE A 1 220 ? -4.890 -7.866 -2.163 1.00 93.62 220 ILE A O 1
ATOM 1760 N N . PHE A 1 221 ? -6.390 -8.043 -0.498 1.00 93.88 221 PHE A N 1
ATOM 1761 C CA . PHE A 1 221 ? -7.265 -6.981 -0.974 1.00 93.88 221 PHE A CA 1
ATOM 1762 C C . PHE A 1 221 ? -6.533 -5.637 -1.059 1.00 93.88 221 PHE A C 1
ATOM 1764 O O . PHE A 1 221 ? -6.579 -4.968 -2.093 1.00 93.88 221 PHE A O 1
ATOM 1771 N N . VAL A 1 222 ? -5.803 -5.249 -0.009 1.00 93.12 222 VAL A N 1
ATOM 1772 C CA . VAL A 1 222 ? -5.080 -3.971 0.002 1.00 93.12 222 VAL A CA 1
ATOM 1773 C C . VAL A 1 222 ? -3.877 -3.986 -0.938 1.00 93.12 222 VAL A C 1
ATOM 1775 O O . VAL A 1 222 ? -3.634 -2.976 -1.592 1.00 93.12 222 VAL A O 1
ATOM 1778 N N . VAL A 1 223 ? -3.169 -5.110 -1.095 1.00 91.94 223 VAL A N 1
ATOM 1779 C CA . VAL A 1 223 ? -2.102 -5.237 -2.107 1.00 91.94 223 VAL A CA 1
ATOM 1780 C C . VAL A 1 223 ? -2.668 -5.095 -3.522 1.00 91.94 223 VAL A C 1
ATOM 1782 O O . VAL A 1 223 ? -2.073 -4.407 -4.353 1.00 91.94 223 VAL A O 1
ATOM 1785 N N . LEU A 1 224 ? -3.837 -5.679 -3.799 1.00 92.50 224 LEU A N 1
ATOM 1786 C CA . LEU A 1 224 ? -4.513 -5.538 -5.089 1.00 92.50 224 LEU A CA 1
ATOM 1787 C C . LEU A 1 224 ? -4.908 -4.080 -5.351 1.00 92.50 224 LEU A C 1
ATOM 1789 O O . LEU A 1 224 ? -4.608 -3.545 -6.419 1.00 92.50 224 LEU A O 1
ATOM 1793 N N . LEU A 1 225 ? -5.501 -3.399 -4.366 1.00 92.56 225 LEU A N 1
ATOM 1794 C CA . LEU A 1 225 ? -5.809 -1.972 -4.480 1.00 92.56 225 LEU A CA 1
ATOM 1795 C C . LEU A 1 225 ? -4.552 -1.110 -4.623 1.00 92.56 225 LEU A C 1
ATOM 1797 O O . LEU A 1 225 ? -4.544 -0.179 -5.424 1.00 92.56 225 LEU A O 1
ATOM 1801 N N . ALA A 1 226 ? -3.479 -1.424 -3.897 1.00 91.69 226 ALA A N 1
ATOM 1802 C CA . ALA A 1 226 ? -2.201 -0.737 -4.023 1.00 91.69 226 ALA A CA 1
ATOM 1803 C C . ALA A 1 226 ? -1.619 -0.905 -5.430 1.00 91.69 226 ALA A C 1
ATOM 1805 O O . ALA A 1 226 ? -1.108 0.062 -5.989 1.00 91.69 226 ALA A O 1
ATOM 1806 N N . ARG A 1 227 ? -1.760 -2.086 -6.046 1.00 90.31 227 ARG A N 1
ATOM 1807 C CA . ARG A 1 227 ? -1.332 -2.323 -7.429 1.00 90.31 227 ARG A CA 1
ATOM 1808 C C . ARG A 1 227 ? -2.136 -1.517 -8.450 1.00 90.31 227 ARG A C 1
ATOM 1810 O O . ARG A 1 227 ? -1.578 -1.100 -9.463 1.00 90.31 227 ARG A O 1
ATOM 1817 N N . LEU A 1 228 ? -3.429 -1.306 -8.214 1.00 91.12 228 LEU A N 1
ATOM 1818 C CA . LEU A 1 228 ? -4.252 -0.438 -9.061 1.00 91.12 228 LEU A CA 1
ATOM 1819 C C . LEU A 1 228 ? -3.871 1.034 -8.860 1.00 91.12 228 LEU A C 1
ATOM 1821 O O . LEU A 1 228 ? -3.602 1.737 -9.830 1.00 91.12 228 LEU A O 1
ATOM 1825 N N . ALA A 1 229 ? -3.751 1.473 -7.605 1.00 90.38 229 ALA A N 1
ATOM 1826 C CA . ALA A 1 229 ? -3.363 2.836 -7.250 1.00 90.38 229 ALA A CA 1
ATOM 1827 C C . ALA A 1 229 ? -1.960 3.203 -7.767 1.00 90.38 229 ALA A C 1
ATOM 1829 O O . ALA A 1 229 ? -1.749 4.330 -8.218 1.00 90.38 229 ALA A O 1
ATOM 1830 N N . SER A 1 230 ? -1.024 2.244 -7.784 1.00 88.50 230 SER A N 1
ATOM 1831 C CA . SER A 1 230 ? 0.351 2.451 -8.256 1.00 88.50 230 SER A CA 1
ATOM 1832 C C . SER A 1 230 ? 0.437 2.855 -9.725 1.00 88.50 230 SER A C 1
ATOM 1834 O O . SER A 1 230 ? 1.456 3.396 -10.138 1.00 88.50 230 SER A O 1
ATOM 1836 N N . GLN A 1 231 ? -0.591 2.566 -10.531 1.00 87.44 231 GLN A N 1
ATOM 1837 C CA . GLN A 1 231 ? -0.637 2.984 -11.936 1.00 87.44 231 GLN A CA 1
ATOM 1838 C C . GLN A 1 231 ? -0.852 4.495 -12.074 1.00 87.44 231 GLN A C 1
ATOM 1840 O O . GLN A 1 231 ? -0.450 5.081 -13.074 1.00 87.44 231 GLN A O 1
ATOM 1845 N N . THR A 1 232 ? -1.479 5.120 -11.075 1.00 88.75 232 THR A N 1
ATOM 1846 C CA . THR A 1 232 ? -1.704 6.566 -11.025 1.00 88.75 232 THR A CA 1
ATOM 1847 C C . THR A 1 232 ? -0.600 7.268 -10.239 1.00 88.75 232 THR A C 1
ATOM 1849 O O . THR A 1 232 ? 0.010 8.205 -10.744 1.00 88.75 232 THR A O 1
ATOM 1852 N N . SER A 1 233 ? -0.337 6.825 -9.006 1.00 89.56 233 SER A N 1
ATOM 1853 C CA . SER A 1 233 ? 0.720 7.365 -8.146 1.00 89.56 233 SER A CA 1
ATOM 1854 C C . SER A 1 233 ? 1.047 6.396 -7.010 1.00 89.56 233 SER A C 1
ATOM 1856 O O . SER A 1 233 ? 0.146 5.865 -6.360 1.00 89.56 233 SER A O 1
ATOM 1858 N N . GLY A 1 234 ? 2.336 6.209 -6.709 1.00 88.75 234 GLY A N 1
ATOM 1859 C CA . GLY A 1 234 ? 2.770 5.404 -5.561 1.00 88.75 234 GLY A CA 1
ATOM 1860 C C . GLY A 1 234 ? 2.308 5.971 -4.212 1.00 88.75 234 GLY A C 1
ATOM 1861 O O . GLY A 1 234 ? 2.062 5.210 -3.282 1.00 88.75 234 GLY A O 1
ATOM 1862 N N . TYR A 1 235 ? 2.081 7.287 -4.115 1.00 92.56 235 TYR A N 1
ATOM 1863 C CA . TYR A 1 235 ? 1.563 7.931 -2.899 1.00 92.56 235 TYR A CA 1
ATOM 1864 C C . TYR A 1 235 ? 0.061 7.695 -2.665 1.00 92.56 235 TYR A C 1
ATOM 1866 O O . TYR A 1 235 ? -0.444 8.027 -1.597 1.00 92.56 235 TYR A O 1
ATOM 1874 N N . LEU A 1 236 ? -0.659 7.114 -3.635 1.00 93.56 236 LEU A N 1
ATOM 1875 C CA . LEU A 1 236 ? -2.085 6.797 -3.513 1.00 93.56 236 LEU A CA 1
ATOM 1876 C C . LEU A 1 236 ? -2.341 5.404 -2.898 1.00 93.56 236 LEU A C 1
ATOM 1878 O O . LEU A 1 236 ? -3.482 5.085 -2.568 1.00 93.56 236 LEU A O 1
ATOM 1882 N N . MET A 1 237 ? -1.307 4.578 -2.697 1.00 92.75 237 MET A N 1
ATOM 1883 C CA . MET A 1 237 ? -1.430 3.201 -2.191 1.00 92.75 237 MET A CA 1
ATOM 1884 C C . MET A 1 237 ? -2.075 3.135 -0.788 1.00 92.75 237 MET A C 1
ATOM 1886 O O . MET A 1 237 ? -1.508 3.657 0.173 1.00 92.75 237 MET A O 1
ATOM 1890 N N . PRO A 1 238 ? -3.236 2.477 -0.609 1.00 93.12 238 PRO A N 1
ATOM 1891 C CA . PRO A 1 238 ? -4.059 2.616 0.596 1.00 93.12 238 PRO A CA 1
ATOM 1892 C C . PRO A 1 238 ? -3.622 1.714 1.771 1.00 93.12 238 PRO A C 1
ATOM 1894 O O . PRO A 1 238 ? -4.468 1.101 2.428 1.00 93.12 238 PRO A O 1
ATOM 1897 N N . ILE A 1 239 ? -2.318 1.642 2.073 1.00 95.00 239 ILE A N 1
ATOM 1898 C CA . ILE A 1 239 ? -1.762 0.797 3.151 1.00 95.00 239 ILE A CA 1
ATOM 1899 C C . ILE A 1 239 ? -2.338 1.156 4.520 1.00 95.00 239 ILE A C 1
ATOM 1901 O O . ILE A 1 239 ? -2.689 0.258 5.283 1.00 95.00 239 ILE A O 1
ATOM 1905 N N . ALA A 1 240 ? -2.540 2.447 4.793 1.00 95.94 240 ALA A N 1
ATOM 1906 C CA . ALA A 1 240 ? -3.144 2.911 6.039 1.00 95.94 240 ALA A CA 1
ATOM 1907 C C . ALA A 1 240 ? -4.533 2.293 6.309 1.00 95.94 240 ALA A C 1
ATOM 1909 O O . ALA A 1 240 ? -4.920 2.136 7.466 1.00 95.94 240 ALA A O 1
ATOM 1910 N N . SER A 1 241 ? -5.267 1.878 5.269 1.00 96.12 241 SER A N 1
ATOM 1911 C CA . SER A 1 241 ? -6.538 1.152 5.428 1.00 96.12 241 SER A CA 1
ATOM 1912 C C . SER A 1 241 ? -6.328 -0.256 5.973 1.00 96.12 241 SER A C 1
ATOM 1914 O O . SER A 1 241 ? -7.068 -0.664 6.859 1.00 96.12 241 SER A O 1
ATOM 1916 N N . ALA A 1 242 ? -5.318 -0.996 5.493 1.00 96.00 242 ALA A N 1
ATOM 1917 C CA . ALA A 1 242 ? -4.978 -2.303 6.069 1.00 96.00 242 ALA A CA 1
ATOM 1918 C C . ALA A 1 242 ? -4.585 -2.146 7.539 1.00 96.00 242 ALA A C 1
ATOM 1920 O O . ALA A 1 242 ? -5.068 -2.891 8.390 1.00 96.00 242 ALA A O 1
ATOM 1921 N N . SER A 1 243 ? -3.762 -1.135 7.833 1.00 96.62 243 SER A N 1
ATOM 1922 C CA . SER A 1 243 ? -3.339 -0.797 9.189 1.00 96.62 243 SER A CA 1
ATOM 1923 C C . SER A 1 243 ? -4.541 -0.558 10.105 1.00 96.62 243 SER A C 1
ATOM 1925 O O . SER A 1 243 ? -4.616 -1.146 11.181 1.00 96.62 243 SER A O 1
ATOM 1927 N N . MET A 1 244 ? -5.520 0.240 9.662 1.00 95.81 244 MET A N 1
ATOM 1928 C CA . MET A 1 244 ? -6.738 0.501 10.434 1.00 95.81 244 MET A CA 1
ATOM 1929 C C . MET A 1 244 ? -7.631 -0.732 10.573 1.00 95.81 244 MET A C 1
ATOM 1931 O O . MET A 1 244 ? -8.045 -1.053 11.683 1.00 95.81 244 MET A O 1
ATOM 1935 N N . LEU A 1 245 ? -7.910 -1.443 9.478 1.00 95.19 245 LEU A N 1
ATOM 1936 C CA . LEU A 1 245 ? -8.780 -2.621 9.487 1.00 95.19 245 LEU A CA 1
ATOM 1937 C C . LEU A 1 245 ? -8.255 -3.702 10.437 1.00 95.19 245 LEU A C 1
ATOM 1939 O O . LEU A 1 245 ? -9.028 -4.247 11.225 1.00 95.19 245 LEU A O 1
ATOM 1943 N N . VAL A 1 246 ? -6.948 -3.977 10.419 1.00 94.94 246 VAL A N 1
ATOM 1944 C CA . VAL A 1 246 ? -6.338 -4.978 11.307 1.00 94.94 246 VAL A CA 1
ATOM 1945 C C . VAL A 1 246 ? -6.279 -4.494 12.751 1.00 94.94 246 VAL A C 1
ATOM 1947 O O . VAL A 1 246 ? -6.553 -5.277 13.657 1.00 94.94 246 VAL A O 1
ATOM 1950 N N . ALA A 1 247 ? -5.987 -3.215 12.990 1.00 94.06 247 ALA A N 1
ATOM 1951 C CA . ALA A 1 247 ? -5.967 -2.684 14.350 1.00 94.06 247 ALA A CA 1
ATOM 1952 C C . ALA A 1 247 ? -7.364 -2.644 14.995 1.00 94.06 247 ALA A C 1
ATOM 1954 O O . ALA A 1 247 ? -7.457 -2.851 16.201 1.00 94.06 247 ALA A O 1
ATOM 1955 N N . ILE A 1 248 ? -8.431 -2.425 14.215 1.00 92.38 248 ILE A N 1
ATOM 1956 C CA . ILE A 1 248 ? -9.823 -2.475 14.701 1.00 92.38 248 ILE A CA 1
ATOM 1957 C C . ILE A 1 248 ? -10.289 -3.920 14.912 1.00 92.38 248 ILE A C 1
ATOM 1959 O O . ILE A 1 248 ? -10.973 -4.199 15.893 1.00 92.38 248 ILE A O 1
ATOM 1963 N N . SER A 1 249 ? -9.953 -4.825 13.988 1.00 90.69 249 SER A N 1
ATOM 1964 C CA . SER A 1 249 ? -10.534 -6.177 13.961 1.00 90.69 249 SER A CA 1
ATOM 1965 C C . SER A 1 249 ? -9.754 -7.207 14.783 1.00 90.69 249 SER A C 1
ATOM 1967 O O . SER A 1 249 ? -10.311 -8.233 15.161 1.00 90.69 249 SER A O 1
ATOM 1969 N N . LEU A 1 250 ? -8.457 -6.985 15.019 1.00 89.94 250 LEU A N 1
ATOM 1970 C CA . LEU A 1 250 ? -7.567 -7.950 15.675 1.00 89.94 250 LEU A CA 1
ATOM 1971 C C . LEU A 1 250 ? -6.805 -7.308 16.834 1.00 89.94 250 LEU A C 1
ATOM 1973 O O . LEU A 1 250 ? -7.228 -7.393 17.982 1.00 89.94 250 LEU A O 1
ATOM 1977 N N . SER A 1 251 ? -5.653 -6.701 16.550 1.00 89.94 251 SER A N 1
ATOM 1978 C CA . SER A 1 251 ? -4.856 -6.013 17.559 1.00 89.94 251 SER A CA 1
ATOM 1979 C C . SER A 1 251 ? -3.958 -4.944 16.925 1.00 89.94 251 SER A C 1
ATOM 1981 O O . SER A 1 251 ? -3.435 -5.145 15.821 1.00 89.94 251 SER A O 1
ATOM 1983 N N . PRO A 1 252 ? -3.711 -3.814 17.618 1.00 91.56 252 PRO A N 1
ATOM 1984 C CA . PRO A 1 252 ? -2.786 -2.783 17.146 1.00 91.56 252 PRO A CA 1
ATOM 1985 C C . PRO A 1 252 ? -1.364 -3.306 16.906 1.00 91.56 252 PRO A C 1
ATOM 1987 O O . PRO A 1 252 ? -0.702 -2.881 15.965 1.00 91.56 252 PRO A O 1
ATOM 1990 N N . ASN A 1 253 ? -0.902 -4.259 17.718 1.00 92.31 253 ASN A N 1
ATOM 1991 C CA . ASN A 1 253 ? 0.451 -4.810 17.620 1.00 92.31 253 ASN A CA 1
ATOM 1992 C C . ASN A 1 253 ? 0.644 -5.640 16.342 1.00 92.31 253 ASN A C 1
ATOM 1994 O O . ASN A 1 253 ? 1.640 -5.470 15.639 1.00 92.31 253 ASN A O 1
ATOM 1998 N N . ILE A 1 254 ? -0.338 -6.480 15.992 1.00 93.44 254 ILE A N 1
ATOM 1999 C CA . ILE A 1 254 ? -0.323 -7.229 14.726 1.00 93.44 254 ILE A CA 1
ATOM 2000 C C . ILE A 1 254 ? -0.421 -6.262 13.544 1.00 93.44 254 ILE A C 1
ATOM 2002 O O . ILE A 1 254 ? 0.278 -6.434 12.545 1.00 93.44 254 ILE A O 1
ATOM 2006 N N . ALA A 1 255 ? -1.237 -5.212 13.668 1.00 95.81 255 ALA A N 1
ATOM 2007 C CA . ALA A 1 255 ? -1.372 -4.200 12.631 1.00 95.81 255 ALA A CA 1
ATOM 2008 C C . ALA A 1 255 ? -0.050 -3.477 12.337 1.00 95.81 255 ALA A C 1
ATOM 2010 O O . ALA A 1 255 ? 0.239 -3.225 11.169 1.00 95.81 255 ALA A O 1
ATOM 2011 N N . ILE A 1 256 ? 0.773 -3.173 13.351 1.00 95.94 256 ILE A N 1
ATOM 2012 C CA . ILE A 1 256 ? 2.091 -2.541 13.156 1.00 95.94 256 ILE A CA 1
ATOM 2013 C C . ILE A 1 256 ? 2.995 -3.453 12.323 1.00 95.94 256 ILE A C 1
ATOM 2015 O O . ILE A 1 256 ? 3.527 -3.011 11.302 1.00 95.94 256 ILE A O 1
ATOM 2019 N N . LEU A 1 257 ? 3.131 -4.725 12.716 1.00 95.12 257 LEU A N 1
ATOM 2020 C CA . LEU A 1 257 ? 3.956 -5.689 11.983 1.00 95.12 257 LEU A CA 1
ATOM 2021 C C . LEU A 1 257 ? 3.487 -5.821 10.530 1.00 95.12 257 LEU A C 1
ATOM 2023 O O . LEU A 1 257 ? 4.290 -5.716 9.601 1.00 95.12 257 LEU A O 1
ATOM 2027 N N . LEU A 1 258 ? 2.179 -6.000 10.334 1.00 95.56 258 LEU A N 1
ATOM 2028 C CA . LEU A 1 258 ? 1.603 -6.139 9.005 1.00 95.56 258 LEU A CA 1
ATOM 2029 C C . LEU A 1 258 ? 1.812 -4.876 8.164 1.00 95.56 258 LEU A C 1
ATOM 2031 O O . LEU A 1 258 ? 2.139 -4.976 6.988 1.00 95.56 258 LEU A O 1
ATOM 2035 N N . THR A 1 259 ? 1.682 -3.692 8.758 1.00 96.75 259 THR A N 1
ATOM 2036 C CA . THR A 1 259 ? 1.901 -2.410 8.073 1.00 96.75 259 THR A CA 1
ATOM 2037 C C . THR A 1 259 ? 3.319 -2.304 7.537 1.00 96.75 259 THR A C 1
ATOM 2039 O O . THR A 1 259 ? 3.503 -1.933 6.379 1.00 96.75 259 THR A O 1
ATOM 2042 N N . VAL A 1 260 ? 4.320 -2.648 8.350 1.00 95.81 260 VAL A N 1
ATOM 2043 C CA . VAL A 1 260 ? 5.727 -2.625 7.928 1.00 95.81 260 VAL A CA 1
ATOM 2044 C C . VAL A 1 260 ? 5.952 -3.607 6.783 1.00 95.81 260 VAL A C 1
ATOM 2046 O O . VAL A 1 260 ? 6.536 -3.241 5.765 1.00 95.81 260 VAL A O 1
ATOM 2049 N N . ILE A 1 261 ? 5.434 -4.829 6.904 1.00 94.62 261 ILE A N 1
ATOM 2050 C CA . ILE A 1 261 ? 5.603 -5.865 5.882 1.00 94.62 261 ILE A CA 1
ATOM 2051 C C . ILE A 1 261 ? 4.902 -5.485 4.575 1.00 94.62 261 ILE A C 1
ATOM 2053 O O . ILE A 1 261 ? 5.527 -5.519 3.518 1.00 94.62 261 ILE A O 1
ATOM 2057 N N . LEU A 1 262 ? 3.638 -5.064 4.629 1.00 94.19 262 LEU A N 1
ATOM 2058 C CA . LEU A 1 262 ? 2.899 -4.624 3.446 1.00 94.19 262 LEU A CA 1
ATOM 2059 C C . LEU A 1 262 ? 3.574 -3.421 2.783 1.00 94.19 262 LEU A C 1
ATOM 2061 O O . LEU A 1 262 ? 3.655 -3.385 1.557 1.00 94.19 262 LEU A O 1
ATOM 2065 N N . SER A 1 263 ? 4.112 -2.488 3.576 1.00 94.38 263 SER A N 1
ATOM 2066 C CA . SER A 1 263 ? 4.861 -1.336 3.066 1.00 94.38 263 SER A CA 1
ATOM 2067 C C . SER A 1 263 ? 6.169 -1.739 2.383 1.00 94.38 263 SER A C 1
ATOM 2069 O O . SER A 1 263 ? 6.559 -1.116 1.403 1.00 94.38 263 SER A O 1
ATOM 2071 N N . LEU A 1 264 ? 6.851 -2.786 2.853 1.00 92.12 264 LEU A N 1
ATOM 2072 C CA . LEU A 1 264 ? 8.027 -3.327 2.167 1.00 92.12 264 LEU A CA 1
ATOM 2073 C C . LEU A 1 264 ? 7.636 -3.998 0.845 1.00 92.12 264 LEU A C 1
ATOM 2075 O O . LEU A 1 264 ? 8.285 -3.766 -0.174 1.00 92.12 264 LEU A O 1
ATOM 2079 N N . LEU A 1 265 ? 6.552 -4.779 0.837 1.00 89.50 265 LEU A N 1
ATOM 2080 C CA . LEU A 1 265 ? 6.098 -5.510 -0.349 1.00 89.50 265 LEU A CA 1
ATOM 2081 C C . LEU A 1 265 ? 5.707 -4.581 -1.508 1.00 89.50 265 LEU A C 1
ATOM 2083 O O . LEU A 1 265 ? 6.043 -4.866 -2.658 1.00 89.50 265 LEU A O 1
ATOM 2087 N N . ILE A 1 266 ? 5.075 -3.436 -1.231 1.00 87.56 266 ILE A N 1
ATOM 2088 C CA . ILE A 1 266 ? 4.769 -2.440 -2.276 1.00 87.56 266 ILE A CA 1
ATOM 2089 C C . ILE A 1 266 ? 6.016 -1.787 -2.885 1.00 87.56 266 ILE A C 1
ATOM 2091 O O . ILE A 1 266 ? 5.958 -1.321 -4.021 1.00 87.56 266 ILE A O 1
ATOM 2095 N N . GLY A 1 267 ? 7.156 -1.795 -2.187 1.00 85.25 267 GLY A N 1
ATOM 2096 C CA . GLY A 1 267 ? 8.433 -1.335 -2.735 1.00 85.25 267 GLY A CA 1
ATOM 2097 C C . GLY A 1 267 ? 8.874 -2.122 -3.972 1.00 85.25 267 GLY A C 1
ATOM 2098 O O . GLY A 1 267 ? 9.535 -1.568 -4.847 1.00 85.25 267 GLY A O 1
ATOM 2099 N N . PHE A 1 268 ? 8.458 -3.387 -4.070 1.00 82.88 268 PHE A N 1
ATOM 2100 C CA . PHE A 1 268 ? 8.773 -4.282 -5.185 1.00 82.88 268 PHE A CA 1
ATOM 2101 C C . PHE A 1 268 ? 7.733 -4.247 -6.315 1.00 82.88 268 PHE A C 1
ATOM 2103 O O . PHE A 1 268 ? 7.943 -4.860 -7.363 1.00 82.88 268 PHE A O 1
ATOM 2110 N N . ILE A 1 269 ? 6.614 -3.536 -6.140 1.00 80.06 269 ILE A N 1
ATOM 2111 C CA . ILE A 1 269 ? 5.629 -3.343 -7.210 1.00 80.06 269 ILE A CA 1
ATOM 2112 C C . ILE A 1 269 ? 6.250 -2.457 -8.306 1.00 80.06 269 ILE A C 1
ATOM 2114 O O . ILE A 1 269 ? 6.949 -1.499 -7.984 1.00 80.06 269 ILE A O 1
ATOM 2118 N N . PRO A 1 270 ? 6.000 -2.710 -9.607 1.00 68.56 270 PRO A N 1
ATOM 2119 C CA . PRO A 1 270 ? 6.449 -1.816 -10.674 1.00 68.56 270 PRO A CA 1
ATOM 2120 C C . PRO A 1 270 ? 5.919 -0.390 -10.469 1.00 68.56 270 PRO A C 1
ATOM 2122 O O . PRO A 1 270 ? 4.702 -0.190 -10.450 1.00 68.56 270 PRO A O 1
ATOM 2125 N N . GLY A 1 271 ? 6.833 0.576 -10.328 1.00 64.62 271 GLY A N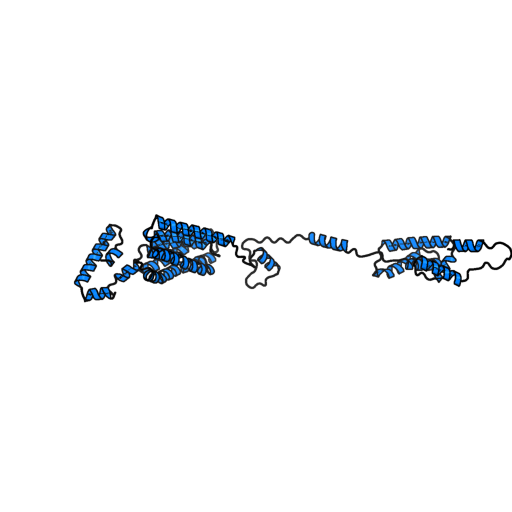 1
ATOM 2126 C CA . GLY A 1 271 ? 6.528 1.953 -9.916 1.00 64.62 271 GLY A CA 1
ATOM 2127 C C . GLY A 1 271 ? 6.721 2.222 -8.417 1.00 64.62 271 GLY A C 1
ATOM 2128 O O . GLY A 1 271 ? 6.498 3.344 -7.981 1.00 64.62 271 GLY A O 1
ATOM 2129 N N . GLY A 1 272 ? 7.134 1.217 -7.640 1.00 68.25 272 GLY A N 1
ATOM 2130 C CA . GLY A 1 2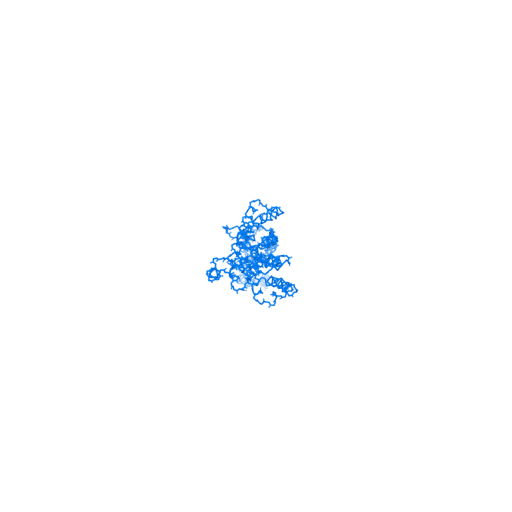72 ? 7.533 1.310 -6.238 1.00 68.25 272 GLY A CA 1
ATOM 2131 C C . GLY A 1 272 ? 8.900 1.977 -6.048 1.00 68.25 272 GLY A C 1
ATOM 2132 O O . GLY A 1 272 ? 9.656 2.196 -6.994 1.00 68.25 272 GLY A O 1
ATOM 2133 N N . GLY A 1 273 ? 9.209 2.345 -4.807 1.00 84.62 273 GLY A N 1
ATOM 2134 C CA . GLY A 1 273 ? 10.379 3.145 -4.462 1.00 84.62 273 GLY A CA 1
ATOM 2135 C C . GLY A 1 273 ? 10.452 3.407 -2.964 1.00 84.62 273 GLY A C 1
ATOM 2136 O O . GLY A 1 273 ? 9.439 3.350 -2.266 1.00 84.62 273 GLY A O 1
ATOM 2137 N N . LEU A 1 274 ? 11.656 3.707 -2.473 1.00 89.50 274 LEU A N 1
ATOM 2138 C CA . LEU A 1 274 ? 11.929 3.877 -1.043 1.00 89.50 274 LEU A CA 1
ATOM 2139 C C . LEU A 1 274 ? 11.047 4.969 -0.414 1.00 89.50 274 LEU A C 1
ATOM 2141 O O . LEU A 1 274 ? 10.528 4.783 0.684 1.00 89.50 274 LEU A O 1
ATOM 2145 N N . ASN A 1 275 ? 10.786 6.054 -1.149 1.00 92.44 275 ASN A N 1
ATOM 2146 C CA . ASN A 1 275 ? 9.900 7.135 -0.712 1.00 92.44 275 ASN A CA 1
ATOM 2147 C C . ASN A 1 275 ? 8.480 6.636 -0.390 1.00 92.44 275 ASN A C 1
ATOM 2149 O O . ASN A 1 275 ? 7.917 7.003 0.640 1.00 92.44 275 ASN A O 1
ATOM 2153 N N . TYR A 1 276 ? 7.910 5.762 -1.228 1.00 92.81 276 TYR A N 1
ATOM 2154 C CA . TYR A 1 276 ? 6.561 5.226 -1.012 1.00 92.81 276 TYR A CA 1
ATOM 2155 C C . TYR A 1 276 ? 6.508 4.270 0.179 1.00 92.81 276 TYR A C 1
ATOM 2157 O O . TYR A 1 276 ? 5.529 4.290 0.924 1.00 92.81 276 TYR A O 1
ATOM 2165 N N . ILE A 1 277 ? 7.568 3.478 0.388 1.00 94.88 277 ILE A N 1
ATOM 2166 C CA . ILE A 1 277 ? 7.708 2.619 1.573 1.00 94.88 277 ILE A CA 1
ATOM 2167 C C . ILE A 1 277 ? 7.669 3.492 2.830 1.00 94.88 277 ILE A C 1
ATOM 2169 O O . ILE A 1 277 ? 6.857 3.244 3.716 1.00 94.88 277 ILE A O 1
ATOM 2173 N N . LEU A 1 278 ? 8.497 4.541 2.893 1.00 95.31 278 LEU A N 1
ATOM 2174 C CA . LEU A 1 278 ? 8.576 5.423 4.062 1.00 95.31 278 LEU A CA 1
ATOM 2175 C C . LEU A 1 278 ? 7.243 6.108 4.365 1.00 95.31 278 LEU A C 1
ATOM 2177 O O . LEU A 1 278 ? 6.786 6.073 5.507 1.00 95.31 278 LEU A O 1
ATOM 2181 N N . VAL A 1 279 ? 6.594 6.685 3.350 1.00 95.94 279 VAL A N 1
ATOM 2182 C CA . VAL A 1 279 ? 5.278 7.320 3.522 1.00 95.94 279 VAL A CA 1
ATOM 2183 C C . VAL A 1 279 ? 4.236 6.303 3.987 1.00 95.94 279 VAL A C 1
ATOM 2185 O O . VAL A 1 279 ? 3.463 6.600 4.896 1.00 95.94 279 VAL A O 1
ATOM 2188 N N . SER A 1 280 ? 4.234 5.089 3.435 1.00 95.56 280 SER A N 1
ATOM 2189 C CA . SER A 1 280 ? 3.281 4.035 3.815 1.00 95.56 280 SER A CA 1
ATOM 2190 C C . SER A 1 280 ? 3.493 3.527 5.242 1.00 95.56 280 SER A C 1
ATOM 2192 O O . SER A 1 280 ? 2.523 3.372 5.981 1.00 95.56 280 SER A O 1
ATOM 2194 N N . VAL A 1 281 ? 4.747 3.332 5.667 1.00 97.12 281 VAL A N 1
ATOM 2195 C CA . VAL A 1 281 ? 5.068 2.939 7.049 1.00 97.12 281 VAL A CA 1
ATOM 2196 C C . VAL A 1 281 ? 4.629 4.027 8.026 1.00 97.12 281 VAL A C 1
ATOM 2198 O O . VAL A 1 281 ? 3.924 3.735 8.990 1.00 97.12 281 VAL A O 1
ATOM 2201 N N . ILE A 1 282 ? 5.014 5.283 7.776 1.00 97.31 282 ILE A N 1
ATOM 2202 C CA . ILE A 1 282 ? 4.714 6.401 8.680 1.00 97.31 282 ILE A CA 1
ATOM 2203 C C . ILE A 1 282 ? 3.200 6.615 8.775 1.00 97.31 282 ILE A C 1
ATOM 2205 O O . ILE A 1 282 ? 2.650 6.648 9.876 1.00 97.31 282 ILE A O 1
ATOM 2209 N N . SER A 1 283 ? 2.510 6.705 7.636 1.00 96.38 283 SER A N 1
ATOM 2210 C CA . SER A 1 283 ? 1.055 6.886 7.601 1.00 96.38 283 SER A CA 1
ATOM 2211 C C . SER A 1 283 ? 0.299 5.719 8.220 1.00 96.38 283 SER A C 1
ATOM 2213 O O . SER A 1 283 ? -0.640 5.948 8.977 1.00 96.38 283 SER A O 1
ATOM 2215 N N . GLY A 1 284 ? 0.718 4.480 7.963 1.00 96.75 284 GLY A N 1
ATOM 2216 C CA . GLY A 1 284 ? 0.080 3.295 8.522 1.00 96.75 284 GLY A CA 1
ATOM 2217 C C . GLY A 1 284 ? 0.238 3.199 10.041 1.00 96.75 284 GLY A C 1
ATOM 2218 O O . GLY A 1 284 ? -0.734 2.927 10.743 1.00 96.75 284 GLY A O 1
ATOM 2219 N N . ILE A 1 285 ? 1.422 3.514 10.578 1.00 97.00 285 ILE A N 1
ATOM 2220 C CA . ILE A 1 285 ? 1.640 3.581 12.031 1.00 97.00 285 ILE A CA 1
ATOM 2221 C C . ILE A 1 285 ? 0.784 4.694 12.649 1.00 97.00 285 ILE A C 1
ATOM 2223 O O . ILE A 1 285 ? 0.076 4.457 13.631 1.00 97.00 285 ILE A O 1
ATOM 2227 N N . VAL A 1 286 ? 0.787 5.893 12.059 1.00 96.69 286 VAL A N 1
ATOM 2228 C CA . VAL A 1 286 ? -0.054 7.011 12.520 1.00 96.69 286 VAL A CA 1
ATOM 2229 C C . VAL A 1 286 ? -1.535 6.643 12.479 1.00 96.69 286 VAL A C 1
ATOM 2231 O O . VAL A 1 286 ? -2.274 6.982 13.407 1.00 96.69 286 VAL A O 1
ATOM 2234 N N . ALA A 1 287 ? -1.970 5.917 11.450 1.00 96.00 287 ALA A N 1
ATOM 2235 C CA . ALA A 1 287 ? -3.335 5.437 11.331 1.00 96.00 287 ALA A CA 1
ATOM 2236 C C . ALA A 1 287 ? -3.709 4.551 12.527 1.00 96.00 287 ALA A C 1
ATOM 2238 O O . ALA A 1 287 ? -4.705 4.833 13.187 1.00 96.00 287 ALA A O 1
ATOM 2239 N N . ILE A 1 288 ? -2.869 3.568 12.878 1.00 95.94 288 ILE A N 1
ATOM 2240 C CA . ILE A 1 288 ? -3.084 2.650 14.015 1.00 95.94 288 ILE A CA 1
ATOM 2241 C C . ILE A 1 288 ? -3.224 3.412 15.334 1.00 95.94 288 ILE A C 1
ATOM 2243 O O . ILE A 1 288 ? -4.156 3.170 16.102 1.00 95.94 288 ILE A O 1
ATOM 2247 N N . TYR A 1 289 ? -2.335 4.368 15.604 1.00 93.31 289 TYR A N 1
ATOM 2248 C CA . TYR A 1 289 ? -2.429 5.162 16.832 1.00 93.31 289 TYR A CA 1
ATOM 2249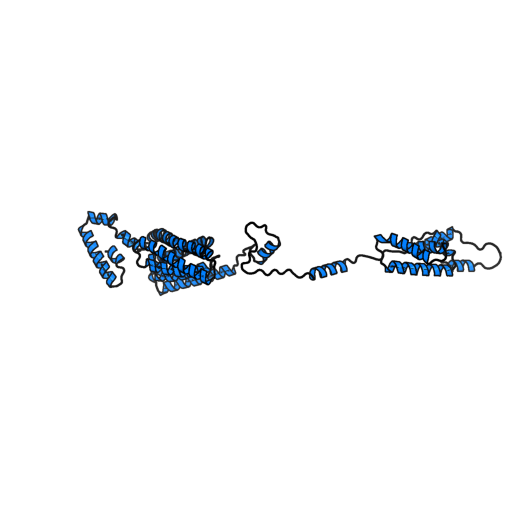 C C . TYR A 1 289 ? -3.664 6.066 16.851 1.00 93.31 289 TYR A C 1
ATOM 2251 O O . TYR A 1 289 ? -4.281 6.234 17.905 1.00 93.31 289 TYR A O 1
ATOM 2259 N N . SER A 1 290 ? -4.066 6.597 15.695 1.00 91.44 290 SER A N 1
ATOM 2260 C CA . SER A 1 290 ? -5.227 7.486 15.573 1.00 91.44 290 SER A CA 1
ATOM 2261 C C . SER A 1 290 ? -6.556 6.789 15.881 1.00 91.44 290 SER A C 1
ATOM 2263 O O . SER A 1 290 ? -7.511 7.453 16.282 1.00 91.44 290 SER A O 1
ATOM 2265 N N . ILE A 1 291 ? -6.622 5.462 15.731 1.00 89.62 291 ILE A N 1
ATOM 2266 C CA . ILE A 1 291 ? -7.843 4.671 15.950 1.00 89.62 291 ILE A CA 1
ATOM 2267 C C . ILE A 1 291 ? -7.816 3.796 17.213 1.00 89.62 291 ILE A C 1
ATOM 2269 O O . ILE A 1 291 ? -8.806 3.128 17.497 1.00 89.62 291 ILE A O 1
ATOM 2273 N N . ARG A 1 292 ? -6.740 3.818 18.016 1.00 77.25 292 ARG A N 1
ATOM 2274 C CA . ARG A 1 292 ? -6.583 2.957 19.212 1.00 77.25 292 ARG A CA 1
ATOM 2275 C C . ARG A 1 292 ? -7.755 3.040 20.205 1.00 77.25 292 ARG A C 1
ATOM 2277 O O . ARG A 1 292 ? -8.039 2.065 20.887 1.00 77.25 292 ARG A O 1
ATOM 2284 N N . LYS A 1 293 ? -8.422 4.195 20.301 1.00 71.81 293 LYS A N 1
ATOM 2285 C CA . LYS A 1 293 ? -9.603 4.425 21.159 1.00 71.81 293 LYS A CA 1
ATOM 2286 C C . LYS A 1 293 ? -10.865 4.753 20.348 1.00 71.81 293 LYS A C 1
ATOM 2288 O O . LYS A 1 293 ? -11.739 5.477 20.818 1.00 71.81 293 LYS A O 1
ATOM 2293 N N . ALA A 1 294 ? -10.937 4.303 19.097 1.00 77.19 294 ALA A N 1
ATOM 2294 C CA . ALA A 1 294 ? -12.066 4.606 18.231 1.00 77.19 294 ALA A CA 1
ATOM 2295 C C . ALA A 1 294 ? -13.316 3.829 18.669 1.00 77.19 294 ALA A C 1
ATOM 2297 O O . ALA A 1 294 ? -13.359 2.604 18.602 1.00 77.19 294 ALA A O 1
ATOM 2298 N N . THR A 1 295 ? -14.345 4.561 19.084 1.00 75.31 295 THR A N 1
ATOM 2299 C CA . THR A 1 295 ? -15.677 4.019 19.402 1.00 75.31 295 THR A CA 1
ATOM 2300 C C . THR A 1 295 ? -16.756 4.529 18.444 1.00 75.31 295 THR A C 1
ATOM 2302 O O . THR A 1 295 ? -17.846 3.970 18.382 1.00 75.31 295 THR A O 1
ATOM 2305 N N . GLN A 1 296 ? -16.460 5.574 17.660 1.00 80.75 296 GLN A N 1
ATOM 2306 C CA . GLN A 1 296 ? -17.396 6.216 16.733 1.00 80.75 296 GLN A CA 1
ATOM 2307 C C . GLN A 1 296 ? -16.809 6.341 15.327 1.00 80.75 296 GLN A C 1
ATOM 2309 O O . GLN A 1 296 ? -15.608 6.552 15.158 1.00 80.75 296 GLN A O 1
ATOM 2314 N N . ARG A 1 297 ? -17.650 6.242 14.289 1.00 80.81 297 ARG A N 1
ATOM 2315 C CA . ARG A 1 297 ? -17.197 6.348 12.883 1.00 80.81 297 ARG A CA 1
ATOM 2316 C C . ARG A 1 297 ? -16.501 7.689 12.588 1.00 80.81 297 ARG A C 1
ATOM 2318 O O . ARG A 1 297 ? -15.612 7.763 11.739 1.00 80.81 297 ARG A O 1
ATOM 2325 N N . SER A 1 298 ? -16.848 8.734 13.342 1.00 86.19 298 SER A N 1
ATOM 2326 C CA . SER A 1 298 ? -16.176 10.040 13.334 1.00 86.19 298 SER A CA 1
ATOM 2327 C C . SER A 1 298 ? -14.688 9.947 13.709 1.00 86.19 298 SER A C 1
ATOM 2329 O O . SER A 1 298 ? -13.878 10.687 13.152 1.00 86.19 298 SER A O 1
ATOM 2331 N N . SER A 1 299 ? -14.293 9.004 14.574 1.00 88.38 299 SER A N 1
ATOM 2332 C CA . SER A 1 299 ? -12.893 8.756 14.939 1.00 88.38 299 SER A CA 1
ATOM 2333 C C . SER A 1 299 ? -12.064 8.299 13.736 1.00 88.38 299 SER A C 1
ATOM 2335 O O . SER A 1 299 ? -10.951 8.784 13.548 1.00 88.38 299 SER A O 1
ATOM 2337 N N . VAL A 1 300 ? -12.621 7.437 12.877 1.00 90.75 300 VAL A N 1
ATOM 2338 C CA . VAL A 1 300 ? -11.957 6.993 11.636 1.00 90.75 300 VAL A CA 1
ATOM 2339 C C . VAL A 1 300 ? -11.828 8.159 10.655 1.00 90.75 300 VAL A C 1
ATOM 2341 O O . VAL A 1 300 ? -10.778 8.356 10.053 1.00 90.75 300 VAL A O 1
ATOM 2344 N N . THR A 1 301 ? -12.856 9.007 10.559 1.00 92.19 301 THR A N 1
ATOM 2345 C CA . THR A 1 301 ? -12.810 10.211 9.709 1.00 92.19 301 THR A CA 1
ATOM 2346 C C . THR A 1 301 ? -11.718 11.184 10.165 1.00 92.19 301 THR A C 1
ATOM 2348 O O . THR A 1 301 ? -10.949 11.687 9.346 1.00 92.19 301 THR A O 1
ATOM 2351 N N . ARG A 1 302 ? -11.584 11.401 11.482 1.00 93.25 302 ARG A N 1
ATOM 2352 C CA . ARG A 1 302 ? -10.491 12.198 12.061 1.00 93.25 302 ARG A CA 1
ATOM 2353 C C . ARG A 1 302 ? -9.123 11.577 11.772 1.00 93.25 302 ARG A C 1
ATOM 2355 O O . ARG A 1 302 ? -8.197 12.318 11.453 1.00 93.25 302 ARG A O 1
ATOM 2362 N N . ALA A 1 303 ? -8.997 10.251 11.849 1.00 93.56 303 ALA A N 1
ATOM 2363 C CA . ALA A 1 303 ? -7.760 9.558 11.498 1.00 93.56 303 ALA A CA 1
ATOM 2364 C C . ALA A 1 303 ? -7.347 9.849 10.045 1.00 93.56 303 ALA A C 1
ATOM 2366 O O . ALA A 1 303 ? -6.187 10.164 9.809 1.00 93.56 303 ALA A O 1
ATOM 2367 N N . GLY A 1 304 ? -8.289 9.870 9.095 1.00 94.50 304 GLY A N 1
ATOM 2368 C CA . GLY A 1 304 ? -8.017 10.259 7.703 1.00 94.50 304 GLY A CA 1
ATOM 2369 C C . GLY A 1 304 ? -7.414 11.649 7.539 1.00 94.50 304 GLY A C 1
ATOM 2370 O O . GLY A 1 304 ? -6.463 11.819 6.780 1.00 94.50 304 GLY A O 1
ATOM 2371 N N . LEU A 1 305 ? -7.926 12.637 8.280 1.00 95.75 305 LEU A N 1
ATOM 2372 C CA . LEU A 1 305 ? -7.378 13.998 8.267 1.00 95.75 305 LEU A CA 1
ATOM 2373 C C . LEU A 1 305 ? -5.958 14.047 8.845 1.00 95.75 305 LEU A C 1
ATOM 2375 O O . LEU A 1 305 ? -5.097 14.737 8.301 1.00 95.75 305 LEU A O 1
ATOM 2379 N N . ILE A 1 306 ? -5.699 13.293 9.918 1.00 96.50 306 ILE A N 1
ATOM 2380 C CA . ILE A 1 306 ? -4.359 13.182 10.514 1.00 96.50 306 ILE A CA 1
ATOM 2381 C C . ILE A 1 306 ? -3.396 12.519 9.520 1.00 96.50 306 ILE A C 1
ATOM 2383 O O . ILE A 1 306 ? -2.300 13.029 9.306 1.00 96.50 306 ILE A O 1
ATOM 2387 N N . ILE A 1 307 ? -3.818 11.432 8.867 1.00 97.12 307 ILE A N 1
ATOM 2388 C CA . ILE A 1 307 ? -3.035 10.733 7.839 1.00 97.12 307 ILE A CA 1
ATOM 2389 C C . ILE A 1 307 ? -2.712 11.677 6.676 1.00 97.12 307 ILE A C 1
ATOM 2391 O O . ILE A 1 307 ? -1.559 11.753 6.265 1.00 97.12 307 ILE A O 1
ATOM 2395 N N . ALA A 1 308 ? -3.692 12.438 6.180 1.00 97.31 308 ALA A N 1
ATOM 2396 C CA . ALA A 1 308 ? -3.475 13.415 5.116 1.00 97.31 308 ALA A CA 1
ATOM 2397 C C . ALA A 1 308 ? -2.447 14.488 5.521 1.00 97.31 308 ALA A C 1
ATOM 2399 O O . ALA A 1 308 ? -1.541 14.791 4.748 1.00 97.31 308 ALA A O 1
ATOM 2400 N N . GLY A 1 309 ? -2.540 15.018 6.746 1.00 97.38 309 GLY A N 1
ATOM 2401 C CA . GLY A 1 309 ? -1.569 15.981 7.275 1.00 97.38 309 GLY A CA 1
ATOM 2402 C C . GLY A 1 309 ? -0.157 15.403 7.391 1.00 97.38 309 GLY A C 1
ATOM 2403 O O . GLY A 1 309 ? 0.811 16.042 6.982 1.00 97.38 309 GLY A O 1
ATOM 2404 N N . VAL A 1 310 ? -0.031 14.171 7.889 1.00 97.56 310 VAL A N 1
ATOM 2405 C CA . VAL A 1 310 ? 1.261 13.477 7.985 1.00 97.56 310 VAL A CA 1
ATOM 2406 C C . VAL A 1 310 ? 1.839 13.192 6.604 1.00 97.56 310 VAL A C 1
ATOM 2408 O O . VAL A 1 310 ? 3.014 13.466 6.381 1.00 97.56 310 VAL A O 1
ATOM 2411 N N . ASN A 1 311 ? 1.016 12.743 5.655 1.00 97.38 311 ASN A N 1
ATOM 2412 C CA . ASN A 1 311 ? 1.436 12.544 4.272 1.00 97.38 311 ASN A CA 1
ATOM 2413 C C . ASN A 1 311 ? 1.982 13.840 3.669 1.00 97.38 311 ASN A C 1
ATOM 2415 O O . ASN A 1 311 ? 3.045 13.796 3.060 1.00 97.38 311 ASN A O 1
ATOM 2419 N N . ILE A 1 312 ? 1.329 14.989 3.895 1.00 97.88 312 ILE A N 1
ATOM 2420 C CA . ILE A 1 312 ? 1.832 16.283 3.409 1.00 97.88 312 ILE A CA 1
ATOM 2421 C C . ILE A 1 312 ? 3.243 16.560 3.938 1.00 97.88 312 ILE A C 1
ATOM 2423 O O . ILE A 1 312 ? 4.140 16.927 3.177 1.00 97.88 312 ILE A O 1
ATOM 2427 N N . ILE A 1 313 ? 3.456 16.371 5.241 1.00 97.81 313 ILE A N 1
ATOM 2428 C CA . ILE A 1 313 ? 4.748 16.631 5.885 1.00 97.81 313 ILE A CA 1
ATOM 2429 C C . ILE A 1 313 ? 5.815 15.668 5.351 1.00 97.81 313 ILE A C 1
ATOM 2431 O O . ILE A 1 313 ? 6.890 16.105 4.943 1.00 97.81 313 ILE A O 1
ATOM 2435 N N . THR A 1 314 ? 5.524 14.366 5.321 1.00 97.19 314 THR A N 1
ATOM 2436 C CA . THR A 1 314 ? 6.488 13.338 4.911 1.00 97.19 314 THR A CA 1
ATOM 2437 C C . THR A 1 314 ? 6.834 13.437 3.426 1.00 97.19 314 THR A C 1
ATOM 2439 O O . THR A 1 314 ? 8.011 13.395 3.076 1.00 97.19 314 THR A O 1
ATOM 2442 N N . ILE A 1 315 ? 5.842 13.614 2.549 1.00 97.00 315 ILE A N 1
ATOM 2443 C CA . ILE A 1 315 ? 6.057 13.752 1.101 1.00 97.00 315 ILE A CA 1
ATOM 2444 C C . ILE A 1 315 ? 6.844 15.028 0.804 1.00 97.00 315 ILE A C 1
ATOM 2446 O O . ILE A 1 315 ? 7.793 14.986 0.025 1.00 97.00 315 ILE A O 1
ATOM 2450 N N . SER A 1 316 ? 6.510 16.145 1.458 1.00 96.94 316 SER A N 1
ATOM 2451 C CA . SER A 1 316 ? 7.251 17.399 1.281 1.00 96.94 316 SER A CA 1
ATOM 2452 C C . SER A 1 316 ? 8.700 17.273 1.748 1.00 96.94 316 SER A C 1
ATOM 2454 O O . SER A 1 316 ? 9.604 17.704 1.038 1.00 96.94 316 SER A O 1
ATOM 2456 N N . ALA A 1 317 ? 8.945 16.633 2.896 1.00 97.06 317 ALA A N 1
ATOM 2457 C CA . ALA A 1 317 ? 10.299 16.392 3.389 1.00 97.06 317 ALA A CA 1
ATOM 2458 C C . ALA A 1 317 ? 11.123 15.539 2.409 1.00 97.06 317 ALA A C 1
ATOM 2460 O O . ALA A 1 317 ? 12.252 15.900 2.081 1.00 97.06 317 ALA A O 1
ATOM 2461 N N . LEU A 1 318 ? 10.551 14.446 1.894 1.00 95.38 318 LEU A N 1
ATOM 2462 C CA . LEU A 1 318 ? 11.218 13.584 0.913 1.00 95.38 318 LEU A CA 1
ATOM 2463 C C . LEU A 1 318 ? 11.457 14.298 -0.421 1.00 95.38 318 LEU A C 1
ATOM 2465 O O . LEU A 1 318 ? 12.531 14.159 -1.002 1.00 95.38 318 LEU A O 1
ATOM 2469 N N . GLY A 1 319 ? 10.493 15.090 -0.892 1.00 94.19 319 GLY A N 1
ATOM 2470 C CA . GLY A 1 319 ? 10.634 15.894 -2.104 1.00 94.19 319 GLY A CA 1
ATOM 2471 C C . GLY A 1 319 ? 11.771 16.914 -1.999 1.00 94.19 319 GLY A C 1
ATOM 2472 O O . GLY A 1 319 ? 12.568 17.037 -2.926 1.00 94.19 319 GLY A O 1
ATOM 2473 N N . LEU A 1 320 ? 11.905 17.581 -0.846 1.00 94.44 320 LEU A N 1
ATOM 2474 C CA . LEU A 1 320 ? 13.009 18.507 -0.572 1.00 94.44 320 LEU A CA 1
ATOM 2475 C C . LEU A 1 320 ? 14.366 17.791 -0.508 1.00 94.44 320 LEU A C 1
ATOM 2477 O O . LEU A 1 320 ? 15.326 18.269 -1.104 1.00 94.44 320 LEU A O 1
ATOM 2481 N N . ILE A 1 321 ? 14.446 16.629 0.154 1.00 95.06 321 ILE A N 1
ATOM 2482 C CA . ILE A 1 321 ? 15.674 15.809 0.209 1.00 95.06 321 ILE A CA 1
ATOM 2483 C C . ILE A 1 321 ? 16.122 15.396 -1.200 1.00 95.06 321 ILE A C 1
ATOM 2485 O O . ILE A 1 321 ? 17.310 15.437 -1.515 1.00 95.06 321 ILE A O 1
ATOM 2489 N N . ASN A 1 322 ? 15.170 15.034 -2.060 1.00 91.88 322 ASN A N 1
ATOM 2490 C CA . ASN A 1 322 ? 15.438 14.610 -3.433 1.00 91.88 322 ASN A CA 1
ATOM 2491 C C . ASN A 1 322 ? 15.618 15.784 -4.414 1.00 91.88 322 ASN A C 1
ATOM 2493 O O . ASN A 1 322 ? 15.825 15.543 -5.602 1.00 91.88 322 ASN A O 1
ATOM 2497 N N . ASN A 1 323 ? 15.573 17.036 -3.937 1.00 92.75 323 ASN A N 1
ATOM 2498 C CA . ASN A 1 323 ? 15.626 18.255 -4.753 1.00 92.75 323 ASN A CA 1
ATOM 2499 C C . ASN A 1 323 ? 14.588 18.258 -5.897 1.00 92.75 323 ASN A C 1
ATOM 2501 O O . ASN A 1 323 ? 14.861 18.709 -7.011 1.00 92.75 323 ASN A O 1
ATOM 2505 N N . GLU A 1 324 ? 13.389 17.734 -5.630 1.00 92.06 324 GLU A N 1
ATOM 2506 C CA . GLU A 1 324 ? 12.278 17.749 -6.581 1.00 92.06 324 GLU A CA 1
ATOM 2507 C C . GLU A 1 324 ? 11.726 19.172 -6.771 1.00 92.06 324 GLU A C 1
ATOM 2509 O O . GLU A 1 324 ? 11.737 20.004 -5.862 1.00 92.06 324 GLU A O 1
ATOM 2514 N N . SER A 1 325 ? 11.191 19.460 -7.961 1.00 94.56 325 SER A N 1
ATOM 2515 C CA . SER A 1 325 ? 10.517 20.738 -8.226 1.00 94.56 325 SER A CA 1
ATOM 2516 C C . SER A 1 325 ? 9.308 20.926 -7.304 1.00 94.56 325 SER A C 1
ATOM 2518 O O . SER A 1 325 ? 8.512 20.002 -7.125 1.00 94.56 325 SER A O 1
ATOM 2520 N N . TYR A 1 326 ? 9.099 22.149 -6.805 1.00 93.38 326 TYR A N 1
ATOM 2521 C CA . TYR A 1 326 ? 7.941 22.502 -5.971 1.00 93.38 326 TYR A CA 1
ATOM 2522 C C . TYR A 1 326 ? 6.596 22.109 -6.601 1.00 93.38 326 TYR A C 1
ATOM 2524 O O . TYR A 1 326 ? 5.672 21.722 -5.888 1.00 93.38 326 TYR A O 1
ATOM 2532 N N . TYR A 1 327 ? 6.492 22.157 -7.934 1.00 94.25 327 TYR A N 1
ATOM 2533 C CA . TYR A 1 327 ? 5.294 21.719 -8.652 1.00 94.25 327 TYR A CA 1
ATOM 2534 C C . TYR A 1 327 ? 5.031 20.214 -8.481 1.00 94.25 327 TYR A C 1
ATOM 2536 O O . TYR A 1 327 ? 3.901 19.807 -8.212 1.00 94.25 327 TYR A O 1
ATOM 2544 N N . LEU A 1 328 ? 6.079 19.389 -8.579 1.00 92.69 328 LEU A N 1
ATOM 2545 C CA . LEU A 1 328 ? 5.980 17.939 -8.408 1.00 92.69 328 LEU A CA 1
ATOM 2546 C C . LEU A 1 328 ? 5.641 17.579 -6.956 1.00 92.69 328 LEU A C 1
ATOM 2548 O O . LEU A 1 328 ? 4.782 16.735 -6.716 1.00 92.69 328 LEU A O 1
ATOM 2552 N N . ILE A 1 329 ? 6.247 18.279 -5.992 1.00 94.69 329 ILE A N 1
ATOM 2553 C CA . ILE A 1 329 ? 5.948 18.117 -4.564 1.00 94.69 329 ILE A CA 1
ATOM 2554 C C . ILE A 1 329 ? 4.470 18.415 -4.290 1.00 94.69 329 ILE A C 1
ATOM 2556 O O . ILE A 1 329 ? 3.794 17.635 -3.620 1.00 94.69 329 ILE A O 1
ATOM 2560 N N . LEU A 1 330 ? 3.933 19.507 -4.842 1.00 95.75 330 LEU A N 1
ATOM 2561 C CA . LEU A 1 330 ? 2.519 19.854 -4.697 1.00 95.75 330 LEU A CA 1
ATOM 2562 C C . LEU A 1 330 ? 1.603 18.773 -5.294 1.00 95.75 330 LEU A C 1
ATOM 2564 O O . LEU A 1 330 ? 0.633 18.371 -4.654 1.00 95.75 330 LEU A O 1
ATOM 2568 N N . GLN A 1 331 ? 1.932 18.259 -6.482 1.00 95.25 331 GLN A N 1
ATOM 2569 C CA . GLN A 1 331 ? 1.178 17.176 -7.116 1.00 95.25 331 GLN A CA 1
ATOM 2570 C C . GLN A 1 331 ? 1.214 15.881 -6.284 1.00 95.25 331 GLN A C 1
ATOM 2572 O O . GLN A 1 331 ? 0.181 15.238 -6.094 1.00 95.25 331 GLN A O 1
ATOM 2577 N N . ASN A 1 332 ? 2.377 15.515 -5.742 1.00 94.81 332 ASN A N 1
ATOM 2578 C CA . ASN A 1 332 ? 2.539 14.344 -4.878 1.00 94.81 332 ASN A CA 1
ATOM 2579 C C . ASN A 1 332 ? 1.767 14.493 -3.559 1.00 94.81 332 ASN A C 1
ATOM 2581 O O . ASN A 1 332 ? 1.127 13.543 -3.108 1.00 94.81 332 ASN A O 1
ATOM 2585 N N . ASN A 1 333 ? 1.749 15.695 -2.981 1.00 96.75 333 ASN A N 1
ATOM 2586 C CA . ASN A 1 333 ? 0.954 16.000 -1.794 1.00 96.75 333 ASN A CA 1
ATOM 2587 C C . ASN A 1 333 ? -0.549 15.831 -2.041 1.00 96.75 333 ASN A C 1
ATOM 2589 O O . ASN A 1 333 ? -1.237 15.283 -1.182 1.00 96.75 333 ASN A O 1
ATOM 2593 N N . LEU A 1 334 ? -1.067 16.224 -3.212 1.00 96.75 334 LEU A N 1
ATOM 2594 C CA . LEU A 1 334 ? -2.473 15.981 -3.562 1.00 96.75 334 LEU A CA 1
ATOM 2595 C C . LEU A 1 334 ? -2.803 14.482 -3.549 1.00 96.75 334 LEU A C 1
ATOM 2597 O O . LEU A 1 334 ? -3.823 14.087 -2.983 1.00 96.75 334 LEU A O 1
ATOM 2601 N N . TRP A 1 335 ? -1.920 13.636 -4.090 1.00 95.88 335 TRP A N 1
ATOM 2602 C CA . TRP A 1 335 ? -2.084 12.180 -4.017 1.00 95.88 335 TRP A CA 1
ATOM 2603 C C . TRP A 1 335 ? -2.035 11.652 -2.581 1.00 95.88 335 TRP A C 1
ATOM 2605 O O . TRP A 1 335 ? -2.857 10.813 -2.218 1.00 95.88 335 TRP A O 1
ATOM 2615 N N . GLY A 1 336 ? -1.134 12.176 -1.747 1.00 95.62 336 GLY A N 1
ATOM 2616 C CA . GLY A 1 336 ? -1.054 11.827 -0.326 1.00 95.62 336 GLY A CA 1
ATOM 2617 C C . GLY A 1 336 ? -2.293 12.239 0.480 1.00 95.62 336 GLY A C 1
ATOM 2618 O O . GLY A 1 336 ? -2.727 11.509 1.371 1.00 95.62 336 GLY A O 1
ATOM 2619 N N . VAL A 1 337 ? -2.911 13.374 0.151 1.00 97.19 337 VAL A N 1
ATOM 2620 C CA . VAL A 1 337 ? -4.174 13.809 0.766 1.00 97.19 337 VAL A CA 1
ATOM 2621 C C . VAL A 1 337 ? -5.320 12.895 0.341 1.00 97.19 337 VAL A C 1
ATOM 2623 O O . VAL A 1 337 ? -6.063 12.401 1.192 1.00 97.19 337 VAL A O 1
ATOM 2626 N N . LEU A 1 338 ? -5.434 12.611 -0.960 1.00 96.62 338 LEU A N 1
ATOM 2627 C CA . LEU A 1 338 ? -6.427 11.672 -1.486 1.00 96.62 338 LEU A CA 1
ATOM 2628 C C . LEU A 1 338 ? -6.274 10.280 -0.868 1.00 96.62 338 LEU A C 1
ATOM 2630 O O . LEU A 1 338 ? -7.279 9.638 -0.576 1.00 96.62 338 LEU A O 1
ATOM 2634 N N . ASN A 1 339 ? -5.044 9.840 -0.601 1.00 95.62 339 ASN A N 1
ATOM 2635 C CA . ASN A 1 339 ? -4.771 8.590 0.098 1.00 95.62 339 ASN A CA 1
ATOM 2636 C C . ASN A 1 339 ? -5.369 8.555 1.513 1.00 95.62 339 ASN A C 1
ATOM 2638 O O . ASN A 1 339 ? -5.995 7.560 1.874 1.00 95.62 339 ASN A O 1
ATOM 2642 N N . GLY A 1 340 ? -5.251 9.640 2.285 1.00 95.38 340 GLY A N 1
ATOM 2643 C CA . GLY A 1 340 ? -5.852 9.734 3.620 1.00 95.38 340 GLY A CA 1
ATOM 2644 C C . GLY A 1 340 ? -7.377 9.587 3.589 1.00 95.38 340 GLY A C 1
ATOM 2645 O O . GLY A 1 340 ? -7.946 8.826 4.374 1.00 95.38 340 GLY A O 1
ATOM 2646 N N . PHE A 1 341 ? -8.045 10.243 2.634 1.00 96.00 341 PHE A N 1
ATOM 2647 C CA . PHE A 1 341 ? -9.492 10.093 2.434 1.00 96.00 341 PHE A CA 1
ATOM 2648 C C . PHE A 1 341 ? -9.874 8.697 1.943 1.00 96.00 341 PHE A C 1
ATOM 2650 O O . PHE A 1 341 ? -10.810 8.091 2.468 1.00 96.00 341 PHE A O 1
ATOM 2657 N N . LEU A 1 342 ? -9.133 8.164 0.970 1.00 95.94 342 LEU A N 1
ATOM 2658 C CA . LEU A 1 342 ? -9.343 6.823 0.439 1.00 95.94 342 LEU A CA 1
ATOM 2659 C C . LEU A 1 342 ? -9.232 5.775 1.551 1.00 95.94 342 LEU A C 1
ATOM 2661 O O . LEU A 1 342 ? -10.059 4.867 1.617 1.00 95.94 342 LEU A O 1
ATOM 2665 N N . ALA A 1 343 ? -8.277 5.939 2.468 1.00 95.62 343 ALA A N 1
ATOM 2666 C CA . ALA A 1 343 ? -8.097 5.021 3.580 1.00 95.62 343 ALA A CA 1
ATOM 2667 C C . ALA A 1 343 ? -9.304 4.989 4.528 1.00 95.62 343 ALA A C 1
ATOM 2669 O O . ALA A 1 343 ? -9.714 3.914 4.971 1.00 95.62 343 ALA A O 1
ATOM 2670 N N . VAL A 1 344 ? -9.924 6.141 4.793 1.00 95.00 344 VAL A N 1
ATOM 2671 C CA . VAL A 1 344 ? -11.166 6.226 5.581 1.00 95.00 344 VAL A CA 1
ATOM 2672 C C . VAL A 1 344 ? -12.328 5.566 4.859 1.00 95.00 344 VAL A C 1
ATOM 2674 O O . VAL A 1 344 ? -13.041 4.771 5.469 1.00 95.00 344 VAL A O 1
ATOM 2677 N N . ILE A 1 345 ? -12.512 5.872 3.572 1.00 95.56 345 ILE A N 1
ATOM 2678 C CA . ILE A 1 345 ? -13.605 5.319 2.762 1.00 95.56 345 ILE A CA 1
ATOM 2679 C C . ILE A 1 345 ? -13.519 3.792 2.743 1.00 95.56 345 ILE A C 1
ATOM 2681 O O . ILE A 1 345 ? -14.513 3.119 3.010 1.00 95.56 345 ILE A O 1
ATOM 2685 N N . LEU A 1 346 ? -12.326 3.246 2.493 1.00 95.69 346 LEU A N 1
ATOM 2686 C CA . LEU A 1 346 ? -12.098 1.803 2.484 1.00 95.69 346 LEU A CA 1
ATOM 2687 C C . LEU A 1 346 ? -12.322 1.191 3.867 1.00 95.69 346 LEU A C 1
ATOM 2689 O O . LEU A 1 346 ? -13.025 0.193 3.980 1.00 95.69 346 LEU A O 1
ATOM 2693 N N . THR A 1 347 ? -11.790 1.803 4.925 1.00 94.75 347 THR A N 1
ATOM 2694 C CA . THR A 1 347 ? -11.937 1.270 6.287 1.00 94.75 347 THR A CA 1
ATOM 2695 C C . THR A 1 347 ? -13.406 1.237 6.710 1.00 94.75 347 THR A C 1
ATOM 2697 O O . THR A 1 347 ? -13.902 0.188 7.105 1.00 94.75 347 THR A O 1
ATOM 2700 N N . ILE A 1 348 ? -14.134 2.351 6.578 1.00 92.81 348 ILE A N 1
ATOM 2701 C CA . ILE A 1 348 ? -15.555 2.433 6.958 1.00 92.81 348 ILE A CA 1
ATOM 2702 C C . ILE A 1 348 ? -16.423 1.546 6.060 1.00 92.81 348 ILE A C 1
ATOM 2704 O O . ILE A 1 348 ? -17.390 0.959 6.540 1.00 92.81 348 ILE A O 1
ATOM 2708 N N . GLY A 1 349 ? -16.101 1.461 4.767 1.00 92.88 349 GLY A N 1
ATOM 2709 C CA . GLY A 1 349 ? -16.865 0.672 3.806 1.00 92.88 349 GLY A CA 1
ATOM 2710 C C . GLY A 1 349 ? -16.714 -0.832 4.012 1.00 92.88 349 GLY A C 1
ATOM 2711 O O . GLY A 1 349 ? -17.693 -1.558 3.891 1.00 92.88 349 GLY A O 1
ATOM 2712 N N . ILE A 1 350 ? -15.509 -1.303 4.340 1.00 92.94 350 ILE A N 1
ATOM 2713 C CA . ILE A 1 350 ? -15.186 -2.736 4.397 1.00 92.94 350 ILE A CA 1
ATOM 2714 C C . ILE A 1 350 ? -15.449 -3.325 5.782 1.00 92.94 350 ILE A C 1
ATOM 2716 O O . ILE A 1 350 ? -15.883 -4.472 5.883 1.00 92.94 350 ILE A O 1
ATOM 2720 N N . LEU A 1 351 ? -15.222 -2.550 6.845 1.00 91.56 351 LEU A N 1
ATOM 2721 C CA . LEU A 1 351 ? -15.306 -3.037 8.219 1.00 91.56 351 LEU A CA 1
ATOM 2722 C C . LEU A 1 351 ? -16.633 -3.753 8.560 1.00 91.56 351 LEU A C 1
ATOM 2724 O O . LEU A 1 351 ? -16.547 -4.846 9.111 1.00 91.56 351 LEU A O 1
ATOM 2728 N N . PRO A 1 352 ? -17.833 -3.258 8.181 1.00 89.62 352 PRO A N 1
ATOM 2729 C CA . PRO A 1 352 ? -19.092 -3.945 8.494 1.00 89.62 352 PRO A CA 1
ATOM 2730 C C . PRO A 1 352 ? -19.199 -5.344 7.873 1.00 89.62 352 PRO A C 1
ATOM 2732 O O . PRO A 1 352 ? -19.796 -6.246 8.457 1.00 89.62 352 PRO A O 1
ATOM 2735 N N . PHE A 1 353 ? -18.612 -5.542 6.688 1.00 91.06 353 PHE A N 1
ATOM 2736 C CA . PHE A 1 353 ? -18.570 -6.857 6.055 1.00 91.06 353 PHE A CA 1
ATOM 2737 C C . PHE A 1 353 ? -17.644 -7.788 6.834 1.00 91.06 353 PHE A C 1
ATOM 2739 O O . PHE A 1 353 ? -18.013 -8.926 7.107 1.00 91.06 353 PHE A O 1
ATOM 2746 N N . LEU A 1 354 ? -16.473 -7.302 7.249 1.00 91.00 354 LEU A N 1
ATOM 2747 C CA . LEU A 1 354 ? -15.555 -8.099 8.063 1.00 91.00 354 LEU A CA 1
ATOM 2748 C C . LEU A 1 354 ? -16.188 -8.492 9.402 1.00 91.00 354 LEU A C 1
ATOM 2750 O O . LEU A 1 354 ? -16.118 -9.655 9.783 1.00 91.00 354 LEU A O 1
ATOM 2754 N N . GLU A 1 355 ? -16.867 -7.558 10.069 1.00 89.00 355 GLU A N 1
ATOM 2755 C CA . GLU A 1 355 ? -17.598 -7.813 11.315 1.00 89.00 355 GLU A CA 1
ATOM 2756 C C . GLU A 1 355 ? -18.665 -8.897 11.138 1.00 89.00 355 GLU A C 1
ATOM 2758 O O . GLU A 1 355 ? -18.725 -9.828 11.934 1.00 89.00 355 GLU A O 1
ATOM 2763 N N . SER A 1 356 ? -19.476 -8.812 10.078 1.00 86.56 356 SER A N 1
ATOM 2764 C CA . SER A 1 356 ? -20.578 -9.752 9.852 1.00 86.56 356 SER A CA 1
ATOM 2765 C C . SER A 1 356 ? -20.127 -11.140 9.392 1.00 86.56 356 SER A C 1
ATOM 2767 O O . SER A 1 356 ? -20.785 -12.116 9.738 1.00 86.56 356 SER A O 1
ATOM 2769 N N . TYR A 1 357 ? -19.071 -11.248 8.578 1.00 88.69 357 TYR A N 1
ATOM 2770 C CA . TYR A 1 357 ? -18.612 -12.539 8.047 1.00 88.69 357 TYR A CA 1
ATOM 2771 C C . TYR A 1 357 ? -17.710 -13.297 9.024 1.00 88.69 357 TYR A C 1
ATOM 2773 O O . TYR A 1 357 ? -17.720 -14.526 9.024 1.00 88.69 357 TYR A O 1
ATOM 2781 N N . PHE A 1 358 ? -16.926 -12.582 9.835 1.00 86.31 358 PHE A N 1
ATOM 2782 C CA . PHE A 1 358 ? -15.962 -13.183 10.763 1.00 86.31 358 PHE A CA 1
ATOM 2783 C C . PHE A 1 358 ? -16.416 -13.155 12.228 1.00 86.31 358 PHE A C 1
ATOM 2785 O O . PHE A 1 358 ? -15.660 -13.600 13.089 1.00 86.31 358 PHE A O 1
ATOM 2792 N N . ASP A 1 359 ? -17.624 -12.648 12.495 1.00 81.38 359 ASP A N 1
ATOM 2793 C CA . ASP A 1 359 ? -18.237 -12.514 13.825 1.00 81.38 359 ASP A CA 1
ATOM 2794 C C . ASP A 1 359 ? -17.307 -11.833 14.844 1.00 81.38 359 ASP A C 1
ATOM 2796 O O . ASP A 1 359 ? -17.036 -12.316 15.944 1.00 81.38 359 ASP A O 1
ATOM 2800 N N . ILE A 1 360 ? -16.736 -10.701 14.424 1.00 82.75 360 ILE A N 1
ATOM 2801 C CA . ILE A 1 360 ? -15.757 -9.956 15.216 1.00 82.75 360 ILE A CA 1
ATOM 2802 C C . ILE A 1 360 ? -16.474 -8.865 16.002 1.00 82.75 360 ILE A C 1
ATOM 2804 O O . ILE A 1 360 ? -17.055 -7.937 15.436 1.00 82.75 360 ILE A O 1
ATOM 2808 N N . THR A 1 361 ? -16.364 -8.924 17.326 1.00 81.00 361 THR A N 1
ATOM 2809 C CA . THR A 1 361 ? -16.880 -7.892 18.229 1.00 81.00 361 THR A CA 1
ATOM 2810 C C . THR A 1 361 ? -15.921 -6.704 18.298 1.00 81.00 361 THR A C 1
ATOM 2812 O O . THR A 1 361 ? -15.052 -6.632 19.169 1.00 81.00 361 THR A O 1
ATOM 2815 N N . THR A 1 362 ? -16.062 -5.757 17.372 1.00 84.38 362 THR A N 1
ATOM 2816 C CA . THR A 1 362 ? -15.322 -4.486 17.411 1.00 84.38 362 THR A CA 1
ATOM 2817 C C . THR A 1 362 ? -15.979 -3.493 18.374 1.00 84.38 362 THR A C 1
ATOM 2819 O O . THR A 1 362 ? -17.163 -3.605 18.704 1.00 84.38 362 THR A O 1
ATOM 2822 N N . SER A 1 363 ? -15.254 -2.440 18.763 1.00 83.69 363 SER A N 1
ATOM 2823 C CA . SER A 1 363 ? -15.824 -1.326 19.537 1.00 83.69 363 SER A CA 1
ATOM 2824 C C . SER A 1 363 ? -17.025 -0.669 18.845 1.00 83.69 363 SER A C 1
ATOM 2826 O O . SER A 1 363 ? -17.940 -0.203 19.521 1.00 83.69 363 SER A O 1
ATOM 2828 N N . PHE A 1 364 ? -17.058 -0.652 17.507 1.00 84.62 364 PHE A N 1
ATOM 2829 C CA . PHE A 1 364 ? -18.206 -0.143 16.753 1.00 84.62 364 PHE A CA 1
ATOM 2830 C C . PHE A 1 364 ? -19.410 -1.061 16.888 1.00 84.62 364 PHE A C 1
ATOM 2832 O O . PHE A 1 364 ? -20.513 -0.570 17.125 1.00 84.62 364 PHE A O 1
ATOM 2839 N N . LYS A 1 365 ? -19.198 -2.378 16.785 1.00 85.44 365 LYS A N 1
ATOM 2840 C CA . LYS A 1 365 ? -20.272 -3.355 16.928 1.00 85.44 365 LYS A CA 1
ATOM 2841 C C . LYS A 1 365 ? -20.852 -3.355 18.338 1.00 85.44 365 LYS A C 1
ATOM 2843 O O . LYS A 1 365 ? -22.068 -3.361 18.496 1.00 85.44 365 LYS A O 1
ATOM 2848 N N . LEU A 1 366 ? -19.998 -3.261 19.356 1.00 88.12 366 LEU A N 1
ATOM 2849 C CA . LEU A 1 366 ? -20.426 -3.124 20.750 1.00 88.12 366 LEU A CA 1
ATOM 2850 C C . LEU A 1 366 ? -21.242 -1.844 20.958 1.00 88.12 366 LEU A C 1
ATOM 2852 O O . LEU A 1 366 ? -22.323 -1.883 21.538 1.00 88.12 366 LEU A O 1
ATOM 2856 N N . MET A 1 367 ? -20.780 -0.712 20.420 1.00 87.06 367 MET A N 1
ATOM 2857 C CA . MET A 1 367 ? -21.529 0.541 20.511 1.00 87.06 367 MET A CA 1
ATOM 2858 C C . MET A 1 367 ? -22.884 0.454 19.790 1.00 87.06 367 MET A C 1
ATOM 2860 O O . MET A 1 367 ? -23.887 0.942 20.309 1.00 87.06 367 MET A O 1
ATOM 2864 N N . GLU A 1 368 ? -22.937 -0.206 18.629 1.00 86.44 368 GLU A N 1
ATOM 2865 C CA . GLU A 1 368 ? -24.183 -0.471 17.907 1.00 86.44 368 GLU A CA 1
ATOM 2866 C C . GLU A 1 368 ? -25.153 -1.300 18.759 1.00 86.44 368 GLU A C 1
ATOM 2868 O O . GLU A 1 368 ? -26.321 -0.925 18.864 1.00 86.44 368 GLU A O 1
ATOM 2873 N N . LEU A 1 369 ? -24.666 -2.373 19.395 1.00 88.06 369 LEU A N 1
ATOM 2874 C CA . LEU A 1 369 ? -25.437 -3.247 20.288 1.00 88.06 369 LEU A CA 1
ATOM 2875 C C . LEU A 1 369 ? -25.935 -2.528 21.544 1.00 88.06 369 LEU A C 1
ATOM 2877 O O . LEU A 1 369 ? -27.021 -2.834 22.012 1.00 88.06 369 LEU A O 1
ATOM 2881 N N . SER A 1 370 ? -25.202 -1.536 22.053 1.00 87.81 370 SER A N 1
ATOM 2882 C CA . SER A 1 370 ? -25.637 -0.739 23.211 1.00 87.81 370 SER A CA 1
ATOM 2883 C C . SER A 1 370 ? -26.729 0.296 22.898 1.00 87.81 370 SER A C 1
ATOM 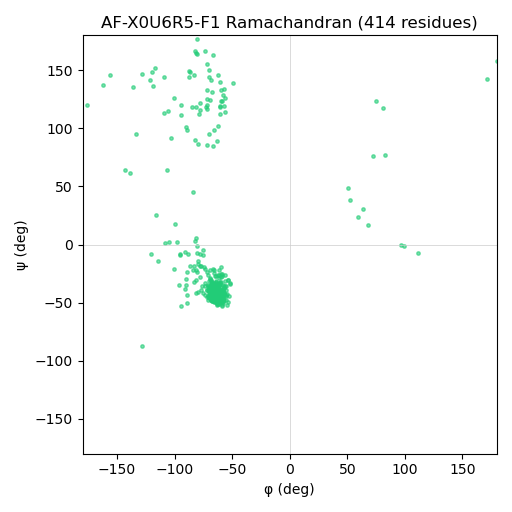2885 O O . SER A 1 370 ? -27.217 0.970 23.804 1.00 87.81 370 SER A O 1
ATOM 2887 N N . ASN A 1 371 ? -27.116 0.468 21.627 1.00 88.94 371 ASN A N 1
ATOM 2888 C CA . ASN A 1 371 ? -28.076 1.496 21.232 1.00 88.94 371 ASN A CA 1
ATOM 2889 C C . ASN A 1 371 ? -29.511 1.127 21.677 1.00 88.94 371 ASN A C 1
ATOM 2891 O O . ASN A 1 371 ? -30.075 0.162 21.151 1.00 88.94 371 ASN A O 1
ATOM 2895 N N . PRO A 1 372 ? -30.172 1.929 22.539 1.00 86.38 372 PRO A N 1
ATOM 2896 C CA . PRO A 1 372 ? -31.519 1.634 23.048 1.00 86.38 372 PRO A CA 1
ATOM 2897 C C . PRO A 1 372 ? -32.598 1.519 21.963 1.00 86.38 372 PRO A C 1
ATOM 2899 O O . PRO A 1 372 ? -33.666 0.956 22.193 1.00 86.38 372 PRO A O 1
ATOM 2902 N N . ASN A 1 373 ? -32.332 2.060 20.772 1.00 88.25 373 ASN A N 1
ATOM 2903 C CA . ASN A 1 373 ? -33.251 2.007 19.640 1.00 88.25 373 ASN A CA 1
ATOM 2904 C C . ASN A 1 373 ? -33.257 0.653 18.918 1.00 88.25 373 ASN A C 1
ATOM 2906 O O . ASN A 1 373 ? -34.095 0.449 18.037 1.00 88.25 373 ASN A O 1
ATOM 2910 N N . GLN A 1 374 ? -32.349 -0.268 19.255 1.00 90.31 374 GLN A N 1
ATOM 2911 C CA . GLN A 1 374 ? -32.403 -1.621 18.713 1.00 90.31 374 GLN A CA 1
ATOM 2912 C C . GLN A 1 374 ? -33.692 -2.330 19.133 1.00 90.31 374 GLN A C 1
ATOM 2914 O O . GLN A 1 374 ? -34.189 -2.150 20.243 1.00 90.31 374 GLN A O 1
ATOM 2919 N N . LEU A 1 375 ? -34.216 -3.180 18.246 1.00 92.19 375 LEU A N 1
ATOM 2920 C CA . LEU A 1 375 ? -35.497 -3.862 18.442 1.00 92.19 375 LEU A CA 1
ATOM 2921 C C . LEU A 1 375 ? -35.550 -4.636 19.771 1.00 92.19 375 LEU A C 1
ATOM 2923 O O . LEU A 1 375 ? -36.553 -4.565 20.476 1.00 92.19 375 LEU A O 1
ATOM 2927 N N . LEU A 1 376 ? -34.465 -5.334 20.123 1.00 91.19 376 LEU A N 1
ATOM 2928 C CA . LEU A 1 376 ? -34.371 -6.142 21.343 1.00 91.19 376 LEU A CA 1
ATOM 2929 C C . LEU A 1 376 ? -34.317 -5.281 22.611 1.00 91.19 376 LEU A C 1
ATOM 2931 O O . LEU A 1 376 ? -35.073 -5.535 23.545 1.00 91.19 376 LEU A O 1
ATOM 2935 N N . LEU A 1 377 ? -33.496 -4.226 22.625 1.00 91.50 377 LEU A N 1
ATOM 2936 C CA . LEU A 1 377 ? -33.416 -3.286 23.750 1.00 91.50 377 LEU A CA 1
ATOM 2937 C C . LEU A 1 377 ? -34.731 -2.529 23.942 1.00 91.50 377 LEU A C 1
ATOM 2939 O O . LEU A 1 377 ? -35.236 -2.451 25.057 1.00 91.50 377 LEU A O 1
ATOM 2943 N N . LYS A 1 378 ? -35.352 -2.060 22.856 1.00 92.56 378 LYS A N 1
ATOM 2944 C CA . LYS A 1 378 ? -36.669 -1.416 22.898 1.00 92.56 378 LYS A CA 1
ATOM 2945 C C . LYS A 1 378 ? -37.750 -2.357 23.432 1.00 92.56 378 LYS A C 1
ATOM 2947 O O . LYS A 1 378 ? -38.597 -1.929 24.212 1.00 92.56 378 LYS A O 1
ATOM 2952 N N . LYS A 1 379 ? -37.712 -3.635 23.044 1.00 94.00 379 LYS A N 1
ATOM 2953 C CA . LYS A 1 379 ? -38.611 -4.665 23.577 1.00 94.00 379 LYS A CA 1
ATOM 2954 C C . LYS A 1 379 ? -38.379 -4.879 25.074 1.00 94.00 379 LYS A C 1
ATOM 2956 O O . LYS A 1 379 ? -39.344 -4.885 25.827 1.00 94.00 379 LYS A O 1
ATOM 2961 N N . MET A 1 380 ? -37.122 -4.951 25.518 1.00 93.69 380 MET A N 1
ATOM 2962 C CA . MET A 1 380 ? -36.775 -5.073 26.938 1.00 93.69 380 MET A CA 1
ATOM 2963 C C . MET A 1 380 ? -37.246 -3.864 27.760 1.00 93.69 380 MET A C 1
ATOM 2965 O O . MET A 1 380 ? -37.794 -4.048 28.841 1.00 93.69 380 MET A O 1
ATOM 2969 N N . ILE A 1 381 ? -37.113 -2.643 27.229 1.00 94.62 381 ILE A N 1
ATOM 2970 C CA . ILE A 1 381 ? -37.616 -1.415 27.870 1.00 94.62 381 ILE A CA 1
ATOM 2971 C C . ILE A 1 381 ? -39.140 -1.472 28.068 1.00 94.62 381 ILE A C 1
ATOM 2973 O O . ILE A 1 381 ? -39.635 -1.038 29.106 1.00 94.62 381 ILE A O 1
ATOM 2977 N N . LEU A 1 382 ? -39.885 -1.990 27.084 1.00 95.12 382 LEU A N 1
ATOM 2978 C CA . LEU A 1 382 ? -41.352 -2.028 27.111 1.00 95.12 382 LEU A CA 1
ATOM 2979 C C . LEU A 1 382 ? -41.915 -3.200 27.926 1.00 95.12 382 LEU A C 1
ATOM 2981 O O . LEU A 1 382 ? -42.888 -3.022 28.652 1.00 95.12 382 LEU A O 1
ATOM 2985 N N . GLU A 1 383 ? -41.331 -4.390 27.793 1.00 96.88 383 GLU A N 1
ATOM 2986 C CA . GLU A 1 383 ? -41.845 -5.620 28.408 1.00 96.88 383 GLU A CA 1
ATOM 2987 C C . GLU A 1 383 ? -41.273 -5.871 29.811 1.00 96.88 383 GLU A C 1
ATOM 2989 O O . GLU A 1 383 ? -41.951 -6.460 30.650 1.00 96.88 383 GLU A O 1
ATOM 2994 N N . ALA A 1 384 ? -40.044 -5.419 30.089 1.00 96.50 384 ALA A N 1
ATOM 2995 C CA . ALA A 1 384 ? -39.337 -5.670 31.347 1.00 96.50 384 ALA A CA 1
ATOM 2996 C C . ALA A 1 384 ? -38.502 -4.448 31.803 1.00 96.50 384 ALA A C 1
ATOM 2998 O O . ALA A 1 384 ? -37.273 -4.533 31.910 1.00 96.50 384 ALA A O 1
ATOM 2999 N N . PRO A 1 385 ? -39.139 -3.305 32.130 1.00 93.69 385 PRO A N 1
ATOM 3000 C CA . PRO A 1 385 ? -38.430 -2.063 32.458 1.00 93.69 385 PRO A CA 1
ATOM 3001 C C . PRO A 1 385 ? -37.505 -2.193 33.678 1.00 93.69 385 PRO A C 1
ATOM 3003 O O . PRO A 1 385 ? -36.434 -1.588 33.709 1.00 93.69 385 PRO A O 1
ATOM 3006 N N . GLY A 1 386 ? -37.879 -3.015 34.667 1.00 96.25 386 GLY A N 1
ATOM 3007 C CA . GLY A 1 386 ? -37.034 -3.303 35.830 1.00 96.25 386 GLY A CA 1
ATOM 3008 C C . GLY A 1 386 ? -35.746 -4.038 35.452 1.00 96.25 386 GLY A C 1
ATOM 3009 O O . GLY A 1 386 ? -34.669 -3.654 35.902 1.00 96.25 386 GLY A O 1
ATOM 3010 N N . THR A 1 387 ? -35.841 -5.037 34.568 1.00 95.19 387 THR A N 1
ATOM 3011 C CA . THR A 1 387 ? -34.679 -5.766 34.039 1.00 95.19 387 THR A CA 1
ATOM 3012 C C . THR A 1 387 ? -33.784 -4.845 33.222 1.00 95.19 387 THR A C 1
ATOM 3014 O O . THR A 1 387 ? -32.575 -4.862 33.418 1.00 95.19 387 THR A O 1
ATOM 3017 N N . TYR A 1 388 ? -34.362 -3.974 32.386 1.00 94.00 388 TYR A N 1
ATOM 3018 C CA . TYR A 1 388 ? -33.591 -2.974 31.647 1.00 94.00 388 TYR A CA 1
ATOM 3019 C C . TYR A 1 388 ? -32.795 -2.053 32.580 1.00 94.00 388 TYR A C 1
ATOM 3021 O O . TYR A 1 388 ? -31.589 -1.887 32.407 1.00 94.00 388 TYR A O 1
ATOM 3029 N N . HIS A 1 389 ? -33.444 -1.483 33.600 1.00 93.69 389 HIS A N 1
ATOM 3030 C CA . HIS A 1 389 ? -32.758 -0.624 34.565 1.00 93.69 389 HIS A CA 1
ATOM 3031 C C . HIS A 1 389 ? -31.669 -1.370 35.338 1.00 93.69 389 HIS A C 1
ATOM 3033 O O . HIS A 1 389 ? -30.587 -0.819 35.534 1.00 93.69 389 HIS A O 1
ATOM 3039 N N . HIS A 1 390 ? -31.930 -2.614 35.741 1.00 94.88 390 HIS A N 1
ATOM 3040 C CA . HIS A 1 390 ? -30.932 -3.443 36.403 1.00 94.88 390 HIS A CA 1
ATOM 3041 C C . HIS A 1 390 ? -29.718 -3.697 35.497 1.00 94.88 390 HIS A C 1
ATOM 3043 O O . HIS A 1 390 ? -28.601 -3.421 35.923 1.00 94.88 390 HIS A O 1
ATOM 3049 N N . SER A 1 391 ? -29.915 -4.116 34.241 1.00 94.69 391 SER A N 1
ATOM 3050 C CA . SER A 1 391 ? -28.819 -4.341 33.285 1.00 94.69 391 SER A CA 1
ATOM 3051 C C . SER A 1 391 ? -27.998 -3.080 33.020 1.00 94.69 391 SER A C 1
ATOM 3053 O O . SER A 1 391 ? -26.778 -3.149 33.018 1.00 94.69 391 SER A O 1
ATOM 3055 N N . ILE A 1 392 ? -28.619 -1.901 32.901 1.00 93.69 392 ILE A N 1
ATOM 3056 C CA . ILE A 1 392 ? -27.867 -0.643 32.739 1.00 93.69 392 ILE A CA 1
ATOM 3057 C C . ILE A 1 392 ? -26.993 -0.338 33.967 1.00 93.69 392 ILE A C 1
ATOM 3059 O O . ILE A 1 392 ? -25.849 0.092 33.821 1.00 93.69 392 ILE A O 1
ATOM 3063 N N . VAL A 1 393 ? -27.508 -0.556 35.182 1.00 95.75 393 VAL A N 1
ATOM 3064 C CA . VAL A 1 393 ? -26.738 -0.328 36.418 1.00 95.75 393 VAL A CA 1
ATOM 3065 C C . VAL A 1 393 ? -25.592 -1.332 36.541 1.00 95.75 393 VAL A C 1
ATOM 3067 O O . VAL A 1 393 ? -24.468 -0.927 36.837 1.00 95.75 393 VAL A O 1
ATOM 3070 N N . VAL A 1 394 ? -25.855 -2.615 36.278 1.00 96.69 394 VAL A N 1
ATOM 3071 C CA . VAL A 1 394 ? -24.827 -3.665 36.288 1.00 96.69 394 VAL A CA 1
ATOM 3072 C C . VAL A 1 394 ? -23.775 -3.386 35.219 1.00 96.69 394 VAL A C 1
ATOM 3074 O O . VAL A 1 394 ? -22.596 -3.380 35.544 1.00 96.69 394 VAL A O 1
ATOM 3077 N N . GLY A 1 395 ? -24.173 -3.049 33.991 1.00 95.06 395 GLY A N 1
ATOM 3078 C CA . GLY A 1 395 ? -23.253 -2.725 32.903 1.00 95.06 395 GLY A CA 1
ATOM 3079 C C . GLY A 1 395 ? -22.327 -1.552 33.224 1.00 95.06 395 GLY A C 1
ATOM 3080 O O . GLY A 1 395 ? -21.130 -1.644 32.968 1.00 95.06 395 GLY A O 1
ATOM 3081 N N . ASN A 1 396 ? -22.830 -0.478 33.843 1.00 95.06 396 ASN A N 1
ATOM 3082 C CA . ASN A 1 396 ? -21.988 0.651 34.264 1.00 95.06 396 ASN A CA 1
ATOM 3083 C C . ASN A 1 396 ? -20.994 0.261 35.377 1.00 95.06 396 ASN A C 1
ATOM 3085 O O . ASN A 1 396 ? -19.834 0.680 35.352 1.00 95.06 396 ASN A O 1
ATOM 3089 N N . LEU A 1 397 ? -21.431 -0.553 36.347 1.00 96.25 397 LEU A N 1
ATOM 3090 C CA . LEU A 1 397 ? -20.556 -1.088 37.398 1.00 96.25 397 LEU A CA 1
ATOM 3091 C C . LEU A 1 397 ? -19.482 -2.012 36.809 1.00 96.25 397 LEU A C 1
ATOM 3093 O O . LEU A 1 397 ? -18.313 -1.901 37.174 1.00 96.25 397 LEU A O 1
ATOM 3097 N N . SER A 1 398 ? -19.864 -2.884 35.875 1.00 96.81 398 SER A N 1
ATOM 3098 C CA . SER A 1 398 ? -18.962 -3.787 35.160 1.00 96.81 398 SER A CA 1
ATOM 3099 C C . SER A 1 398 ? -17.957 -3.034 34.290 1.00 96.81 398 SER A C 1
ATOM 3101 O O . SER A 1 398 ? -16.791 -3.417 34.279 1.00 96.81 398 SER A O 1
ATOM 3103 N N . GLU A 1 399 ? -18.363 -1.953 33.612 1.00 95.56 399 GLU A N 1
ATOM 3104 C CA . GLU A 1 399 ? -17.454 -1.074 32.860 1.00 95.56 399 GLU A CA 1
ATOM 3105 C C . GLU A 1 399 ? -16.381 -0.495 33.779 1.00 95.56 399 GLU A C 1
ATOM 3107 O O . GLU A 1 399 ? -15.194 -0.678 33.526 1.00 95.56 399 GLU A O 1
ATOM 3112 N N . THR A 1 400 ? -16.801 0.122 34.888 1.00 95.75 400 THR A N 1
ATOM 3113 C CA . THR A 1 400 ? -15.886 0.783 35.831 1.00 95.75 400 THR A CA 1
ATOM 3114 C C . THR A 1 400 ? -14.930 -0.225 36.474 1.00 95.75 400 THR A C 1
ATOM 3116 O O . THR A 1 400 ? -13.731 0.021 36.564 1.00 95.75 400 THR A O 1
ATOM 3119 N N . ALA A 1 401 ? -15.438 -1.392 36.882 1.00 95.44 401 ALA A N 1
ATOM 3120 C CA . ALA A 1 401 ? -14.614 -2.448 37.462 1.00 95.44 401 ALA A CA 1
ATOM 3121 C C . ALA A 1 401 ? -13.608 -3.028 36.455 1.00 95.44 401 ALA A C 1
ATOM 3123 O O . ALA A 1 401 ? -12.473 -3.320 36.826 1.00 95.44 401 ALA A O 1
ATOM 3124 N N . ALA A 1 402 ? -14.011 -3.195 35.191 1.00 95.12 402 ALA A N 1
ATOM 3125 C CA . ALA A 1 402 ? -13.131 -3.688 34.139 1.00 95.12 402 ALA A CA 1
ATOM 3126 C C . ALA A 1 402 ? -12.052 -2.661 33.765 1.00 95.12 402 ALA A C 1
ATOM 3128 O O . ALA A 1 402 ? -10.907 -3.053 33.565 1.00 95.12 402 ALA A O 1
ATOM 3129 N N . GLU A 1 403 ? -12.382 -1.369 33.692 1.00 93.31 403 GLU A N 1
ATOM 3130 C CA . GLU A 1 403 ? -11.407 -0.312 33.396 1.00 93.31 403 GLU A CA 1
ATOM 3131 C C . GLU A 1 403 ? -10.317 -0.198 34.473 1.00 93.31 403 GLU A C 1
ATOM 3133 O O . GLU A 1 403 ? -9.150 -0.020 34.127 1.00 93.31 403 GLU A O 1
ATOM 3138 N N . GLU A 1 404 ? -10.665 -0.382 35.752 1.00 95.38 404 GLU A N 1
ATOM 3139 C CA . GLU A 1 404 ? -9.715 -0.312 36.877 1.00 95.38 404 GLU A CA 1
ATOM 3140 C C . GLU A 1 404 ? -8.637 -1.413 36.825 1.00 95.38 404 GLU A C 1
ATOM 3142 O O . GLU A 1 404 ? -7.521 -1.225 37.306 1.00 95.38 404 GLU A O 1
ATOM 3147 N N . ILE A 1 405 ? -8.944 -2.558 36.205 1.00 95.31 405 ILE A N 1
ATOM 3148 C CA . ILE A 1 405 ? -7.996 -3.664 35.984 1.00 95.31 405 ILE A CA 1
ATOM 3149 C C . ILE A 1 405 ? -7.415 -3.680 34.560 1.00 95.31 405 ILE A C 1
ATOM 3151 O O . ILE A 1 405 ? -6.911 -4.709 34.114 1.00 95.31 405 ILE A O 1
ATOM 3155 N N . GLU A 1 406 ? -7.516 -2.563 33.831 1.00 86.88 406 GLU A N 1
ATOM 3156 C CA . GLU A 1 406 ? -7.072 -2.405 32.435 1.00 86.88 406 GLU A CA 1
ATOM 3157 C C . GLU A 1 406 ? -7.751 -3.368 31.432 1.00 86.88 406 GLU A C 1
ATOM 3159 O O . GLU A 1 406 ? -7.230 -3.655 30.349 1.00 86.88 406 GLU A O 1
ATOM 3164 N N . GLY A 1 407 ? -8.943 -3.859 31.771 1.00 86.12 407 GLY A N 1
ATOM 3165 C CA . GLY A 1 407 ? -9.790 -4.686 30.918 1.00 86.12 407 GLY A CA 1
ATOM 3166 C C . GLY A 1 407 ? -10.606 -3.887 29.892 1.00 86.12 407 GLY A C 1
ATOM 3167 O O . GLY A 1 407 ? -10.599 -2.657 29.843 1.00 86.12 407 GLY A O 1
ATOM 3168 N N . ASN A 1 408 ? -11.355 -4.597 29.041 1.00 87.06 408 ASN A N 1
ATOM 3169 C CA . ASN A 1 408 ? -12.234 -3.972 28.047 1.00 87.06 408 ASN A CA 1
ATOM 3170 C C . ASN A 1 408 ? -13.581 -3.565 28.675 1.00 87.06 408 ASN A C 1
ATOM 3172 O O . ASN A 1 408 ? -14.538 -4.343 28.662 1.00 87.06 408 ASN A O 1
ATOM 3176 N N . GLY A 1 409 ? -13.652 -2.336 29.196 1.00 90.81 409 GLY A N 1
ATOM 3177 C CA . GLY A 1 409 ? -14.854 -1.781 29.830 1.00 90.81 409 GLY A CA 1
ATOM 3178 C C . GLY A 1 409 ? -16.091 -1.768 28.929 1.00 90.81 409 GLY A C 1
ATOM 3179 O O . GLY A 1 409 ? -17.171 -2.170 29.357 1.00 90.81 409 GLY A O 1
ATOM 3180 N N . LEU A 1 410 ? -15.936 -1.403 27.651 1.00 89.81 410 LEU A N 1
ATOM 3181 C CA . LEU A 1 410 ? -17.053 -1.364 26.703 1.00 89.81 410 LEU A CA 1
ATOM 3182 C C . LEU A 1 410 ? -17.664 -2.756 26.495 1.00 89.81 410 LEU A C 1
ATOM 3184 O O . LEU A 1 410 ? -18.884 -2.894 26.483 1.00 89.81 410 LEU A O 1
ATOM 3188 N N . LEU A 1 411 ? -16.830 -3.789 26.351 1.00 91.31 411 LEU A N 1
ATOM 3189 C CA . LEU A 1 411 ? -17.305 -5.169 26.240 1.00 91.31 411 LEU A CA 1
ATOM 3190 C C . LEU A 1 411 ? -18.032 -5.609 27.516 1.00 91.31 411 LEU A C 1
ATOM 3192 O O . LEU A 1 411 ? -19.105 -6.200 27.420 1.00 91.31 411 LEU A O 1
ATOM 3196 N N . ALA A 1 412 ? -17.481 -5.284 28.689 1.00 93.25 412 ALA A N 1
ATOM 3197 C CA . ALA A 1 412 ? -18.098 -5.601 29.975 1.00 93.25 412 ALA A CA 1
ATOM 3198 C C . ALA A 1 412 ? -19.470 -4.927 30.141 1.00 93.25 412 ALA A C 1
ATOM 3200 O O . ALA A 1 412 ? -20.410 -5.574 30.591 1.00 93.25 412 ALA A O 1
ATOM 3201 N N . ARG A 1 413 ? -19.611 -3.664 29.712 1.00 93.00 413 ARG A N 1
ATOM 3202 C CA . ARG A 1 413 ? -20.892 -2.945 29.742 1.00 93.00 413 ARG A CA 1
ATOM 3203 C C . ARG A 1 413 ? -21.947 -3.570 28.845 1.00 93.00 413 ARG A C 1
ATOM 3205 O O . ARG A 1 413 ? -23.098 -3.644 29.238 1.00 93.00 413 ARG A O 1
ATOM 3212 N N . VAL A 1 414 ? -21.577 -3.918 27.612 1.00 91.38 414 VAL A N 1
ATOM 3213 C CA . VAL A 1 414 ? -22.531 -4.420 26.608 1.00 91.38 414 VAL A CA 1
ATOM 3214 C C . VAL A 1 414 ? -22.895 -5.885 26.850 1.00 91.38 414 VAL A C 1
ATOM 3216 O O . VAL A 1 414 ? -23.979 -6.311 26.462 1.00 91.38 414 VAL A O 1
ATOM 3219 N N . GLY A 1 415 ? -21.999 -6.661 27.464 1.00 90.31 415 GLY A N 1
ATOM 3220 C CA . GLY A 1 415 ? -22.251 -8.062 27.803 1.00 90.31 415 GLY A CA 1
ATOM 3221 C C . GLY A 1 415 ? -23.119 -8.281 29.049 1.00 90.31 415 GLY A C 1
ATOM 3222 O O . GLY A 1 415 ? -23.634 -9.387 29.209 1.00 90.31 415 GLY A O 1
ATOM 3223 N N . ALA A 1 416 ? -23.258 -7.271 29.914 1.00 86.75 416 ALA A N 1
ATOM 3224 C CA . ALA A 1 416 ? -24.083 -7.281 31.128 1.00 86.75 416 ALA A CA 1
ATOM 3225 C C . ALA A 1 416 ? -25.497 -6.734 30.868 1.00 86.75 416 ALA A C 1
ATOM 3227 O O . ALA A 1 416 ? -26.462 -7.255 31.484 1.00 86.75 416 ALA A O 1
#

Solvent-accessible surface area (backbone atoms only — not comparable to full-atom values): 22834 Å² total; per-residue (Å²): 107,69,68,58,53,56,49,68,61,62,74,70,77,87,90,72,100,74,77,83,81,69,78,51,74,69,59,38,39,52,52,24,48,54,49,26,65,75,68,74,46,92,69,63,40,68,58,49,35,51,63,68,72,53,56,77,67,58,52,53,49,43,50,51,52,40,54,54,46,50,51,62,55,57,74,71,47,30,38,75,91,43,45,68,59,51,40,56,50,46,40,52,50,36,52,73,70,42,93,45,75,69,61,22,52,55,36,28,56,57,45,50,74,70,64,69,68,67,49,75,89,62,62,68,65,52,52,52,52,50,51,53,55,60,71,69,53,78,82,88,81,79,86,80,62,94,87,64,84,85,76,62,96,89,62,85,83,48,75,65,54,52,50,50,34,49,76,70,43,70,77,58,81,70,80,55,62,67,59,53,52,50,54,49,51,54,50,51,52,52,51,49,51,52,50,55,49,30,57,72,78,35,48,82,47,54,75,32,62,66,57,47,49,49,54,50,51,47,51,52,52,41,52,54,49,24,61,58,30,31,74,80,34,50,54,35,38,39,49,34,19,45,10,36,48,36,29,60,70,71,35,55,71,59,16,48,57,50,27,48,50,54,22,54,57,49,37,74,40,86,73,42,38,72,68,44,25,51,49,32,34,53,33,11,50,52,26,31,65,51,43,72,84,44,54,49,76,64,36,47,51,53,26,16,56,52,28,18,54,50,30,36,53,49,47,45,51,52,28,58,75,70,68,52,55,70,69,56,38,53,54,50,29,52,35,18,35,51,19,15,51,50,19,31,54,51,32,67,66,46,46,62,55,52,31,70,75,63,73,46,85,27,55,52,53,44,50,58,70,61,37,62,84,40,72,66,49,42,45,36,50,73,79,35,47,67,59,43,54,50,31,56,53,49,6,54,51,38,18,56,58,27,45,78,72,74,44,64,20,67,59,39,28,63,76,72

Sequence (416 aa):
YKEKIDELSKDTNDDIKETAKKLTDDELNEMANEINENLGLYINEEIVADCFQFDNLSLEKIRVDIKSSMRKIMEQGIKIDDLENAKKQLIREISEISLDHHDALIASDIATSLLLPSLFLNEEDTEKRRQEAIASVDDVTRTIQKGQIIIRKGEVANSEDIAVLNALGLKNPKINFSNIIGIFMITAICLLLIFLYLSYFYPDIYENINKLILLGIISIFVVLLARLASQTSGYLMPIASASMLVAISLSPNIAILLTVILSLLIGFIPGGGLNYILVSVISGIVAIYSIRKATQRSSVTRAGLIIAGVNIITISALGLINNESYYLILQNNLWGVLNGFLAVILTIGILPFLESYFDITTSFKLMELSNPNQLLLKKMILEAPGTYHHSIVVGNLSETAAEEIEGNGLLARVGA

Organism: NCBI:txid412755